Protein AF-A0AAP3SM45-F1 (afdb_monomer)

Sequence (695 aa):
MMKQRYYIFLLFVAMLSYSGYAQKSILRLSQQTLMHEVRETPSPLDGQHIAVNPPRFMWPDKFPHLGPVLDGVEEEDHKPEVTYRIRIARDPEFKSEVMTAERNWAFFNPFKLFEKGKWYWQHAYLDKDGKEEWSPVYHFYVDEQTRTFNPPSLQEVLAKFSQSHPRILLDAKDWDQIIERNKNNPEAQLYIQKARKCLNHPLKHLEEEIDTTQVVKLTNIVQYRSALIRESRKIVDREEANIEAMVRAYLLTKDEVYYKEGIKRLSEILSWKDSKYFAGDFNRSTILSMSTSAYDAWYNLLTPAEKQLLLETISENAHKFYHEYVNHLENRIADNHVWQMTFRILNMAAFATYGELPMASTWVDYCYNEWVSRLPGLNTDGGWHNGDSYFHVNLRTLIEVPAFYSRISGFDFFADPWYNNNALYVIYHQPPFSKSAGHGNSHETKMKPNGTRVGYADALARECNNPWAAAYARTILEKEPDIMKKSFLGKAGDLTWYRCITDKALPKEEHSLAELPMTKVFNETGIATMHTSLGDIEKNAMLSFRSSPYGSTSHALANQNAFNTFYGGKAIFYSSGHRTGFTDDHCMYSYRNTRAHNSILVNGMTQTIGTEGYGWIPRWYEGEKISYMVGDASNAYGKITAPIWLKRGELSGTQYTPEKGWDENKLKMFRRHIIQLGNTGVYVIYDELEGKEAV

Solvent-accessible surface area (backbone atoms only — not comparable to full-atom values): 37039 Å² total; per-residue (Å²): 114,72,69,61,54,50,52,52,49,52,52,53,54,57,55,63,73,43,66,81,60,57,70,81,73,65,87,79,88,83,69,71,51,80,46,49,69,48,45,83,61,51,34,73,41,72,72,31,71,45,74,40,35,40,63,42,38,36,41,46,52,97,68,75,45,83,70,61,83,44,81,67,63,68,64,95,72,95,77,79,92,52,42,30,37,39,42,38,16,70,40,86,83,59,82,50,81,58,47,72,52,76,36,65,42,52,58,51,77,77,64,51,78,71,73,74,44,67,37,27,35,36,42,23,45,45,48,98,87,68,50,75,50,66,52,72,82,35,34,34,32,38,52,94,81,42,39,78,66,70,61,80,43,67,68,67,28,57,78,66,50,76,89,56,70,24,60,74,96,46,46,54,91,50,40,68,60,41,24,61,70,35,71,83,33,73,71,58,47,52,27,41,56,53,28,58,59,50,78,77,51,88,84,77,60,62,85,82,71,50,72,53,82,68,37,78,73,49,82,52,64,57,61,24,32,48,43,38,26,52,37,34,37,58,54,51,56,55,48,48,44,46,43,58,18,13,46,49,27,22,68,54,64,72,44,60,70,32,50,60,54,34,55,56,52,48,54,55,60,61,63,38,71,80,39,95,59,59,38,47,69,66,53,56,41,45,56,32,39,52,32,37,50,45,46,31,66,42,51,96,73,52,50,74,68,56,46,48,54,34,49,52,49,36,50,57,45,44,51,50,51,50,65,62,32,60,67,26,50,92,38,33,62,72,49,67,65,40,64,22,44,43,48,50,36,45,41,53,38,16,61,66,34,50,95,72,42,85,64,19,59,57,46,39,53,50,44,56,49,50,38,73,52,60,51,81,64,83,36,73,53,20,39,59,78,37,19,61,43,54,48,52,38,22,44,36,36,74,45,55,52,42,53,49,51,18,69,58,56,76,42,72,56,59,74,44,66,34,56,68,34,25,43,48,40,58,43,70,44,32,38,76,76,8,35,38,54,65,36,25,52,49,20,87,73,39,54,42,71,50,20,33,59,38,42,46,27,42,46,45,4,30,70,58,55,31,38,65,25,38,29,53,29,49,65,42,37,76,78,42,74,59,39,49,66,78,30,63,71,35,91,36,20,40,45,65,68,55,64,62,67,58,84,69,58,70,53,88,65,86,53,60,53,59,77,55,73,43,38,51,76,24,59,72,48,10,38,35,36,39,38,39,30,72,58,46,42,77,70,13,31,33,40,24,38,31,8,17,33,61,19,16,33,91,42,24,36,20,38,46,50,16,46,24,34,29,48,45,33,39,75,70,52,58,65,43,68,58,74,82,68,81,60,42,66,57,24,59,54,41,31,33,21,24,85,21,34,59,48,82,63,59,82,72,26,25,45,15,54,17,30,43,14,21,12,29,49,87,49,71,46,76,41,74,72,44,29,40,38,32,21,38,33,35,66,12,50,14,60,76,75,38,66,69,52,53,54,50,21,64,68,53,70,49,69,90,33,59,94,65,20,25,40,84,60,50,61,62,36,34,37,39,36,42,34,38,50,29,63,74,67,49,72,47,78,49,77,51,79,38,56,78,56,94,111

Foldseek 3Di:
DVVVVVVVVVVVVVVVVCPVVVVVQDDDDDDLAPFDQFDDAWPPHFAAAAQEWPGKTFDGDPDTDNFALDFQDGDDDDDDFWKKKKWKAPDLVRPPPIDMDMDRFGIDDPLDGDDFAKMWMWMWIQDPVRDTDIDPIGMYGHDPPRHYDRFHDPVLLVVQQDPDFLRQLARPVCLVVLLVLCVPPPLLVVLVVLLVVLLPPDDDALVVQFDCPVLVVDPQSSSSQQVLQVRSCVNLLVVLLNLLSLLSNCSNPVDCSSLVSSLVSLVRLLVCPPPPSQGGLVSLLSNLQSLLSSCRRCVVPDDPVSNVVSVVSNCVSLVVVVVVCGSHCLGGLHDQVCLLGNLVSSCSSLSSCPPPDPCSVVSPNVSVSSCVNADDANALLLAHLQDDPSVQSNLCVNQSVQVSSCVSRVRQPLVRSNLLSNLCVLPQQANAQAQGFAWFAPSVVRGHDALLSLLSLQSSQQSVVHQSSVQRSVVNCVPVVCRNVVCPSVPRRNCSSVVSHDPGDGRPDHDALQPDFQKDDSFQQQKIKGWLGSRQLQAIKMKIFGFHSFALPDRGALAHGFMWIDHSNHTDQHQDFHNPDGLALCCQQPHSWNVSTRDDADVQATFEHGSSLGKGWSDWAGDAQKTKTKIWRQRRAAFHDDPSSVVSCVSNVNDRDVVSHHHGDFWRTWMWMWMDRHSPSDIDIDIDTDTVDDD

Nearest PDB structures (foldseek):
  6lja-assembly1_A  TM=9.970E-01  e=8.387E-98  Bacteroides intestinalis DSM 17393
  6ljl-assembly1_A  TM=9.970E-01  e=4.254E-96  Bacteroides intestinalis DSM 17393
  3a0o-assembly1_A  TM=8.260E-01  e=4.905E-34  Agrobacterium fabrum str. C58
  3afl-assembly1_A  TM=8.362E-01  e=3.757E-33  Agrobacterium fabrum str. C58
  8khv-assembly1_A  TM=7.421E-01  e=6.880E-16  Spirosoma fluviale

Organism: Bacteroides thetaiotaomicron (NCBI:txid818)

pLDDT: mean 95.59, std 8.23, range [42.72, 98.94]

Mean predicted aligned error: 4.94 Å

Structure (mmCIF, N/CA/C/O backbone):
data_AF-A0AAP3SM45-F1
#
_entry.id   AF-A0AAP3SM45-F1
#
loop_
_atom_site.group_PDB
_atom_site.id
_atom_site.type_symbol
_atom_site.label_atom_id
_atom_site.label_alt_id
_atom_site.label_comp_id
_atom_site.label_asym_id
_atom_site.label_entity_id
_atom_site.label_seq_id
_atom_site.pdbx_PDB_ins_code
_atom_site.Cartn_x
_atom_site.Cartn_y
_atom_site.Cartn_z
_atom_site.occupancy
_atom_site.B_iso_or_equiv
_atom_site.auth_seq_id
_atom_site.auth_comp_id
_atom_site.auth_asym_id
_atom_site.auth_atom_id
_atom_site.pdbx_PDB_model_num
ATOM 1 N N . MET A 1 1 ? 5.541 -38.471 -46.351 1.00 50.59 1 MET A N 1
ATOM 2 C CA . MET A 1 1 ? 6.802 -37.795 -45.956 1.00 50.59 1 MET A CA 1
ATOM 3 C C . MET A 1 1 ? 7.226 -36.650 -46.882 1.00 50.59 1 MET A C 1
ATOM 5 O O . MET A 1 1 ? 7.523 -35.580 -46.370 1.00 50.59 1 MET A O 1
ATOM 9 N N . MET A 1 2 ? 7.235 -36.811 -48.212 1.00 53.16 2 MET A N 1
ATOM 10 C CA . MET A 1 2 ? 7.742 -35.772 -49.134 1.00 53.16 2 MET A CA 1
ATOM 11 C C . MET A 1 2 ? 6.856 -34.504 -49.199 1.00 53.16 2 MET A C 1
ATOM 13 O O . MET A 1 2 ? 7.378 -33.396 -49.148 1.00 53.16 2 MET A O 1
ATOM 17 N N . LYS A 1 3 ? 5.518 -34.646 -49.169 1.00 52.22 3 LYS A N 1
ATOM 18 C CA . LYS A 1 3 ? 4.572 -33.507 -49.100 1.00 52.22 3 LYS A CA 1
ATOM 19 C C . LYS A 1 3 ? 4.711 -32.669 -47.820 1.00 52.22 3 LYS A C 1
ATOM 21 O O . LYS A 1 3 ? 4.658 -31.450 -47.878 1.00 52.22 3 LYS A O 1
ATOM 26 N N . GLN A 1 4 ? 4.942 -33.309 -46.674 1.00 56.97 4 GLN A N 1
ATOM 27 C CA . GLN A 1 4 ? 5.057 -32.632 -45.375 1.00 56.97 4 GLN A CA 1
ATOM 28 C C . GLN A 1 4 ? 6.349 -31.804 -45.274 1.00 56.97 4 GLN A C 1
ATOM 30 O O . GLN A 1 4 ? 6.330 -30.695 -44.754 1.00 56.97 4 GLN A O 1
ATOM 35 N N . ARG A 1 5 ? 7.448 -32.296 -45.863 1.00 62.06 5 ARG A N 1
ATOM 36 C CA . ARG A 1 5 ? 8.702 -31.536 -46.001 1.00 62.06 5 ARG A CA 1
ATOM 37 C C . ARG A 1 5 ? 8.545 -30.327 -46.927 1.00 62.06 5 ARG A C 1
ATOM 39 O O . ARG A 1 5 ? 9.122 -29.286 -46.644 1.00 62.06 5 ARG A O 1
ATOM 46 N N . TYR A 1 6 ? 7.722 -30.440 -47.969 1.00 70.38 6 TYR A N 1
ATOM 47 C CA . TYR A 1 6 ? 7.432 -29.341 -48.895 1.00 70.38 6 TYR A CA 1
ATOM 48 C C . TYR A 1 6 ? 6.646 -28.203 -48.229 1.00 70.38 6 TYR A C 1
ATOM 50 O O . TYR A 1 6 ? 6.991 -27.039 -48.405 1.00 70.38 6 TYR A O 1
ATOM 58 N N . TYR A 1 7 ? 5.641 -28.528 -47.407 1.00 68.25 7 TYR A N 1
ATOM 59 C CA . TYR A 1 7 ? 4.892 -27.519 -46.649 1.00 68.25 7 TYR A CA 1
ATOM 60 C C . TYR A 1 7 ? 5.740 -26.844 -45.570 1.00 68.25 7 TYR A C 1
ATOM 62 O O . TYR A 1 7 ? 5.647 -25.633 -45.416 1.00 68.25 7 TYR A O 1
ATOM 70 N N . ILE A 1 8 ? 6.604 -27.591 -44.873 1.00 71.25 8 ILE A N 1
ATOM 71 C CA . ILE A 1 8 ? 7.539 -27.020 -43.889 1.00 71.25 8 ILE A CA 1
ATOM 72 C C . ILE A 1 8 ? 8.546 -26.093 -44.578 1.00 71.25 8 ILE A C 1
ATOM 74 O O . ILE A 1 8 ? 8.799 -25.002 -44.082 1.00 71.25 8 ILE A O 1
ATOM 78 N N . PHE A 1 9 ? 9.072 -26.485 -45.742 1.00 73.06 9 PHE A N 1
ATOM 79 C CA . PHE A 1 9 ? 9.998 -25.659 -46.515 1.00 73.06 9 PHE A CA 1
ATOM 80 C C . PHE A 1 9 ? 9.326 -24.384 -47.048 1.00 73.06 9 PHE A C 1
ATOM 82 O O . PHE A 1 9 ? 9.895 -23.305 -46.931 1.00 73.06 9 PHE A O 1
ATOM 89 N N . LEU A 1 10 ? 8.086 -24.473 -47.543 1.00 69.06 10 LEU A N 1
ATOM 90 C CA . LEU A 1 10 ? 7.295 -23.304 -47.952 1.00 69.06 10 LEU A CA 1
ATOM 91 C C . LEU A 1 10 ? 6.972 -22.368 -46.779 1.00 69.06 10 LEU A C 1
ATOM 93 O O . LEU A 1 10 ? 7.040 -21.155 -46.949 1.00 69.06 10 LEU A O 1
ATOM 97 N N . LEU A 1 11 ? 6.687 -22.904 -45.587 1.00 66.00 11 LEU A N 1
ATOM 98 C CA . LEU A 1 11 ? 6.501 -22.106 -44.367 1.00 66.00 11 LEU A CA 1
ATOM 99 C C . LEU A 1 11 ? 7.801 -21.406 -43.951 1.00 66.00 11 LEU A C 1
ATOM 101 O O . LEU A 1 11 ? 7.778 -20.239 -43.572 1.00 66.00 11 LEU A O 1
ATOM 105 N N . PHE A 1 12 ? 8.940 -22.092 -44.072 1.00 64.19 12 PHE A N 1
ATOM 106 C CA . PHE A 1 12 ? 10.258 -21.535 -43.763 1.00 64.19 12 PHE A CA 1
ATOM 107 C C . PHE A 1 12 ? 10.652 -20.417 -44.742 1.00 64.19 12 PHE A C 1
ATOM 109 O O . PHE A 1 12 ? 11.133 -19.368 -44.323 1.00 64.19 12 PHE A O 1
ATOM 116 N N . VAL A 1 13 ? 10.381 -20.600 -46.040 1.00 65.44 13 VAL A N 1
ATOM 117 C CA . VAL A 1 13 ? 10.613 -19.583 -47.079 1.00 65.44 13 VAL A CA 1
ATOM 118 C C . VAL A 1 13 ? 9.663 -18.392 -46.909 1.00 65.44 13 VAL A C 1
ATOM 120 O O . VAL A 1 13 ? 10.112 -17.253 -47.002 1.00 65.44 13 VAL A O 1
ATOM 123 N N . ALA A 1 14 ? 8.391 -18.627 -46.566 1.00 58.81 14 ALA A N 1
ATOM 124 C CA . ALA A 1 14 ? 7.436 -17.560 -46.264 1.00 58.81 14 ALA A CA 1
ATOM 125 C C . ALA A 1 14 ? 7.841 -16.743 -45.021 1.00 58.81 14 ALA A C 1
ATOM 127 O O . ALA A 1 14 ? 7.697 -15.519 -45.024 1.00 58.81 14 ALA A O 1
ATOM 128 N N . MET A 1 15 ? 8.409 -17.386 -43.990 1.00 55.53 15 MET A N 1
ATOM 129 C CA . MET A 1 15 ? 8.936 -16.695 -42.806 1.00 55.53 15 MET A CA 1
ATOM 130 C C . MET A 1 15 ? 10.216 -15.892 -43.093 1.00 55.53 15 MET A C 1
ATOM 132 O O . MET A 1 15 ? 10.395 -14.821 -42.515 1.00 55.53 15 MET A O 1
ATOM 136 N N . LEU A 1 16 ? 11.069 -16.330 -44.027 1.00 52.88 16 LEU A N 1
ATOM 137 C CA . LEU A 1 16 ? 12.274 -15.586 -44.431 1.00 52.88 16 LEU A CA 1
ATOM 138 C C . LEU A 1 16 ? 11.947 -14.272 -45.167 1.00 52.88 16 LEU A C 1
ATOM 140 O O . LEU A 1 16 ? 12.647 -13.273 -44.983 1.00 52.88 16 LEU A O 1
ATOM 144 N N . SER A 1 17 ? 10.843 -14.227 -45.921 1.00 47.41 17 SER A N 1
ATOM 145 C CA . SER A 1 17 ? 10.337 -13.009 -46.582 1.00 47.41 17 SER A CA 1
ATOM 146 C C . SER A 1 17 ? 9.680 -11.980 -45.642 1.00 47.41 17 SER A C 1
ATOM 148 O O . SER A 1 17 ? 9.397 -10.864 -46.072 1.00 47.41 17 SER A O 1
ATOM 150 N N . TYR A 1 18 ? 9.477 -12.299 -44.357 1.00 48.25 18 TYR A N 1
ATOM 151 C CA . TYR A 1 18 ? 8.899 -11.379 -43.357 1.00 48.25 18 TYR A CA 1
ATOM 152 C C . TYR A 1 18 ? 9.933 -10.545 -42.580 1.00 48.25 18 TYR A C 1
ATOM 154 O O . TYR A 1 18 ? 9.566 -9.690 -41.767 1.00 48.25 18 TYR A O 1
ATOM 162 N N . SER A 1 19 ? 11.223 -10.742 -42.855 1.00 46.16 19 SER A N 1
ATOM 163 C CA . SER A 1 19 ? 12.338 -10.053 -42.189 1.00 46.16 19 SER A CA 1
ATOM 164 C C . SER A 1 19 ? 12.290 -8.518 -42.318 1.00 46.16 19 SER A C 1
ATOM 166 O O . SER A 1 19 ? 12.771 -7.821 -41.428 1.00 46.16 19 SER A O 1
ATOM 168 N N . GLY A 1 20 ? 11.622 -7.976 -43.345 1.00 42.72 20 GLY A N 1
ATOM 169 C CA . GLY A 1 20 ? 11.428 -6.528 -43.525 1.00 42.72 20 GLY A CA 1
ATOM 170 C C . GLY A 1 20 ? 10.301 -5.889 -42.692 1.00 42.72 20 GLY A C 1
ATOM 171 O O . GLY A 1 20 ? 10.309 -4.677 -42.494 1.00 42.72 20 GLY A O 1
ATOM 172 N N . TYR A 1 21 ? 9.338 -6.668 -42.178 1.00 43.69 21 TYR A N 1
ATOM 173 C CA . TYR A 1 21 ? 8.207 -6.145 -41.385 1.00 43.69 21 TYR A CA 1
ATOM 174 C C . TYR A 1 21 ? 8.415 -6.256 -39.868 1.00 43.69 21 TYR A C 1
ATOM 176 O O . TYR A 1 21 ? 7.821 -5.486 -39.111 1.00 43.69 21 TYR A O 1
ATOM 184 N N . ALA A 1 22 ? 9.282 -7.163 -39.404 1.00 45.25 22 ALA A N 1
ATOM 185 C CA . ALA A 1 22 ? 9.523 -7.386 -37.976 1.00 45.25 22 ALA A CA 1
ATOM 186 C C . ALA A 1 22 ? 10.110 -6.153 -37.258 1.00 45.25 22 ALA A C 1
ATOM 188 O O . ALA A 1 22 ? 9.769 -5.890 -36.100 1.00 45.25 22 ALA A O 1
ATOM 189 N N . GLN A 1 23 ? 10.920 -5.345 -37.954 1.00 43.78 23 GLN A N 1
ATOM 190 C CA . GLN A 1 23 ? 11.621 -4.194 -37.373 1.00 43.78 23 GLN A CA 1
ATOM 191 C C . GLN A 1 23 ? 10.683 -3.034 -36.982 1.00 43.78 23 GLN A C 1
ATOM 193 O O . GLN A 1 23 ? 11.007 -2.270 -36.079 1.00 43.78 23 GLN A O 1
ATOM 198 N N . LYS A 1 24 ? 9.475 -2.946 -37.567 1.00 51.84 24 LYS A N 1
ATOM 199 C CA . LYS A 1 24 ? 8.443 -1.966 -37.166 1.00 51.84 24 LYS A CA 1
ATOM 200 C C . LYS A 1 24 ? 7.704 -2.330 -35.865 1.00 51.84 24 LYS A C 1
ATOM 202 O O . LYS A 1 24 ? 6.926 -1.520 -35.379 1.00 51.84 24 LYS A O 1
ATOM 207 N N . SER A 1 25 ? 7.926 -3.523 -35.299 1.00 73.62 25 SER A N 1
ATOM 208 C CA . SER A 1 25 ? 7.195 -4.027 -34.117 1.00 73.62 25 SER A CA 1
ATOM 209 C C . SER A 1 25 ? 7.959 -3.923 -32.785 1.00 73.62 25 SER A C 1
ATOM 211 O O . SER A 1 25 ? 7.447 -4.332 -31.740 1.00 73.62 25 SER A O 1
ATOM 213 N N . ILE A 1 26 ? 9.197 -3.416 -32.806 1.00 85.69 26 ILE A N 1
ATOM 214 C CA . ILE A 1 26 ? 10.059 -3.274 -31.626 1.00 85.69 26 ILE A CA 1
ATOM 215 C C . ILE A 1 26 ? 10.031 -1.811 -31.179 1.00 85.69 26 ILE A C 1
ATOM 217 O O . ILE A 1 26 ? 10.743 -0.971 -31.721 1.00 85.69 26 ILE A O 1
ATOM 221 N N . LEU A 1 27 ? 9.208 -1.514 -30.173 1.00 92.12 27 LEU A N 1
ATOM 222 C CA . LEU A 1 27 ? 9.232 -0.220 -29.495 1.00 92.12 27 LEU A CA 1
ATOM 223 C C . LEU A 1 27 ? 10.521 -0.099 -28.668 1.00 92.12 27 LEU A C 1
ATOM 225 O O . LEU A 1 27 ? 10.850 -1.013 -27.908 1.00 92.12 27 LEU A O 1
ATOM 229 N N . ARG A 1 28 ? 11.233 1.021 -28.825 1.00 91.12 28 ARG A N 1
ATOM 230 C CA . ARG A 1 28 ? 12.379 1.418 -27.997 1.00 91.12 28 ARG A CA 1
ATOM 231 C C . ARG A 1 28 ? 11.989 2.657 -27.204 1.00 91.12 28 ARG A C 1
ATOM 233 O O . ARG A 1 28 ? 11.572 3.648 -27.797 1.00 91.12 28 ARG A O 1
ATOM 240 N N . LEU A 1 29 ? 12.114 2.578 -25.886 1.00 96.25 29 LEU A N 1
ATOM 241 C CA . LEU A 1 29 ? 11.856 3.704 -24.995 1.00 96.25 29 LEU A CA 1
ATOM 242 C C . LEU A 1 29 ? 13.118 4.562 -24.886 1.00 96.25 29 LEU A C 1
ATOM 244 O O . LEU A 1 29 ? 14.231 4.034 -24.880 1.00 96.25 29 LEU A O 1
ATOM 248 N N . SER A 1 30 ? 12.944 5.876 -24.817 1.00 95.12 30 SER A N 1
ATOM 249 C CA . SER A 1 30 ? 14.033 6.851 -24.657 1.00 95.12 30 SER A CA 1
ATOM 250 C C . SER A 1 30 ? 13.862 7.724 -23.415 1.00 95.12 30 SER A C 1
ATOM 252 O O . SER A 1 30 ? 14.685 8.596 -23.156 1.00 95.12 30 SER A O 1
ATOM 254 N N . GLN A 1 31 ? 12.778 7.522 -22.668 1.00 97.12 31 GLN A N 1
ATOM 255 C CA . GLN A 1 31 ? 12.483 8.227 -21.432 1.00 97.12 31 GLN A CA 1
ATOM 256 C C . GLN A 1 31 ? 13.504 7.846 -20.357 1.00 97.12 31 GLN A C 1
ATOM 258 O O . GLN A 1 31 ? 13.860 6.674 -20.221 1.00 97.12 31 GLN A O 1
ATOM 263 N N . GLN A 1 32 ? 13.946 8.829 -19.571 1.00 95.69 32 GLN A N 1
ATOM 264 C CA . GLN A 1 32 ? 14.851 8.596 -18.441 1.00 95.69 32 GLN A CA 1
ATOM 265 C C . GLN A 1 32 ? 14.168 7.807 -17.314 1.00 95.69 32 GLN A C 1
ATOM 267 O O . GLN A 1 32 ? 14.814 7.006 -16.648 1.00 95.69 32 GLN A O 1
ATOM 272 N N . THR A 1 33 ? 12.863 8.001 -17.130 1.00 98.00 33 THR A N 1
ATOM 273 C CA . THR A 1 33 ? 12.031 7.248 -16.191 1.00 98.00 33 THR A CA 1
ATOM 274 C C . THR A 1 33 ? 10.638 7.015 -16.780 1.00 98.00 33 THR A C 1
ATOM 276 O O . THR A 1 33 ? 10.209 7.765 -17.658 1.00 98.00 33 THR A O 1
ATOM 279 N N . LEU A 1 34 ? 9.938 5.976 -16.315 1.00 98.19 34 LEU A N 1
ATOM 280 C CA . LEU A 1 34 ? 8.537 5.695 -16.673 1.00 98.19 34 LEU A CA 1
ATOM 281 C C . LEU A 1 34 ? 7.550 6.041 -15.555 1.00 98.19 34 LEU A C 1
ATOM 283 O O . LEU A 1 34 ? 6.358 6.189 -15.808 1.00 98.19 34 LEU A O 1
ATOM 287 N N . MET A 1 35 ? 8.041 6.155 -14.323 1.00 98.44 35 MET A N 1
ATOM 288 C CA . MET A 1 35 ? 7.264 6.543 -13.152 1.00 98.44 35 MET A CA 1
ATOM 289 C C . MET A 1 35 ? 8.035 7.616 -12.393 1.00 98.44 35 MET A C 1
ATOM 291 O O . MET A 1 35 ? 9.262 7.585 -12.342 1.00 98.44 35 MET A O 1
ATOM 295 N N . HIS A 1 36 ? 7.328 8.562 -11.791 1.00 98.25 36 HIS A N 1
ATOM 296 C CA . HIS A 1 36 ? 7.965 9.692 -11.128 1.00 98.25 36 HIS A CA 1
ATOM 297 C C . HIS A 1 36 ? 7.813 9.571 -9.624 1.00 98.25 36 HIS A C 1
ATOM 299 O O . HIS A 1 36 ? 6.712 9.333 -9.137 1.00 98.25 36 HIS A O 1
ATOM 305 N N . GLU A 1 37 ? 8.915 9.767 -8.898 1.00 98.19 37 GLU A N 1
ATOM 306 C CA . GLU A 1 37 ? 8.920 9.876 -7.439 1.00 98.19 37 GLU A CA 1
ATOM 307 C C . GLU A 1 37 ? 7.896 10.911 -6.956 1.00 98.19 37 GLU A C 1
ATOM 309 O O . GLU A 1 37 ? 7.126 10.638 -6.036 1.00 98.19 37 GLU A O 1
ATOM 314 N N . VAL A 1 38 ? 7.861 12.077 -7.595 1.00 98.25 38 VAL A N 1
ATOM 315 C CA . VAL A 1 38 ? 6.857 13.122 -7.380 1.00 98.25 38 VAL A CA 1
ATOM 316 C C . VAL A 1 38 ? 6.157 13.360 -8.713 1.00 98.25 38 VAL A C 1
ATOM 318 O O . VAL A 1 38 ? 6.824 13.440 -9.738 1.00 98.25 38 VAL A O 1
ATOM 321 N N . ARG A 1 39 ? 4.825 13.428 -8.725 1.00 98.44 39 ARG A N 1
ATOM 322 C CA . ARG A 1 39 ? 4.020 13.570 -9.946 1.00 98.44 39 ARG A CA 1
ATOM 323 C C . ARG A 1 39 ? 4.490 14.740 -10.820 1.00 98.44 39 ARG A C 1
ATOM 325 O O . ARG A 1 39 ? 4.543 15.872 -10.359 1.00 98.44 39 ARG A O 1
ATOM 332 N N . GLU A 1 40 ? 4.700 14.467 -12.107 1.00 97.81 40 GLU A N 1
ATOM 333 C CA . GLU A 1 40 ? 5.062 15.478 -13.118 1.00 97.81 40 GLU A CA 1
ATOM 334 C C . GLU A 1 40 ? 3.983 15.698 -14.190 1.00 97.81 40 GLU A C 1
ATOM 336 O O . GLU A 1 40 ? 4.038 16.673 -14.935 1.00 97.81 40 GLU A O 1
ATOM 341 N N . THR A 1 41 ? 2.974 14.824 -14.271 1.00 98.06 41 THR A N 1
ATOM 342 C CA . THR A 1 41 ? 1.918 14.896 -15.292 1.00 98.06 41 THR A CA 1
ATOM 343 C C . THR A 1 41 ? 0.514 14.813 -14.686 1.00 98.06 41 THR A C 1
ATOM 345 O O . THR A 1 41 ? 0.317 14.164 -13.647 1.00 98.06 41 THR A O 1
ATOM 348 N N . PRO A 1 42 ? -0.483 15.476 -15.307 1.00 98.50 42 PRO A N 1
ATOM 349 C CA . PRO A 1 42 ? -1.864 15.400 -14.856 1.00 98.50 42 PRO A CA 1
ATOM 350 C C . PRO A 1 42 ? -2.466 14.016 -15.124 1.00 98.50 42 PRO A C 1
ATOM 352 O O . PRO A 1 42 ? -1.986 13.234 -15.942 1.00 98.50 42 PRO A O 1
ATOM 355 N N . SER A 1 43 ? -3.543 13.697 -14.424 1.00 98.25 43 SER A N 1
ATOM 356 C CA . SER A 1 43 ? -4.376 12.524 -14.673 1.00 98.25 43 SER A CA 1
ATOM 357 C C . SER A 1 43 ? -5.842 12.967 -14.602 1.00 98.25 43 SER A C 1
ATOM 359 O O . SER A 1 43 ? -6.186 13.641 -13.636 1.00 98.25 43 SER A O 1
ATOM 361 N N . PRO A 1 44 ? -6.697 12.658 -15.594 1.00 98.38 44 PRO A N 1
ATOM 362 C CA . PRO A 1 44 ? -6.371 11.973 -16.845 1.00 98.38 44 PRO A CA 1
ATOM 363 C C . PRO A 1 44 ? -5.390 12.770 -17.724 1.00 98.38 44 PRO A C 1
ATOM 365 O O . PRO A 1 44 ? -5.367 13.998 -17.691 1.00 98.38 44 PRO A O 1
ATOM 368 N N . LEU A 1 45 ? -4.564 12.064 -18.495 1.00 97.88 45 LEU A N 1
ATOM 369 C CA . LEU A 1 45 ? -3.637 12.674 -19.452 1.00 97.88 45 LEU A CA 1
ATOM 370 C C . LEU A 1 45 ? -4.407 13.369 -20.585 1.00 97.88 45 LEU A C 1
ATOM 372 O O . LEU A 1 45 ? -5.549 13.014 -20.886 1.00 97.88 45 LEU A O 1
ATOM 376 N N . ASP A 1 46 ? -3.765 14.332 -21.248 1.00 98.25 46 ASP A N 1
ATOM 377 C CA . ASP A 1 46 ? -4.359 14.991 -22.410 1.00 98.25 46 ASP A CA 1
ATOM 378 C C . ASP A 1 46 ? -4.635 13.987 -23.542 1.00 98.25 46 ASP A C 1
ATOM 380 O O . ASP A 1 46 ? -3.775 13.195 -23.927 1.00 98.25 46 ASP A O 1
ATOM 384 N N . GLY A 1 47 ? -5.865 13.999 -24.049 1.00 98.06 47 GLY A N 1
ATOM 385 C CA . GLY A 1 47 ? -6.363 13.054 -25.045 1.00 98.06 47 GLY A CA 1
ATOM 386 C C . GLY A 1 47 ? -6.686 11.656 -24.510 1.00 98.06 47 GLY A C 1
ATOM 387 O O . GLY A 1 47 ? -7.005 10.777 -25.311 1.00 98.06 47 GLY A O 1
ATOM 388 N N . GLN A 1 48 ? -6.627 11.413 -23.196 1.00 97.94 48 GLN A N 1
ATOM 389 C CA . GLN A 1 48 ? -6.859 10.079 -22.644 1.00 97.94 48 GLN A CA 1
ATOM 390 C C . GLN A 1 48 ? -8.319 9.631 -22.812 1.00 97.94 48 GLN A C 1
ATOM 392 O O . GLN A 1 48 ? -9.258 10.342 -22.456 1.00 97.94 48 GLN A O 1
ATOM 397 N N . HIS A 1 49 ? -8.501 8.400 -23.283 1.00 98.19 49 HIS A N 1
ATOM 398 C CA . HIS A 1 49 ? -9.746 7.652 -23.127 1.00 98.19 49 HIS A CA 1
ATOM 399 C C . HIS A 1 49 ? -9.763 7.047 -21.724 1.00 98.19 49 HIS A C 1
ATOM 401 O O . HIS A 1 49 ? -8.911 6.220 -21.385 1.00 98.19 49 HIS A O 1
ATOM 407 N N . ILE A 1 50 ? -10.657 7.529 -20.864 1.00 97.69 50 ILE A N 1
ATOM 408 C CA . ILE A 1 50 ? -10.603 7.191 -19.440 1.00 97.69 50 ILE A CA 1
ATOM 409 C C . ILE A 1 50 ? -11.074 5.753 -19.208 1.00 97.69 50 ILE A C 1
ATOM 411 O O . ILE A 1 50 ? -12.068 5.298 -19.778 1.00 97.69 50 ILE A O 1
ATOM 415 N N . ALA A 1 51 ? -10.382 5.045 -18.315 1.00 94.81 51 ALA A N 1
ATOM 416 C CA . ALA A 1 51 ? -10.737 3.675 -17.947 1.00 94.81 51 ALA A CA 1
ATOM 417 C C . ALA A 1 51 ? -11.939 3.606 -16.986 1.00 94.81 51 ALA A C 1
ATOM 419 O O . ALA A 1 51 ? -12.623 2.584 -16.924 1.00 94.81 51 ALA A O 1
ATOM 420 N N . VAL A 1 52 ? -12.205 4.685 -16.241 1.00 97.12 52 VAL A N 1
ATOM 421 C CA . VAL A 1 52 ? -13.253 4.750 -15.217 1.00 97.12 52 VAL A CA 1
ATOM 422 C C . VAL A 1 52 ? -13.989 6.091 -15.247 1.00 97.12 52 VAL A C 1
ATOM 424 O O . VAL A 1 52 ? -13.372 7.138 -15.420 1.00 97.12 52 VAL A O 1
ATOM 427 N N . ASN A 1 53 ? -15.309 6.051 -15.067 1.00 98.06 53 ASN A N 1
ATOM 428 C CA . ASN A 1 53 ? -16.209 7.198 -14.971 1.00 98.06 53 ASN A CA 1
ATOM 429 C C . ASN A 1 53 ? -16.850 7.243 -13.561 1.00 98.06 53 ASN A C 1
ATOM 431 O O . ASN A 1 53 ? -17.459 6.246 -13.149 1.00 98.06 53 ASN A O 1
ATOM 435 N N . PRO A 1 54 ? -16.736 8.360 -12.815 1.00 98.25 54 PRO A N 1
ATOM 436 C CA . PRO A 1 54 ? -16.005 9.583 -13.171 1.00 98.25 54 PRO A CA 1
ATOM 437 C C . PRO A 1 54 ? -14.481 9.405 -13.260 1.00 98.25 54 PRO A C 1
ATOM 439 O O . PRO A 1 54 ? -13.934 8.527 -12.590 1.00 98.25 54 PRO A O 1
ATOM 442 N N . PRO A 1 55 ? -13.777 10.243 -14.042 1.00 97.75 55 PRO A N 1
ATOM 443 C CA . PRO A 1 55 ? -12.324 10.317 -13.963 1.00 97.75 55 PRO A CA 1
ATOM 444 C C . PRO A 1 55 ? -11.879 10.810 -12.580 1.00 97.75 55 PRO A C 1
ATOM 446 O O . PRO A 1 55 ? -12.587 11.570 -11.915 1.00 97.75 55 PRO A O 1
ATOM 449 N N . ARG A 1 56 ? -10.693 10.368 -12.159 1.00 97.94 56 ARG A N 1
ATOM 450 C CA . ARG A 1 56 ? -10.015 10.840 -10.947 1.00 97.94 56 ARG A CA 1
ATOM 451 C C . ARG A 1 56 ? -9.024 11.912 -11.370 1.00 97.94 56 ARG A C 1
ATOM 453 O O . ARG A 1 56 ? -8.069 11.600 -12.081 1.00 97.94 56 ARG A O 1
ATOM 460 N N . PHE A 1 57 ? -9.305 13.166 -11.016 1.00 98.81 57 PHE A N 1
ATOM 461 C CA . PHE A 1 57 ? -8.464 14.287 -11.418 1.00 98.81 57 PHE A CA 1
ATOM 462 C C . PHE A 1 57 ? -7.315 14.448 -10.435 1.00 98.81 57 PHE A C 1
ATOM 464 O O . PHE A 1 57 ? -7.546 14.587 -9.238 1.00 98.81 57 PHE A O 1
ATOM 471 N N . MET A 1 58 ? -6.093 14.466 -10.946 1.00 98.88 58 MET A N 1
ATOM 472 C CA . MET A 1 58 ? -4.872 14.707 -10.187 1.00 98.88 58 MET A CA 1
ATOM 473 C C . MET A 1 58 ? -3.914 15.554 -11.017 1.00 98.88 58 MET A C 1
ATOM 475 O O . MET A 1 58 ? -3.868 15.420 -12.241 1.00 98.88 58 MET A O 1
ATOM 479 N N . TRP A 1 59 ? -3.119 16.398 -10.374 1.00 98.81 59 TRP A N 1
ATOM 480 C CA . TRP A 1 59 ? -2.119 17.225 -11.051 1.00 98.81 59 TRP A CA 1
ATOM 481 C C . TRP A 1 59 ? -0.864 17.409 -10.189 1.00 98.81 59 TRP A C 1
ATOM 483 O O . TRP A 1 59 ? -0.917 17.183 -8.982 1.00 98.81 59 TRP A O 1
ATOM 493 N N . PRO A 1 60 ? 0.289 17.760 -10.788 1.00 98.56 60 PRO A N 1
ATOM 494 C CA . PRO A 1 60 ? 1.482 18.119 -10.026 1.00 98.56 60 PRO A CA 1
ATOM 495 C C . PRO A 1 60 ? 1.212 19.294 -9.088 1.00 98.56 60 PRO A C 1
ATOM 497 O O . PRO A 1 60 ? 0.530 20.248 -9.472 1.00 98.56 60 PRO A O 1
ATOM 500 N N . ASP A 1 61 ? 1.790 19.263 -7.890 1.00 98.12 61 ASP A N 1
ATOM 501 C CA . ASP A 1 61 ? 1.769 20.429 -7.014 1.00 98.12 61 ASP A CA 1
ATOM 502 C C . ASP A 1 61 ? 2.515 21.615 -7.642 1.00 98.12 61 ASP A C 1
ATOM 504 O O . ASP A 1 61 ? 3.499 21.442 -8.365 1.00 98.12 61 ASP A O 1
ATOM 508 N N . LYS A 1 62 ? 2.087 22.842 -7.318 1.00 96.69 62 LYS A N 1
ATOM 509 C CA . LYS A 1 62 ? 2.800 24.075 -7.691 1.00 96.69 62 LYS A CA 1
ATOM 510 C C . LYS A 1 62 ? 4.240 24.067 -7.173 1.00 96.69 62 LYS A C 1
ATOM 512 O O . LYS A 1 62 ? 5.144 24.554 -7.852 1.00 96.69 62 LYS A O 1
ATOM 517 N N . PHE A 1 63 ? 4.422 23.515 -5.977 1.00 96.06 63 PHE A N 1
ATOM 518 C CA . PHE A 1 63 ? 5.708 23.293 -5.334 1.00 96.06 63 PHE A CA 1
ATOM 519 C C . PHE A 1 63 ? 5.871 21.781 -5.133 1.00 96.06 63 PHE A C 1
ATOM 521 O O . PHE A 1 63 ? 5.477 21.268 -4.086 1.00 96.06 63 PHE A O 1
ATOM 528 N N . PRO A 1 64 ? 6.370 21.039 -6.144 1.00 96.19 64 PRO A N 1
ATOM 529 C CA . PRO A 1 64 ? 6.559 19.598 -6.033 1.00 96.19 64 PRO A CA 1
ATOM 530 C C . PRO A 1 64 ? 7.429 19.260 -4.823 1.00 96.19 64 PRO A C 1
ATOM 532 O O . PRO A 1 64 ? 8.559 19.733 -4.716 1.00 96.19 64 PRO A O 1
ATOM 535 N N . HIS A 1 65 ? 6.903 18.437 -3.922 1.00 95.31 65 HIS A N 1
ATOM 536 C CA . HIS A 1 65 ? 7.532 18.168 -2.637 1.00 95.31 65 HIS A CA 1
ATOM 537 C C . HIS A 1 65 ? 7.904 16.688 -2.518 1.00 95.31 65 HIS A C 1
ATOM 539 O O . HIS A 1 65 ? 7.049 15.803 -2.583 1.00 95.31 65 HIS A O 1
ATOM 545 N N . LEU A 1 66 ? 9.199 16.409 -2.342 1.00 93.81 66 LEU A N 1
ATOM 546 C CA . LEU A 1 66 ? 9.694 15.054 -2.085 1.00 93.81 66 LEU A CA 1
ATOM 547 C C . LEU A 1 66 ? 9.475 14.649 -0.623 1.00 93.81 66 LEU A C 1
ATOM 549 O O . LEU A 1 66 ? 9.114 13.501 -0.349 1.00 93.81 66 LEU A O 1
ATOM 553 N N . GLY A 1 67 ? 9.677 15.601 0.290 1.00 91.62 67 GLY A N 1
ATOM 554 C CA . GLY A 1 67 ? 9.636 15.403 1.732 1.00 91.62 67 GLY A CA 1
ATOM 555 C C . GLY A 1 67 ? 10.809 14.593 2.291 1.00 91.62 67 GLY A C 1
ATOM 556 O O . GLY A 1 67 ? 11.777 14.305 1.578 1.00 91.62 67 GLY A O 1
ATOM 557 N N . PRO A 1 68 ? 10.729 14.219 3.581 1.00 90.19 68 PRO A N 1
ATOM 558 C CA . PRO A 1 68 ? 11.776 13.470 4.261 1.00 90.19 68 PRO A CA 1
ATOM 559 C C . PRO A 1 68 ? 12.149 12.181 3.522 1.00 90.19 68 PRO A C 1
ATOM 561 O O . PRO A 1 68 ? 11.300 11.362 3.166 1.00 90.19 68 PRO A O 1
ATOM 564 N N . VAL A 1 69 ? 13.449 11.976 3.297 1.00 91.38 69 VAL A N 1
ATOM 565 C CA . VAL A 1 69 ? 13.934 10.833 2.507 1.00 91.38 69 VAL A CA 1
ATOM 566 C C . VAL A 1 69 ? 14.062 9.544 3.326 1.00 91.38 69 VAL A C 1
ATOM 568 O O . VAL A 1 69 ? 14.090 8.457 2.734 1.00 91.38 69 VAL A O 1
ATOM 571 N N . LEU A 1 70 ? 14.151 9.643 4.658 1.00 89.50 70 LEU A N 1
ATOM 572 C CA . LEU A 1 70 ? 14.272 8.537 5.614 1.00 89.50 70 LEU A CA 1
ATOM 573 C C . LEU A 1 70 ? 13.567 8.879 6.936 1.00 89.50 70 LEU A C 1
ATOM 575 O O . LEU A 1 70 ? 13.697 9.993 7.432 1.00 89.50 70 LEU A O 1
ATOM 579 N N . ASP A 1 71 ? 12.900 7.887 7.529 1.00 85.44 71 ASP A N 1
ATOM 580 C CA . ASP A 1 71 ? 12.384 7.949 8.904 1.00 85.44 71 ASP A CA 1
ATOM 581 C C . ASP A 1 71 ? 13.550 8.017 9.910 1.00 85.44 71 ASP A C 1
ATOM 583 O O . ASP A 1 71 ? 14.507 7.232 9.833 1.00 85.44 71 ASP A O 1
ATOM 587 N N . GLY A 1 72 ? 13.480 8.970 10.839 1.00 79.44 72 GLY A N 1
ATOM 588 C CA . GLY A 1 72 ? 14.468 9.226 11.883 1.00 79.44 72 GLY A CA 1
ATOM 589 C C . GLY A 1 72 ? 15.638 10.131 11.485 1.00 79.44 72 GLY A C 1
ATOM 590 O O . GLY A 1 72 ? 16.494 10.388 12.338 1.00 79.44 72 GLY A O 1
ATOM 591 N N . VAL A 1 73 ? 15.712 10.578 10.225 1.00 81.62 73 VAL A N 1
ATOM 592 C CA . VAL A 1 73 ? 16.691 11.566 9.729 1.00 81.62 73 VAL A CA 1
ATOM 593 C C . VAL A 1 73 ? 15.980 12.544 8.790 1.00 81.62 73 VAL A C 1
ATOM 595 O O . VAL A 1 73 ? 16.232 12.593 7.586 1.00 81.62 73 VAL A O 1
ATOM 598 N N . GLU A 1 74 ? 15.024 13.273 9.352 1.00 80.75 74 GLU A N 1
ATOM 599 C CA . GLU A 1 74 ? 14.226 14.266 8.646 1.00 80.75 74 GLU A CA 1
ATOM 600 C C . GLU A 1 74 ? 14.999 15.584 8.475 1.00 80.75 74 GLU A C 1
ATOM 602 O O . GLU A 1 74 ? 15.735 16.014 9.364 1.00 80.75 74 GLU A O 1
ATOM 607 N N . GLU A 1 75 ? 14.807 16.242 7.332 1.00 73.56 75 GLU A N 1
ATOM 608 C CA . GLU A 1 75 ? 15.255 17.615 7.082 1.00 73.56 75 GLU A CA 1
ATOM 609 C C . GLU A 1 75 ? 14.011 18.496 6.907 1.00 73.56 75 GLU A C 1
ATOM 611 O O . GLU A 1 75 ? 13.000 18.042 6.365 1.00 73.56 75 GLU A O 1
ATOM 616 N N . GLU A 1 76 ? 14.063 19.738 7.395 1.00 66.19 76 GLU A N 1
ATOM 617 C CA . GLU A 1 76 ? 13.000 20.711 7.139 1.00 66.19 76 GLU A CA 1
ATOM 618 C C . GLU A 1 76 ? 13.057 21.147 5.672 1.00 66.19 76 GLU A C 1
ATOM 620 O O . GLU A 1 76 ? 14.071 21.674 5.213 1.00 66.19 76 GLU A O 1
ATOM 625 N N . ASP A 1 77 ? 11.960 20.931 4.947 1.00 73.38 77 ASP A N 1
ATOM 626 C CA . ASP A 1 77 ? 11.778 21.387 3.571 1.00 73.38 77 ASP A CA 1
ATOM 627 C C . ASP A 1 77 ? 10.574 22.334 3.492 1.00 73.38 77 ASP A C 1
ATOM 629 O O . ASP A 1 77 ? 9.634 22.275 4.293 1.00 73.38 77 ASP A O 1
ATOM 633 N N . HIS A 1 78 ? 10.613 23.257 2.537 1.00 81.06 78 HIS A N 1
ATOM 634 C CA . HIS A 1 78 ? 9.566 24.246 2.360 1.00 81.06 78 HIS A CA 1
ATOM 635 C C . HIS A 1 78 ? 8.341 23.620 1.684 1.00 81.06 78 HIS A C 1
ATOM 637 O O . HIS A 1 78 ? 8.314 23.442 0.467 1.00 81.06 78 HIS A O 1
ATOM 643 N N . LYS A 1 79 ? 7.291 23.356 2.470 1.00 92.75 79 LYS A N 1
ATOM 644 C CA . LYS A 1 79 ? 5.975 22.927 1.978 1.00 92.75 79 LYS A CA 1
ATOM 645 C C . LYS A 1 79 ? 4.902 23.975 2.307 1.00 92.75 79 LYS A C 1
ATOM 647 O O . LYS A 1 79 ? 4.349 23.945 3.408 1.00 92.75 79 LYS A O 1
ATOM 652 N N . PRO A 1 80 ? 4.645 24.948 1.415 1.00 92.38 80 PRO A N 1
ATOM 653 C CA . PRO A 1 80 ? 3.647 25.982 1.663 1.00 92.38 80 PRO A CA 1
ATOM 654 C C . PRO A 1 80 ? 2.227 25.413 1.584 1.00 92.38 80 PRO A C 1
ATOM 656 O O . PRO A 1 80 ? 1.952 24.531 0.773 1.00 92.38 80 PRO A O 1
ATOM 659 N N . GLU A 1 81 ? 1.311 25.973 2.375 1.00 94.00 81 GLU A N 1
ATOM 660 C CA . GLU A 1 81 ? -0.121 25.769 2.152 1.00 94.00 81 GLU A CA 1
ATOM 661 C C . GLU A 1 81 ? -0.529 26.417 0.826 1.00 94.00 81 GLU A C 1
ATOM 663 O O . GLU A 1 81 ? -0.093 27.525 0.489 1.00 94.00 81 GLU A O 1
ATOM 668 N N . VAL A 1 82 ? -1.355 25.712 0.059 1.00 96.62 82 VAL A N 1
ATOM 669 C CA . VAL A 1 82 ? -1.773 26.125 -1.280 1.00 96.62 82 VAL A CA 1
ATOM 670 C C . VAL A 1 82 ? -3.266 25.918 -1.465 1.00 96.62 82 VAL A C 1
ATOM 672 O O . VAL A 1 82 ? -3.883 25.068 -0.825 1.00 96.62 82 VAL A O 1
ATOM 675 N N . THR A 1 83 ? -3.829 26.664 -2.408 1.00 98.00 83 THR A N 1
ATOM 676 C CA . THR A 1 83 ? -5.198 26.480 -2.875 1.00 98.00 83 THR A CA 1
ATOM 677 C C . THR A 1 83 ? -5.170 26.289 -4.383 1.00 98.00 83 THR A C 1
ATOM 679 O O . THR A 1 83 ? -4.477 27.003 -5.111 1.00 98.00 83 THR A O 1
ATOM 682 N N . TYR A 1 84 ? -5.935 25.312 -4.852 1.00 98.69 84 TYR A N 1
ATOM 683 C CA . TYR A 1 84 ? -6.133 25.011 -6.255 1.00 98.69 84 TYR A CA 1
ATOM 684 C C . TYR A 1 84 ? -7.596 25.179 -6.639 1.00 98.69 84 TYR A C 1
ATOM 686 O O . TYR A 1 84 ? -8.494 24.856 -5.862 1.00 98.69 84 TYR A O 1
ATOM 694 N N . ARG A 1 85 ? -7.839 25.599 -7.878 1.00 98.56 85 ARG A N 1
ATOM 695 C CA . ARG A 1 85 ? -9.152 25.523 -8.528 1.00 98.56 85 ARG A CA 1
ATOM 696 C C . ARG A 1 85 ? -9.115 24.550 -9.690 1.00 98.56 85 ARG A C 1
ATOM 698 O O . ARG A 1 85 ? -8.075 24.343 -10.300 1.00 98.56 85 ARG A O 1
ATOM 705 N N . ILE A 1 86 ? -10.258 23.976 -10.025 1.00 98.75 86 ILE A N 1
ATOM 706 C CA . ILE A 1 86 ? -10.448 23.156 -11.222 1.00 98.75 86 ILE A CA 1
ATOM 707 C C . ILE A 1 86 ? -11.725 23.590 -11.925 1.00 98.75 86 ILE A C 1
ATOM 709 O O . ILE A 1 86 ? -12.712 23.924 -11.267 1.00 98.75 86 ILE A O 1
ATOM 713 N N . ARG A 1 87 ? -11.708 23.576 -13.260 1.00 98.56 87 ARG A N 1
ATOM 714 C CA . ARG A 1 87 ? -12.903 23.734 -14.092 1.00 98.56 87 ARG A CA 1
ATOM 715 C C . ARG A 1 87 ? -12.971 22.648 -15.154 1.00 98.56 87 ARG A C 1
ATOM 717 O O . ARG A 1 87 ? -11.954 22.321 -15.762 1.00 98.56 87 ARG A O 1
ATOM 724 N N . ILE A 1 88 ? -14.162 22.094 -15.358 1.00 98.69 88 ILE A N 1
ATOM 725 C CA . ILE A 1 88 ? -14.430 20.986 -16.282 1.00 98.69 88 ILE A CA 1
ATOM 726 C C . ILE A 1 88 ? -15.702 21.314 -17.069 1.00 98.69 88 ILE A C 1
ATOM 728 O O . ILE A 1 88 ? -16.710 21.684 -16.469 1.00 98.69 88 ILE A O 1
ATOM 732 N N . ALA A 1 89 ? -15.674 21.182 -18.394 1.00 98.38 89 ALA A N 1
ATOM 733 C CA . ALA A 1 89 ? -16.820 21.468 -19.258 1.00 98.38 89 ALA A CA 1
ATOM 734 C C . ALA A 1 89 ? -16.738 20.701 -20.587 1.00 98.38 89 ALA A C 1
ATOM 736 O O . ALA A 1 89 ? -15.676 20.211 -20.972 1.00 98.38 89 ALA A O 1
ATOM 737 N N . ARG A 1 90 ? -17.853 20.623 -21.322 1.00 97.94 90 ARG A N 1
ATOM 738 C CA . ARG A 1 90 ? -17.833 20.232 -22.746 1.00 97.94 90 ARG A CA 1
ATOM 739 C C . ARG A 1 90 ? -17.373 21.372 -23.655 1.00 97.94 90 ARG A C 1
ATOM 741 O O . ARG A 1 90 ? -16.862 21.114 -24.740 1.00 97.94 90 ARG A O 1
ATOM 748 N N . ASP A 1 91 ? -17.563 22.613 -23.216 1.00 97.44 91 ASP A N 1
ATOM 749 C CA . ASP A 1 91 ? -17.105 23.810 -23.913 1.00 97.44 91 ASP A CA 1
ATOM 750 C C . ASP A 1 91 ? -15.614 24.071 -23.613 1.00 97.44 91 ASP A C 1
ATOM 752 O O . ASP A 1 91 ? -15.274 24.315 -22.451 1.00 97.44 91 ASP A O 1
ATOM 756 N N . PRO A 1 92 ? -14.719 24.055 -24.622 1.00 95.88 92 PRO A N 1
ATOM 757 C CA . PRO A 1 92 ? -13.296 24.335 -24.427 1.00 95.88 92 PRO A CA 1
ATOM 758 C C . PRO A 1 92 ? -13.003 25.768 -23.958 1.00 95.88 92 PRO A C 1
ATOM 760 O O . PRO A 1 92 ? -11.911 26.024 -23.454 1.00 95.88 92 PRO A O 1
ATOM 763 N N . GLU A 1 93 ? -13.945 26.702 -24.116 1.00 97.06 93 GLU A N 1
ATOM 764 C CA . GLU A 1 93 ? -13.815 28.077 -23.624 1.00 97.06 93 GLU A CA 1
ATOM 765 C C . GLU A 1 93 ? -14.333 28.254 -22.187 1.00 97.06 93 GLU A C 1
ATOM 767 O O . GLU A 1 93 ? -14.148 29.323 -21.602 1.00 97.06 93 GLU A O 1
ATOM 772 N N . PHE A 1 94 ? -14.938 27.214 -21.597 1.00 97.56 94 PHE A N 1
ATOM 773 C CA . PHE A 1 94 ? -15.503 27.220 -20.243 1.00 97.56 94 PHE A CA 1
ATOM 774 C C . PHE A 1 94 ? -16.518 28.358 -20.010 1.00 97.56 94 PHE A C 1
ATOM 776 O O . PHE A 1 94 ? -16.500 29.011 -18.965 1.00 97.56 94 PHE A O 1
ATOM 783 N N . LYS A 1 95 ? -17.411 28.606 -20.977 1.00 96.38 95 LYS A N 1
ATOM 784 C CA . LYS A 1 95 ? -18.499 29.598 -20.896 1.00 96.38 95 LYS A CA 1
ATOM 785 C C . LYS A 1 95 ? -19.864 28.977 -20.590 1.00 96.38 95 LYS A C 1
ATOM 787 O O . LYS A 1 95 ? -20.754 29.689 -20.130 1.00 96.38 95 LYS A O 1
ATOM 792 N N . SER A 1 96 ? -20.046 27.673 -20.813 1.00 94.88 96 SER A N 1
ATOM 793 C CA . SER A 1 96 ? -21.311 26.962 -20.560 1.00 94.88 96 SER A CA 1
ATOM 794 C C . SER A 1 96 ? -21.121 25.642 -19.812 1.00 94.88 96 SER A C 1
ATOM 796 O O . SER A 1 96 ? -20.185 24.900 -20.101 1.00 94.88 96 SER A O 1
ATOM 798 N N . GLU A 1 97 ? -22.052 25.332 -18.899 1.00 93.50 97 GLU A N 1
ATOM 799 C CA . GLU A 1 97 ? -22.134 24.050 -18.168 1.00 93.50 97 GLU A CA 1
ATOM 800 C C . GLU A 1 97 ? -20.836 23.653 -17.442 1.00 93.50 97 GLU A C 1
ATOM 802 O O . GLU A 1 97 ? -20.430 22.490 -17.415 1.00 93.50 97 GLU A O 1
ATOM 807 N N . VAL A 1 98 ? -20.170 24.644 -16.849 1.00 96.75 98 VAL A N 1
ATOM 808 C CA . VAL A 1 98 ? -18.876 24.461 -16.193 1.00 96.75 98 VAL A CA 1
ATOM 809 C C . VAL A 1 98 ? -19.062 23.926 -14.778 1.00 96.75 98 VAL A C 1
ATOM 811 O O . VAL A 1 98 ? -19.697 24.559 -13.936 1.00 96.75 98 VAL A O 1
ATOM 814 N N . MET A 1 99 ? -18.455 22.778 -14.495 1.00 97.25 99 MET A N 1
ATOM 815 C CA . MET A 1 99 ? -18.235 22.306 -13.133 1.00 97.25 99 MET A CA 1
ATOM 816 C C . MET A 1 99 ? -16.971 22.960 -12.583 1.00 97.25 99 MET A C 1
ATOM 818 O O . MET A 1 99 ? -15.928 22.900 -13.232 1.00 97.25 99 MET A O 1
ATOM 822 N N . THR A 1 100 ? -17.044 23.537 -11.385 1.00 97.75 100 THR A N 1
ATOM 823 C CA . THR A 1 100 ? -15.894 24.144 -10.706 1.00 97.75 100 THR A CA 1
ATOM 824 C C . THR A 1 100 ? -15.743 23.624 -9.287 1.00 97.75 100 THR A C 1
ATOM 826 O O . THR A 1 100 ? -16.743 23.388 -8.609 1.00 97.75 100 THR A O 1
ATOM 829 N N . ALA A 1 101 ? -14.507 23.520 -8.810 1.00 97.81 101 ALA A N 1
ATOM 830 C CA . ALA A 1 101 ? -14.220 23.258 -7.406 1.00 97.81 101 ALA A CA 1
ATOM 831 C C . ALA A 1 101 ? -12.928 23.952 -6.968 1.00 97.81 101 ALA A C 1
ATOM 833 O O . ALA A 1 101 ? -12.068 24.253 -7.792 1.00 97.81 101 ALA A O 1
ATOM 834 N N . GLU A 1 102 ? -12.803 24.171 -5.663 1.00 97.94 102 GLU A N 1
ATOM 835 C CA . GLU A 1 102 ? -11.603 24.682 -4.998 1.00 97.94 102 GLU A CA 1
ATOM 836 C C . GLU A 1 102 ? -11.154 23.666 -3.945 1.00 97.94 102 GLU A C 1
ATOM 838 O O . GLU A 1 102 ? -12.019 23.131 -3.248 1.00 97.94 102 GLU A O 1
ATOM 843 N N . ARG A 1 103 ? -9.855 23.358 -3.867 1.00 98.12 103 ARG A N 1
ATOM 844 C CA . ARG A 1 103 ? -9.242 22.347 -2.983 1.00 98.12 103 ARG A CA 1
ATOM 845 C C . ARG A 1 103 ? -7.908 22.860 -2.437 1.00 98.12 103 ARG A C 1
ATOM 847 O O . ARG A 1 103 ? -7.226 23.611 -3.121 1.00 98.12 103 ARG A O 1
ATOM 854 N N . ASN A 1 104 ? -7.483 22.372 -1.273 1.00 97.94 104 ASN A N 1
ATOM 855 C CA . ASN A 1 104 ? -6.153 22.673 -0.711 1.00 97.94 104 ASN A CA 1
ATOM 856 C C . ASN A 1 104 ? -5.091 21.615 -1.067 1.00 97.94 104 ASN A C 1
ATOM 858 O O . ASN A 1 104 ? -4.020 21.552 -0.475 1.00 97.94 104 ASN A O 1
ATOM 862 N N . TRP A 1 105 ? -5.404 20.752 -2.029 1.00 98.56 105 TRP A N 1
ATOM 863 C CA . TRP A 1 105 ? -4.592 19.622 -2.471 1.00 98.56 105 TRP A CA 1
ATOM 864 C C . TRP A 1 105 ? -4.806 19.372 -3.960 1.00 98.56 105 TRP A C 1
ATOM 866 O O . TRP A 1 105 ? -5.799 19.819 -4.544 1.00 98.56 105 TRP A O 1
ATOM 876 N N . ALA A 1 106 ? -3.867 18.664 -4.581 1.00 98.69 106 ALA A N 1
ATOM 877 C CA . ALA A 1 106 ? -3.771 18.553 -6.033 1.00 98.69 106 ALA A CA 1
ATOM 878 C C . ALA A 1 106 ? -4.563 17.369 -6.629 1.00 98.69 106 ALA A C 1
ATOM 880 O O . ALA A 1 106 ? -4.103 16.682 -7.545 1.00 98.69 106 ALA A O 1
ATOM 881 N N . PHE A 1 107 ? -5.766 17.124 -6.102 1.00 98.81 107 PHE A N 1
ATOM 882 C CA . PHE A 1 107 ? -6.700 16.119 -6.612 1.00 98.81 107 PHE A CA 1
ATOM 883 C C . PHE A 1 107 ? -8.163 16.527 -6.417 1.00 98.81 107 PHE A C 1
ATOM 885 O O . PHE A 1 107 ? -8.508 17.279 -5.503 1.00 98.81 107 PHE A O 1
ATOM 892 N N . PHE A 1 108 ? -9.046 16.014 -7.277 1.00 98.75 108 PHE A N 1
ATOM 893 C CA . PHE A 1 108 ? -10.477 16.300 -7.236 1.00 98.75 108 PHE A CA 1
ATOM 894 C C . PHE A 1 108 ? -11.331 15.122 -7.721 1.00 98.75 108 PHE A C 1
ATOM 896 O O . PHE A 1 108 ? -11.093 14.550 -8.787 1.00 98.75 108 PHE A O 1
ATOM 903 N N . ASN A 1 109 ? -12.387 14.824 -6.957 1.00 98.56 109 ASN A N 1
ATOM 904 C CA . ASN A 1 109 ? -13.402 13.837 -7.305 1.00 98.56 109 ASN A CA 1
ATOM 905 C C . ASN A 1 109 ? -14.749 14.541 -7.539 1.00 98.56 109 ASN A C 1
ATOM 907 O O . ASN A 1 109 ? -15.269 15.186 -6.629 1.00 98.56 109 ASN A O 1
ATOM 911 N N . PRO A 1 110 ? -15.352 14.406 -8.730 1.00 97.12 110 PRO A N 1
ATOM 912 C CA . PRO A 1 110 ? -16.592 15.103 -9.066 1.00 97.12 110 PRO A CA 1
ATOM 913 C C . PRO A 1 110 ? -17.853 14.432 -8.497 1.00 97.12 110 PRO A C 1
ATOM 915 O O . PRO A 1 110 ? -18.912 15.053 -8.507 1.00 97.12 110 PRO A O 1
ATOM 918 N N . PHE A 1 111 ? -17.765 13.164 -8.062 1.00 97.25 111 PHE A N 1
ATOM 919 C CA . PHE A 1 111 ? -18.887 12.344 -7.556 1.00 97.25 111 PHE A CA 1
ATOM 920 C C . PHE A 1 111 ? -20.134 12.335 -8.463 1.00 97.25 111 PHE A C 1
ATOM 922 O O . PHE A 1 111 ? -21.265 12.134 -8.023 1.00 97.25 111 PHE A O 1
ATOM 929 N N . LYS A 1 112 ? -19.924 12.562 -9.763 1.00 95.56 112 LYS A N 1
ATOM 930 C CA . LYS A 1 112 ? -20.963 12.676 -10.782 1.00 95.56 112 LYS A CA 1
ATOM 931 C C . LYS A 1 112 ? -20.492 11.998 -12.059 1.00 95.56 112 LYS A C 1
ATOM 933 O O . LYS A 1 112 ? -19.372 12.231 -12.503 1.00 95.56 112 LYS A O 1
ATOM 938 N N . LEU A 1 113 ? -21.365 11.197 -12.665 1.00 97.44 113 LEU A N 1
ATOM 939 C CA . LEU A 1 113 ? -21.088 10.565 -13.952 1.00 97.44 113 LEU A CA 1
ATOM 940 C C . LEU A 1 113 ? -21.031 11.600 -15.074 1.00 97.44 113 LEU A C 1
ATOM 942 O O . LEU A 1 113 ? -21.890 12.478 -15.178 1.00 97.44 113 LEU A O 1
ATOM 946 N N . PHE A 1 114 ? -20.037 11.440 -15.939 1.00 97.69 114 PHE A N 1
ATOM 947 C CA . PHE A 1 114 ? -19.900 12.204 -17.168 1.00 97.69 114 PHE A CA 1
ATOM 948 C C . PHE A 1 114 ? -20.616 11.474 -18.293 1.00 97.69 114 PHE A C 1
ATOM 950 O O . PHE A 1 114 ? -20.542 10.250 -18.419 1.00 97.69 114 PHE A O 1
ATOM 957 N N . GLU A 1 115 ? -21.305 12.234 -19.127 1.00 97.38 115 GLU A N 1
ATOM 958 C CA . GLU A 1 115 ? -21.853 11.711 -20.366 1.00 97.38 115 GLU A CA 1
ATOM 959 C C . GLU A 1 115 ? -20.740 11.372 -21.368 1.00 97.38 115 GLU A C 1
ATOM 961 O O . GLU A 1 115 ? -19.644 11.939 -21.327 1.00 97.38 115 GLU A O 1
ATOM 966 N N . LYS A 1 116 ? -21.064 10.488 -22.317 1.00 97.56 116 LYS A N 1
ATOM 967 C CA . LYS A 1 116 ? -20.159 10.066 -23.392 1.00 97.56 116 LYS A CA 1
ATOM 968 C C . LYS A 1 116 ? -19.669 11.256 -24.224 1.00 97.56 116 LYS A C 1
ATOM 970 O O . LYS A 1 116 ? -20.417 12.208 -24.488 1.00 97.56 116 LYS A O 1
ATOM 975 N N . GLY A 1 117 ? -18.442 11.136 -24.717 1.00 98.00 117 GLY A N 1
ATOM 976 C CA . GLY A 1 117 ? -17.806 12.093 -25.613 1.00 98.00 117 GLY A CA 1
ATOM 977 C C . GLY A 1 117 ? -16.638 12.839 -24.979 1.00 98.00 117 GLY A C 1
ATOM 978 O O . GLY A 1 117 ? -16.050 12.399 -23.992 1.00 98.00 117 GLY A O 1
ATOM 979 N N . LYS A 1 118 ? -16.277 13.956 -25.612 1.00 98.50 118 LYS A N 1
ATOM 980 C CA . LYS A 1 118 ? -15.104 14.761 -25.273 1.00 98.50 118 LYS A CA 1
ATOM 981 C C . LYS A 1 118 ? -15.424 15.778 -24.179 1.00 98.50 118 LYS A C 1
ATOM 983 O O . LYS A 1 118 ? -16.432 16.477 -24.266 1.00 98.50 118 LYS A O 1
ATOM 988 N N . TRP A 1 119 ? -14.523 15.886 -23.211 1.00 98.75 119 TRP A N 1
ATOM 989 C CA . TRP A 1 119 ? -14.567 16.856 -22.120 1.00 98.75 119 TRP A CA 1
ATOM 990 C C . TRP A 1 119 ? -13.240 17.594 -22.016 1.00 98.75 119 TRP A C 1
ATOM 992 O O . TRP A 1 119 ? -12.191 17.026 -22.313 1.00 98.75 119 TRP A O 1
ATOM 1002 N N . TYR A 1 120 ? -13.296 18.845 -21.575 1.00 98.81 120 TYR A N 1
ATOM 1003 C CA . TYR A 1 120 ? -12.151 19.719 -21.363 1.00 98.81 120 TYR A CA 1
ATOM 1004 C C . TYR A 1 120 ? -12.017 20.044 -19.885 1.00 98.81 120 TYR A C 1
ATOM 1006 O O . TYR A 1 120 ? -13.018 20.221 -19.186 1.00 98.81 120 TYR A O 1
ATOM 1014 N N . TRP A 1 121 ? -10.783 20.145 -19.406 1.00 98.81 121 TRP A N 1
ATOM 1015 C CA . TRP A 1 121 ? -10.508 20.532 -18.033 1.00 98.81 121 TRP A CA 1
ATOM 1016 C C . TRP A 1 121 ? -9.168 21.245 -17.898 1.00 98.81 121 TRP A C 1
ATOM 1018 O O . TRP A 1 121 ? -8.278 21.110 -18.732 1.00 98.81 121 TRP A O 1
ATOM 1028 N N . GLN A 1 122 ? -9.039 22.029 -16.838 1.00 98.56 122 GLN A N 1
ATOM 1029 C CA . GLN A 1 122 ? -7.790 22.661 -16.426 1.00 98.56 122 GLN A CA 1
ATOM 1030 C C . GLN A 1 122 ? -7.859 22.951 -14.931 1.00 98.56 122 GLN A C 1
ATOM 1032 O O . GLN A 1 122 ? -8.951 23.086 -14.367 1.00 98.56 122 GLN A O 1
ATOM 1037 N N . HIS A 1 123 ? -6.696 23.047 -14.300 1.00 98.69 123 HIS A N 1
ATOM 1038 C CA . HIS A 1 123 ? -6.552 23.403 -12.894 1.00 98.69 123 HIS A CA 1
ATOM 1039 C C . HIS A 1 123 ? -5.785 24.722 -12.767 1.00 98.69 123 HIS A C 1
ATOM 1041 O O . HIS A 1 123 ? -5.061 25.107 -13.681 1.00 98.69 123 HIS A O 1
ATOM 1047 N N . ALA A 1 124 ? -5.941 25.423 -11.651 1.00 98.56 124 ALA A N 1
ATOM 1048 C CA . ALA A 1 124 ? -5.210 26.642 -11.340 1.00 98.56 124 ALA A CA 1
ATOM 1049 C C . ALA A 1 124 ? -4.608 26.566 -9.947 1.00 98.56 124 ALA A C 1
ATOM 1051 O O . ALA A 1 124 ? -5.247 26.047 -9.038 1.00 98.56 124 ALA A O 1
ATOM 1052 N N . TYR A 1 125 ? -3.411 27.118 -9.784 1.00 98.38 125 TYR A N 1
ATOM 1053 C CA . TYR A 1 125 ? -2.875 27.502 -8.480 1.00 98.38 125 TYR A CA 1
ATOM 1054 C C . TYR A 1 125 ? -3.324 28.932 -8.157 1.00 98.38 125 TYR A C 1
ATOM 1056 O O . TYR A 1 125 ? -3.321 29.783 -9.047 1.00 98.38 125 TYR A O 1
ATOM 1064 N N . LEU A 1 126 ? -3.724 29.186 -6.911 1.00 97.12 126 LEU A N 1
ATOM 1065 C CA . LEU A 1 126 ? -4.002 30.531 -6.412 1.00 97.12 126 LEU A CA 1
ATOM 1066 C C . LEU A 1 126 ? -2.768 31.047 -5.681 1.00 97.12 126 LEU A C 1
ATOM 1068 O O . LEU A 1 126 ? -2.354 30.469 -4.673 1.00 97.12 126 LEU A O 1
ATOM 1072 N N . ASP A 1 127 ? -2.190 32.135 -6.183 1.00 92.50 127 ASP A N 1
ATOM 1073 C CA . ASP A 1 127 ? -1.087 32.795 -5.494 1.00 92.50 127 ASP A CA 1
ATOM 1074 C C . ASP A 1 127 ? -1.556 33.561 -4.242 1.00 92.50 127 ASP A C 1
ATOM 1076 O O . ASP A 1 127 ? -2.747 33.651 -3.929 1.00 92.50 127 ASP A O 1
ATOM 1080 N N . LYS A 1 128 ? -0.594 34.117 -3.500 1.00 88.12 128 LYS A N 1
ATOM 1081 C CA . LYS A 1 128 ? -0.854 34.850 -2.249 1.00 88.12 128 LYS A CA 1
ATOM 1082 C C . LYS A 1 128 ? -1.707 36.111 -2.442 1.00 88.12 128 LYS A C 1
ATOM 1084 O O . LYS A 1 128 ? -2.300 36.570 -1.470 1.00 88.12 128 LYS A O 1
ATOM 1089 N N . ASP A 1 129 ? -1.778 36.642 -3.663 1.00 91.81 129 ASP A N 1
ATOM 1090 C CA . ASP A 1 129 ? -2.569 37.822 -4.024 1.00 91.81 129 ASP A CA 1
ATOM 1091 C C . ASP A 1 129 ? -3.957 37.435 -4.584 1.00 91.81 129 ASP A C 1
ATOM 1093 O O . ASP A 1 129 ? -4.749 38.300 -4.964 1.00 91.81 129 ASP A O 1
ATOM 1097 N N . GLY A 1 130 ? -4.274 36.134 -4.627 1.00 90.00 130 GLY A N 1
ATOM 1098 C CA . GLY A 1 130 ? -5.535 35.593 -5.133 1.00 90.00 130 GLY A CA 1
ATOM 1099 C C . GLY A 1 130 ? -5.605 35.489 -6.658 1.00 90.00 130 GLY A C 1
ATOM 1100 O O . GLY A 1 130 ? -6.694 35.296 -7.207 1.00 90.00 130 GLY A O 1
ATOM 1101 N N . LYS A 1 131 ? -4.477 35.622 -7.364 1.00 95.75 131 LYS A N 1
ATOM 1102 C CA . LYS A 1 131 ? -4.411 35.477 -8.819 1.00 95.75 131 LYS A CA 1
ATOM 1103 C C . LYS A 1 131 ? -4.330 34.001 -9.204 1.00 95.75 131 LYS A C 1
ATOM 1105 O O . LYS A 1 131 ? -3.597 33.214 -8.611 1.00 95.75 131 LYS A O 1
ATOM 1110 N N . GLU A 1 132 ? -5.077 33.643 -10.244 1.00 97.56 132 GLU A N 1
ATOM 1111 C CA . GLU A 1 132 ? -5.133 32.282 -10.773 1.00 97.56 132 GLU A CA 1
ATOM 1112 C C . GLU A 1 132 ? -4.055 32.046 -11.838 1.00 97.56 132 GLU A C 1
ATOM 1114 O O . GLU A 1 132 ? -4.001 32.730 -12.864 1.00 97.56 132 GLU A O 1
ATOM 1119 N N . GLU A 1 133 ? -3.235 31.021 -11.631 1.00 97.88 133 GLU A N 1
ATOM 1120 C CA . GLU A 1 133 ? -2.313 30.482 -12.628 1.00 97.88 133 GLU A CA 1
ATOM 1121 C C . GLU A 1 133 ? -2.899 29.208 -13.247 1.00 97.88 133 GLU A C 1
ATOM 1123 O O . GLU A 1 133 ? -2.698 28.109 -12.728 1.00 97.88 133 GLU A O 1
ATOM 1128 N N . TRP A 1 134 ? -3.648 29.351 -14.344 1.00 98.38 134 TRP A N 1
ATOM 1129 C CA . TRP A 1 134 ? -4.268 28.224 -15.049 1.00 98.38 134 TRP A CA 1
ATOM 1130 C C . TRP A 1 134 ? -3.251 27.363 -15.811 1.00 98.38 134 TRP A C 1
ATOM 1132 O O . TRP A 1 134 ? -2.362 27.873 -16.496 1.00 98.38 134 TRP A O 1
ATOM 1142 N N . SER A 1 135 ? -3.434 26.045 -15.739 1.00 98.62 135 SER A N 1
ATOM 1143 C CA . SER A 1 135 ? -2.763 25.056 -16.580 1.00 98.62 135 SER A CA 1
ATOM 1144 C C . SER A 1 135 ? -3.186 25.191 -18.051 1.00 98.62 135 SER A C 1
ATOM 1146 O O . SER A 1 135 ? -4.181 25.854 -18.356 1.00 98.62 135 SER A O 1
ATOM 1148 N N . PRO A 1 136 ? -2.508 24.501 -18.988 1.00 98.50 136 PRO A N 1
ATOM 1149 C CA . PRO A 1 136 ? -3.086 24.236 -20.299 1.00 98.50 136 PRO A CA 1
ATOM 1150 C C . PRO A 1 136 ? -4.479 23.602 -20.186 1.00 98.50 136 PRO A C 1
ATOM 1152 O O . PRO A 1 136 ? -4.791 22.922 -19.203 1.00 98.50 136 PRO A O 1
ATOM 1155 N N . VAL A 1 137 ? -5.299 23.804 -21.220 1.00 98.62 137 VAL A N 1
ATOM 1156 C CA . VAL A 1 137 ? -6.569 23.090 -21.372 1.00 98.62 137 VAL A CA 1
ATOM 1157 C C . VAL A 1 137 ? -6.269 21.668 -21.822 1.00 98.62 137 VAL A C 1
ATOM 1159 O O . VAL A 1 137 ? -5.825 21.452 -22.948 1.00 98.62 137 VAL A O 1
ATOM 1162 N N . TYR A 1 138 ? -6.539 20.709 -20.948 1.00 98.75 138 TYR A N 1
ATOM 1163 C CA . TYR A 1 138 ? -6.475 19.288 -21.250 1.00 98.75 138 TYR A CA 1
ATOM 1164 C C . TYR A 1 138 ? -7.842 18.787 -21.715 1.00 98.75 138 TYR A C 1
ATOM 1166 O O . TYR A 1 138 ? -8.878 19.393 -21.425 1.00 98.75 138 TYR A O 1
ATOM 1174 N N . HIS A 1 139 ? -7.872 17.643 -22.391 1.00 98.56 139 HIS A N 1
ATOM 1175 C CA . HIS A 1 139 ? -9.116 16.961 -22.727 1.00 98.56 139 HIS A CA 1
ATOM 1176 C C . HIS A 1 139 ? -9.056 15.457 -22.488 1.00 98.56 139 HIS A C 1
ATOM 1178 O O . HIS A 1 139 ? -7.990 14.855 -22.513 1.00 98.56 139 HIS A O 1
ATOM 1184 N N . PHE A 1 140 ? -10.218 14.842 -22.293 1.00 98.69 140 PHE A N 1
ATOM 1185 C CA . PHE A 1 140 ? -10.369 13.394 -22.176 1.00 98.69 140 PHE A CA 1
ATOM 1186 C C . PHE A 1 140 ? -11.647 12.928 -22.878 1.00 98.69 140 PHE A C 1
ATOM 1188 O O . PHE A 1 140 ? -12.528 13.734 -23.197 1.00 98.69 140 PHE A O 1
ATOM 1195 N N . TYR A 1 141 ? -11.744 11.623 -23.117 1.00 98.62 141 TYR A N 1
ATOM 1196 C CA . TYR A 1 141 ? -12.903 10.986 -23.734 1.00 98.62 141 TYR A CA 1
ATOM 1197 C C . TYR A 1 141 ? -13.550 9.999 -22.767 1.00 98.62 141 TYR A C 1
ATOM 1199 O O . TYR A 1 141 ? -12.863 9.207 -22.118 1.00 98.62 141 TYR A O 1
ATOM 1207 N N . VAL A 1 142 ? -14.880 10.053 -22.691 1.00 98.56 142 VAL A N 1
ATOM 1208 C CA . VAL A 1 142 ? -15.711 9.021 -22.065 1.00 98.56 142 VAL A CA 1
ATOM 1209 C C . VAL A 1 142 ? -16.320 8.172 -23.173 1.00 98.56 142 VAL A C 1
ATOM 1211 O O . VAL A 1 142 ? -17.152 8.659 -23.946 1.00 98.56 142 VAL A O 1
ATOM 1214 N N . ASP A 1 143 ? -15.909 6.912 -23.244 1.00 97.81 143 ASP A N 1
ATOM 1215 C CA . ASP A 1 143 ? -16.375 5.965 -24.247 1.00 97.81 143 ASP A CA 1
ATOM 1216 C C . ASP A 1 143 ? -17.638 5.236 -23.791 1.00 97.81 143 ASP A C 1
ATOM 1218 O O . ASP A 1 143 ? -18.028 5.238 -22.623 1.00 97.81 143 ASP A O 1
ATOM 1222 N N . GLU A 1 144 ? -18.279 4.550 -24.732 1.00 94.88 144 GLU A N 1
ATOM 1223 C CA . GLU A 1 144 ? -19.457 3.735 -24.448 1.00 94.88 144 GLU A CA 1
ATOM 1224 C C . GLU A 1 144 ? -19.177 2.573 -23.489 1.00 94.88 144 GLU A C 1
ATOM 1226 O O . GLU A 1 144 ? -20.044 2.216 -22.695 1.00 94.88 144 GLU A O 1
ATOM 1231 N N . GLN A 1 145 ? -17.967 2.016 -23.544 1.00 94.19 145 GLN A N 1
ATOM 1232 C CA . GLN A 1 145 ? -17.538 0.894 -22.709 1.00 94.19 145 GLN A CA 1
ATOM 1233 C C . GLN A 1 145 ? -16.781 1.345 -21.450 1.00 94.19 145 GLN A C 1
ATOM 1235 O O . GLN A 1 145 ? -16.291 0.498 -20.703 1.00 94.19 145 GLN A O 1
ATOM 1240 N N . THR A 1 146 ? -16.665 2.657 -21.200 1.00 96.88 146 THR A N 1
ATOM 1241 C CA . THR A 1 146 ? -15.993 3.163 -20.000 1.00 96.88 146 THR A CA 1
ATOM 1242 C C . THR A 1 146 ? -16.714 2.651 -18.757 1.00 96.88 146 THR A C 1
ATOM 1244 O O . THR A 1 146 ? -17.906 2.892 -18.557 1.00 96.88 146 THR A O 1
ATOM 1247 N N . ARG A 1 147 ? -15.974 1.956 -17.890 1.00 96.00 147 ARG A N 1
ATOM 1248 C CA . ARG A 1 147 ? -16.510 1.391 -16.653 1.00 96.00 147 ARG A CA 1
ATOM 1249 C C . ARG A 1 147 ? -16.997 2.489 -15.716 1.00 96.00 147 ARG A C 1
ATOM 1251 O O . ARG A 1 147 ? -16.336 3.507 -15.538 1.00 96.00 147 ARG A O 1
ATOM 1258 N N . THR A 1 148 ? -18.087 2.227 -15.008 1.00 97.12 148 THR A N 1
ATOM 1259 C CA . THR A 1 148 ? -18.545 3.085 -13.915 1.00 97.12 148 THR A CA 1
ATOM 1260 C C . THR A 1 148 ? -18.051 2.589 -12.556 1.00 97.12 148 THR A C 1
ATOM 1262 O O . THR A 1 148 ? -18.204 1.417 -12.220 1.00 97.12 148 THR A O 1
ATOM 1265 N N . PHE A 1 149 ? -17.496 3.501 -11.759 1.00 97.62 149 PHE A N 1
ATOM 1266 C CA . PHE A 1 149 ? -17.245 3.316 -10.328 1.00 97.62 149 PHE A CA 1
ATOM 1267 C C . PHE A 1 149 ? -17.396 4.683 -9.651 1.00 97.62 149 PHE A C 1
ATOM 1269 O O . PHE A 1 149 ? -16.463 5.491 -9.645 1.00 97.62 149 PHE A O 1
ATOM 1276 N N . ASN A 1 150 ? -18.607 4.967 -9.167 1.00 97.94 150 ASN A N 1
ATOM 1277 C CA . ASN A 1 150 ? -19.017 6.273 -8.648 1.00 97.94 150 ASN A CA 1
ATOM 1278 C C . ASN A 1 150 ? -19.487 6.145 -7.190 1.00 97.94 150 ASN A C 1
ATOM 1280 O O . ASN A 1 150 ? -20.692 6.002 -6.967 1.00 97.94 150 ASN A O 1
ATOM 1284 N N . PRO A 1 151 ? -18.561 6.139 -6.212 1.00 98.31 151 PRO A N 1
ATOM 1285 C CA . PRO A 1 151 ? -18.940 6.210 -4.805 1.00 98.31 151 PRO A CA 1
ATOM 1286 C C . PRO A 1 151 ? -19.724 7.505 -4.518 1.00 98.31 151 PRO A C 1
ATOM 1288 O O . PRO A 1 151 ? -19.586 8.476 -5.269 1.00 98.31 151 PRO A O 1
ATOM 1291 N N . PRO A 1 152 ? -20.540 7.550 -3.450 1.00 98.44 152 PRO A N 1
ATOM 1292 C CA . PRO A 1 152 ? -21.272 8.755 -3.078 1.00 98.44 152 PRO A CA 1
ATOM 1293 C C . PRO A 1 152 ? -20.320 9.871 -2.645 1.00 98.44 152 PRO A C 1
ATOM 1295 O O . PRO A 1 152 ? -19.189 9.627 -2.212 1.00 98.44 152 PRO A O 1
ATOM 1298 N N . SER A 1 153 ? -20.793 11.108 -2.731 1.00 98.31 153 SER A N 1
ATOM 1299 C CA . SER A 1 153 ? -20.068 12.258 -2.199 1.00 98.31 153 SER A CA 1
ATOM 1300 C C . SER A 1 153 ? -19.903 12.147 -0.684 1.00 98.31 153 SER A C 1
ATOM 1302 O O . SER A 1 153 ? -20.732 11.560 0.018 1.00 98.31 153 SER A O 1
ATOM 1304 N N . LEU A 1 154 ? -18.850 12.766 -0.146 1.00 98.38 154 LEU A N 1
ATOM 1305 C CA . LEU A 1 154 ? -18.636 12.781 1.299 1.00 98.38 154 LEU A CA 1
ATOM 1306 C C . LEU A 1 154 ? -19.820 13.414 2.052 1.00 98.38 154 LEU A C 1
ATOM 1308 O O . LEU A 1 154 ? -20.188 12.947 3.125 1.00 98.38 154 LEU A O 1
ATOM 1312 N N . GLN A 1 155 ? -20.461 14.434 1.477 1.00 98.06 155 GLN A N 1
ATOM 1313 C CA . GLN A 1 155 ? -21.639 15.066 2.070 1.00 98.06 155 GLN A CA 1
ATOM 1314 C C . GLN A 1 155 ? -22.791 14.066 2.268 1.00 98.06 155 GLN A C 1
ATOM 1316 O O . GLN A 1 155 ? -23.418 14.057 3.326 1.00 98.06 155 GLN A O 1
ATOM 1321 N N . GLU A 1 156 ? -23.052 13.199 1.285 1.00 98.25 156 GLU A N 1
ATOM 1322 C CA . GLU A 1 156 ? -24.082 12.155 1.383 1.00 98.25 156 GLU A CA 1
ATOM 1323 C C . GLU A 1 156 ? -23.742 11.097 2.438 1.00 98.25 156 GLU A C 1
ATOM 1325 O O . GLU A 1 156 ? -24.643 10.602 3.119 1.00 98.25 156 GLU A O 1
ATOM 1330 N N . VAL A 1 157 ? -22.455 10.767 2.588 1.00 98.38 157 VAL A N 1
ATOM 1331 C CA . VAL A 1 157 ? -21.971 9.852 3.630 1.00 98.38 157 VAL A CA 1
ATOM 1332 C C . VAL A 1 157 ? -22.163 10.471 5.015 1.00 98.38 157 VAL A C 1
ATOM 1334 O O . VAL A 1 157 ? -22.780 9.860 5.887 1.00 98.38 157 VAL A O 1
ATOM 1337 N N . LEU A 1 158 ? -21.691 11.703 5.219 1.00 97.94 158 LEU A N 1
ATOM 1338 C CA . LEU A 1 158 ? -21.733 12.383 6.516 1.00 97.94 158 LEU A CA 1
ATOM 1339 C C . LEU A 1 158 ? -23.155 12.714 6.969 1.00 97.94 158 LEU A C 1
ATOM 1341 O O . LEU A 1 158 ? -23.437 12.640 8.162 1.00 97.94 158 LEU A O 1
ATOM 1345 N N . ALA A 1 159 ? -24.076 12.978 6.038 1.00 96.94 159 ALA A N 1
ATOM 1346 C CA . ALA A 1 159 ? -25.491 13.182 6.350 1.00 96.94 159 ALA A CA 1
ATOM 1347 C C . ALA A 1 159 ? -26.153 11.961 7.022 1.00 96.94 159 ALA A C 1
ATOM 1349 O O . ALA A 1 159 ? -27.163 12.110 7.707 1.00 96.94 159 ALA A O 1
ATOM 1350 N N . LYS A 1 160 ? -25.599 10.757 6.825 1.00 95.06 160 LYS A N 1
ATOM 1351 C CA . LYS A 1 160 ? -26.087 9.495 7.408 1.00 95.06 160 LYS A CA 1
ATOM 1352 C C . LYS A 1 160 ? -25.169 8.952 8.506 1.00 95.06 160 LYS A C 1
ATOM 1354 O O . LYS A 1 160 ? -25.470 7.912 9.091 1.00 95.06 160 LYS A O 1
ATOM 1359 N N . PHE A 1 161 ? -24.043 9.613 8.766 1.00 96.62 161 PHE A N 1
ATOM 1360 C CA . PHE A 1 161 ? -23.032 9.116 9.686 1.00 96.62 161 PHE A CA 1
ATOM 1361 C C . PHE A 1 161 ? -23.498 9.242 11.142 1.00 96.62 161 PHE A C 1
ATOM 1363 O O . PHE A 1 161 ? -23.978 10.293 11.577 1.00 96.62 161 PHE A O 1
ATOM 1370 N N . SER A 1 162 ? -23.360 8.150 11.898 1.00 94.31 162 SER A N 1
ATOM 1371 C CA . SER A 1 162 ? -23.824 8.076 13.284 1.00 94.31 162 SER A CA 1
ATOM 1372 C C . SER A 1 162 ? -23.114 9.098 14.177 1.00 94.31 162 SER A C 1
ATOM 1374 O O . SER A 1 162 ? -21.897 9.285 14.107 1.00 94.31 162 SER A O 1
ATOM 1376 N N . GLN A 1 163 ? -23.886 9.729 15.062 1.00 94.00 163 GLN A N 1
ATOM 1377 C CA . GLN A 1 163 ? -23.367 10.597 16.125 1.00 94.00 163 GLN A CA 1
ATOM 1378 C C . GLN A 1 163 ? -23.144 9.837 17.442 1.00 94.00 163 GLN A C 1
ATOM 1380 O O . GLN A 1 163 ? -22.566 10.380 18.376 1.00 94.00 163 GLN A O 1
ATOM 1385 N N . SER A 1 164 ? -23.601 8.584 17.535 1.00 96.38 164 SER A N 1
ATOM 1386 C CA . SER A 1 164 ? -23.444 7.746 18.726 1.00 96.38 164 SER A CA 1
ATOM 1387 C C . SER A 1 164 ? -22.216 6.852 18.612 1.00 96.38 164 SER A C 1
ATOM 1389 O O . SER A 1 164 ? -21.952 6.298 17.548 1.00 96.38 164 SER A O 1
ATOM 1391 N N . HIS A 1 165 ? -21.510 6.669 19.726 1.00 98.50 165 HIS A N 1
ATOM 1392 C CA . HIS A 1 165 ? -20.371 5.762 19.836 1.00 98.50 165 HIS A CA 1
ATOM 1393 C C . HIS A 1 165 ? -20.760 4.412 20.472 1.00 98.50 165 HIS A C 1
ATOM 1395 O O . HIS A 1 165 ? -21.622 4.396 21.362 1.00 98.50 165 HIS A O 1
ATOM 1401 N N . PRO A 1 166 ? -20.109 3.295 20.085 1.00 98.56 166 PRO A N 1
ATOM 1402 C CA . PRO A 1 166 ? -19.055 3.200 19.068 1.00 98.56 166 PRO A CA 1
ATOM 1403 C C . PRO A 1 166 ? -19.598 3.380 17.642 1.00 98.56 166 PRO A C 1
ATOM 1405 O O . PRO A 1 166 ? -20.734 3.006 17.352 1.00 98.56 166 PRO A O 1
ATOM 1408 N N . ARG A 1 167 ? -18.798 3.970 16.753 1.00 98.19 167 ARG A N 1
ATOM 1409 C CA . ARG A 1 167 ? -19.155 4.189 15.336 1.00 98.19 167 ARG A CA 1
ATOM 1410 C C . ARG A 1 167 ? -18.066 3.776 14.352 1.00 98.19 167 ARG A C 1
ATOM 1412 O O . ARG A 1 167 ? -18.340 3.687 13.149 1.00 98.19 167 ARG A O 1
ATOM 1419 N N . ILE A 1 168 ? -16.858 3.483 14.836 1.00 98.44 168 ILE A N 1
ATOM 1420 C CA . ILE A 1 168 ? -15.705 3.108 14.011 1.00 98.44 168 ILE A CA 1
ATOM 1421 C C . ILE A 1 168 ? -15.435 1.613 14.113 1.00 98.44 168 ILE A C 1
ATOM 1423 O O . ILE A 1 168 ? -15.551 0.906 13.109 1.00 98.44 168 ILE A O 1
ATOM 1427 N N . LEU A 1 169 ? -15.119 1.125 15.318 1.00 98.12 169 LEU A N 1
ATOM 1428 C CA . LEU A 1 169 ? -14.761 -0.279 15.550 1.00 98.12 169 LEU A CA 1
ATOM 1429 C C . LEU A 1 169 ? -15.941 -1.224 15.291 1.00 98.12 169 LEU A C 1
ATOM 1431 O O . LEU A 1 169 ? -15.744 -2.341 14.814 1.00 98.12 169 LEU A O 1
ATOM 1435 N N . LEU A 1 170 ? -17.148 -0.761 15.598 1.00 98.06 170 LEU A N 1
ATOM 1436 C CA . LEU A 1 170 ? -18.446 -1.312 15.219 1.00 98.06 170 LEU A CA 1
ATOM 1437 C C . LEU A 1 170 ? -19.475 -0.174 15.281 1.00 98.06 170 LEU A C 1
ATOM 1439 O O . LEU A 1 170 ? -19.146 0.916 15.745 1.00 98.06 170 LEU A O 1
ATOM 1443 N N . ASP A 1 171 ? -20.696 -0.401 14.805 1.00 97.44 171 ASP A N 1
ATOM 1444 C CA . ASP A 1 171 ? -21.800 0.543 15.005 1.00 97.44 171 ASP A CA 1
ATOM 1445 C C . ASP A 1 171 ? -22.550 0.198 16.297 1.00 97.44 171 ASP A C 1
ATOM 1447 O O . ASP A 1 171 ? -22.876 -0.968 16.533 1.00 97.44 171 ASP A O 1
ATOM 1451 N N . ALA A 1 172 ? -22.850 1.200 17.124 1.00 98.06 172 ALA A N 1
ATOM 1452 C CA . ALA A 1 172 ? -23.589 1.037 18.370 1.00 98.06 172 ALA A CA 1
ATOM 1453 C C . ALA A 1 172 ? -24.920 0.293 18.174 1.00 98.06 172 ALA A C 1
ATOM 1455 O O . ALA A 1 172 ? -25.315 -0.481 19.046 1.00 98.06 172 ALA A O 1
ATOM 1456 N N . LYS A 1 173 ? -25.584 0.473 17.022 1.00 96.81 173 LYS A N 1
ATOM 1457 C CA . LYS A 1 173 ? -26.850 -0.209 16.706 1.00 96.81 173 LYS A CA 1
ATOM 1458 C C . LYS A 1 173 ? -26.694 -1.728 16.530 1.00 96.81 173 LYS A C 1
ATOM 1460 O O . LYS A 1 173 ? -27.637 -2.467 16.791 1.00 96.81 173 LYS A O 1
ATOM 1465 N N . ASP A 1 174 ? -25.509 -2.182 16.120 1.00 97.25 174 ASP A N 1
ATOM 1466 C CA . ASP A 1 174 ? -25.200 -3.586 15.825 1.00 97.25 174 ASP A CA 1
ATOM 1467 C C . ASP A 1 174 ? -24.480 -4.268 17.007 1.00 97.25 174 ASP A C 1
ATOM 1469 O O . ASP A 1 174 ? -24.213 -5.472 16.984 1.00 97.25 174 ASP A O 1
ATOM 1473 N N . TRP A 1 175 ? -24.153 -3.510 18.060 1.00 98.38 175 TRP A N 1
ATOM 1474 C CA . TRP A 1 175 ? -23.255 -3.942 19.130 1.00 98.38 175 TRP A CA 1
ATOM 1475 C C . TRP A 1 175 ? -23.752 -5.197 19.863 1.00 98.38 175 TRP A C 1
ATOM 1477 O O . TRP A 1 175 ? -23.013 -6.177 19.980 1.00 98.38 175 TRP A O 1
ATOM 1487 N N . ASP A 1 176 ? -25.012 -5.220 20.303 1.00 98.31 176 ASP A N 1
ATOM 1488 C CA . ASP A 1 176 ? -25.564 -6.368 21.039 1.00 98.31 176 ASP A CA 1
ATOM 1489 C C . ASP A 1 176 ? -25.641 -7.631 20.169 1.00 98.31 176 ASP A C 1
ATOM 1491 O O . ASP A 1 176 ? -25.343 -8.735 20.631 1.00 98.31 176 ASP A O 1
ATOM 1495 N N . GLN A 1 177 ? -25.962 -7.475 18.880 1.00 98.06 177 GLN A N 1
ATOM 1496 C CA . GLN A 1 177 ? -25.966 -8.586 17.929 1.00 98.06 177 GLN A CA 1
ATOM 1497 C C . GLN A 1 177 ? -24.552 -9.144 17.721 1.00 98.06 177 GLN A C 1
ATOM 1499 O O . GLN A 1 177 ? -24.372 -10.362 17.661 1.00 98.06 177 GLN A O 1
ATOM 1504 N N . ILE A 1 178 ? -23.542 -8.275 17.621 1.00 98.38 178 ILE A N 1
ATOM 1505 C CA . ILE A 1 178 ? -22.138 -8.680 17.494 1.00 98.38 178 ILE A CA 1
ATOM 1506 C C . ILE A 1 178 ? -21.689 -9.454 18.739 1.00 98.38 178 ILE A C 1
ATOM 1508 O O . ILE A 1 178 ? -21.037 -10.490 18.589 1.00 98.38 178 ILE A O 1
ATOM 1512 N N . ILE A 1 179 ? -22.064 -9.016 19.945 1.00 98.56 179 ILE A N 1
ATOM 1513 C CA . ILE A 1 179 ? -21.777 -9.751 21.188 1.00 98.56 179 ILE A CA 1
ATOM 1514 C C . ILE A 1 179 ? -22.385 -11.156 21.130 1.00 98.56 179 ILE A C 1
ATOM 1516 O O . ILE A 1 179 ? -21.668 -12.141 21.321 1.00 98.56 179 ILE A O 1
ATOM 1520 N N . GLU A 1 180 ? -23.677 -11.273 20.810 1.00 98.25 180 GLU A N 1
ATOM 1521 C CA . GLU A 1 180 ? -24.356 -12.574 20.794 1.00 98.25 180 GLU A CA 1
ATOM 1522 C C . GLU A 1 180 ? -23.764 -13.514 19.733 1.00 98.25 180 GLU A C 1
ATOM 1524 O O . GLU A 1 180 ? -23.464 -14.673 20.028 1.00 98.25 180 GLU A O 1
ATOM 1529 N N . ARG A 1 181 ? -23.478 -13.009 18.523 1.00 96.94 181 ARG A N 1
ATOM 1530 C CA . ARG A 1 181 ? -22.818 -13.784 17.454 1.00 96.94 181 ARG A CA 1
ATOM 1531 C C . ARG A 1 181 ? -21.440 -14.305 17.866 1.00 96.94 181 ARG A C 1
ATOM 1533 O O . ARG A 1 181 ? -21.038 -15.382 17.430 1.00 96.94 181 ARG A O 1
ATOM 1540 N N . ASN A 1 182 ? -20.714 -13.558 18.695 1.00 98.25 182 ASN A N 1
ATOM 1541 C CA . ASN A 1 182 ? -19.353 -13.899 19.101 1.00 98.25 182 ASN A CA 1
ATOM 1542 C C . ASN A 1 182 ? -19.259 -14.656 20.429 1.00 98.25 182 ASN A C 1
ATOM 1544 O O . ASN A 1 182 ? -18.164 -15.085 20.799 1.00 98.25 182 ASN A O 1
ATOM 1548 N N . LYS A 1 183 ? -20.381 -14.903 21.114 1.00 96.06 183 LYS A N 1
ATOM 1549 C CA . LYS A 1 183 ? -20.428 -15.605 22.406 1.00 96.06 183 LYS A CA 1
ATOM 1550 C C . LYS A 1 183 ? -19.684 -16.943 22.393 1.00 96.06 183 LYS A C 1
ATOM 1552 O O . LYS A 1 183 ? -18.939 -17.244 23.322 1.00 96.06 183 LYS A O 1
ATOM 1557 N N . ASN A 1 184 ? -19.826 -17.694 21.299 1.00 94.62 184 ASN A N 1
ATOM 1558 C CA . ASN A 1 184 ? -19.165 -18.985 21.079 1.00 94.62 184 ASN A CA 1
ATOM 1559 C C . ASN A 1 184 ? -18.083 -18.937 19.982 1.00 94.62 184 ASN A C 1
ATOM 1561 O O . ASN A 1 184 ? -17.611 -19.987 19.551 1.00 94.62 184 ASN A O 1
ATOM 1565 N N . ASN A 1 185 ? -17.685 -17.748 19.509 1.00 96.06 185 ASN A N 1
ATOM 1566 C CA . ASN A 1 185 ? -16.645 -17.623 18.488 1.00 96.06 185 ASN A CA 1
ATOM 1567 C C . ASN A 1 185 ? -15.253 -17.839 19.124 1.00 96.06 185 ASN A C 1
ATOM 1569 O O . ASN A 1 185 ? -14.826 -17.017 19.942 1.00 96.06 185 ASN A O 1
ATOM 1573 N N . PRO A 1 186 ? -14.501 -18.894 18.750 1.00 94.69 186 PRO A N 1
ATOM 1574 C CA . PRO A 1 186 ? -13.183 -19.160 19.322 1.00 94.69 186 PRO A CA 1
ATOM 1575 C C . PRO A 1 186 ? -12.150 -18.070 19.006 1.00 94.69 186 PRO A C 1
ATOM 1577 O O . PRO A 1 186 ? -11.224 -17.885 19.792 1.00 94.69 186 PRO A O 1
ATOM 1580 N N . GLU A 1 187 ? -12.291 -17.334 17.898 1.00 94.69 187 GLU A N 1
ATOM 1581 C CA . GLU A 1 187 ? -11.402 -16.206 17.599 1.00 94.69 187 GLU A CA 1
ATOM 1582 C C . GLU A 1 187 ? -11.655 -15.021 18.537 1.00 94.69 187 GLU A C 1
ATOM 1584 O O . GLU A 1 187 ? -10.708 -14.431 19.056 1.00 94.69 187 GLU A O 1
ATOM 1589 N N . ALA A 1 188 ? -12.922 -14.723 18.840 1.00 97.19 188 ALA A N 1
ATOM 1590 C CA . ALA A 1 188 ? -13.294 -13.662 19.775 1.00 97.19 188 ALA A CA 1
ATOM 1591 C C . ALA A 1 188 ? -12.743 -13.921 21.190 1.00 97.19 188 ALA A C 1
ATOM 1593 O O . ALA A 1 188 ? -12.283 -13.000 21.869 1.00 97.19 188 ALA A O 1
ATOM 1594 N N . GLN A 1 189 ? -12.698 -15.190 21.611 1.00 97.44 189 GLN A N 1
ATOM 1595 C CA . GLN A 1 189 ? -12.132 -15.585 22.904 1.00 97.44 189 GLN A CA 1
ATOM 1596 C C . GLN A 1 189 ? -10.633 -15.270 23.037 1.00 97.44 189 GLN A C 1
ATOM 1598 O O . GLN A 1 189 ? -10.153 -15.081 24.157 1.00 97.44 189 GLN A O 1
ATOM 1603 N N . LEU A 1 190 ? -9.883 -15.154 21.933 1.00 97.56 190 LEU A N 1
ATOM 1604 C CA . LEU A 1 190 ? -8.461 -14.793 21.979 1.00 97.56 190 LEU A CA 1
ATOM 1605 C C . LEU A 1 190 ? -8.246 -13.378 22.536 1.00 97.56 190 LEU A C 1
ATOM 1607 O O . LEU A 1 190 ? -7.302 -13.166 23.303 1.00 97.56 190 LEU A O 1
ATOM 1611 N N . TYR A 1 191 ? -9.140 -12.429 22.223 1.00 98.50 191 TYR A N 1
ATOM 1612 C CA . TYR A 1 191 ? -9.085 -11.073 22.784 1.00 98.50 191 TYR A CA 1
ATOM 1613 C C . TYR A 1 191 ? -9.265 -11.101 24.300 1.00 98.50 191 TYR A C 1
ATOM 1615 O O . TYR A 1 191 ? -8.434 -10.565 25.031 1.00 98.50 191 TYR A O 1
ATOM 1623 N N . ILE A 1 192 ? -10.292 -11.810 24.776 1.00 97.75 192 ILE A N 1
ATOM 1624 C CA . ILE A 1 192 ? -10.610 -11.950 26.203 1.00 97.75 192 ILE A CA 1
ATOM 1625 C C . ILE A 1 192 ? -9.448 -12.616 26.953 1.00 97.75 192 ILE A C 1
ATOM 1627 O O . ILE A 1 192 ? -9.031 -12.150 28.013 1.00 97.75 192 ILE A O 1
ATOM 1631 N N . GLN A 1 193 ? -8.875 -13.688 26.397 1.00 96.81 193 GLN A N 1
ATOM 1632 C CA . GLN A 1 193 ? -7.743 -14.391 27.006 1.00 96.81 193 GLN A CA 1
ATOM 1633 C C . GLN A 1 193 ? -6.498 -13.508 27.112 1.00 96.81 193 GLN A C 1
ATOM 1635 O O . GLN A 1 193 ? -5.831 -13.517 28.148 1.00 96.81 193 GLN A O 1
ATOM 1640 N N . LYS A 1 194 ? -6.170 -12.744 26.063 1.00 96.69 194 LYS A N 1
ATOM 1641 C CA . LYS A 1 194 ? -5.029 -11.824 26.102 1.00 96.69 194 LYS A CA 1
ATOM 1642 C C . LYS A 1 194 ? -5.277 -10.668 27.071 1.00 96.69 194 LYS A C 1
ATOM 1644 O O . LYS A 1 194 ? -4.415 -10.414 27.904 1.00 96.69 194 LYS A O 1
ATOM 1649 N N . ALA A 1 195 ? -6.456 -10.048 27.034 1.00 97.06 195 ALA A N 1
ATOM 1650 C CA . ALA A 1 195 ? -6.822 -8.961 27.940 1.00 97.06 195 ALA A CA 1
ATOM 1651 C C . ALA A 1 195 ? -6.749 -9.392 29.417 1.00 97.06 195 ALA A C 1
ATOM 1653 O O . ALA A 1 195 ? -6.154 -8.693 30.235 1.00 97.06 195 ALA A O 1
ATOM 1654 N N . ARG A 1 196 ? -7.250 -10.590 29.759 1.00 95.94 196 ARG A N 1
ATOM 1655 C CA . ARG A 1 196 ? -7.157 -11.153 31.122 1.00 95.94 196 ARG A CA 1
ATOM 1656 C C . ARG A 1 196 ? -5.723 -11.353 31.606 1.00 95.94 196 ARG A C 1
ATOM 1658 O O . ARG A 1 196 ? -5.454 -11.134 32.783 1.00 95.94 196 ARG A O 1
ATOM 1665 N N . LYS A 1 197 ? -4.797 -11.759 30.729 1.00 94.81 197 LYS A N 1
ATOM 1666 C CA . LYS A 1 197 ? -3.374 -11.897 31.095 1.00 94.81 197 LYS A CA 1
ATOM 1667 C C . LYS A 1 197 ? -2.766 -10.556 31.497 1.00 94.81 197 LYS A C 1
ATOM 1669 O O . LYS A 1 197 ? -1.956 -10.511 32.417 1.00 94.81 197 LYS A O 1
ATOM 1674 N N . CYS A 1 198 ? -3.176 -9.478 30.836 1.00 92.19 198 CYS A N 1
ATOM 1675 C CA . CYS A 1 198 ? -2.675 -8.143 31.125 1.00 92.19 198 CYS A CA 1
ATOM 1676 C C . CYS A 1 198 ? -3.150 -7.614 32.487 1.00 92.19 198 CYS A C 1
ATOM 1678 O O . CYS A 1 198 ? -2.365 -6.954 33.152 1.00 92.19 198 CYS A O 1
ATOM 1680 N N . LEU A 1 199 ? -4.357 -7.961 32.960 1.00 92.19 199 LEU A N 1
ATOM 1681 C CA . LEU A 1 199 ? -4.888 -7.492 34.258 1.00 92.19 199 LEU A CA 1
ATOM 1682 C C . LEU A 1 199 ? -3.939 -7.736 35.453 1.00 92.19 199 LEU A C 1
ATOM 1684 O O . LEU A 1 199 ? -4.003 -7.016 36.442 1.00 92.19 199 LEU A O 1
ATOM 1688 N N . ASN A 1 200 ? -3.046 -8.728 35.358 1.00 85.00 200 ASN A N 1
ATOM 1689 C CA . ASN A 1 200 ? -2.138 -9.130 36.435 1.00 85.00 200 ASN A CA 1
ATOM 1690 C C . ASN A 1 200 ? -0.663 -8.744 36.199 1.00 85.00 200 ASN A C 1
ATOM 1692 O O . ASN A 1 200 ? 0.209 -9.249 36.906 1.00 85.00 200 ASN A O 1
ATOM 1696 N N . HIS A 1 201 ? -0.347 -7.912 35.200 1.00 86.56 201 HIS A N 1
ATOM 1697 C CA . HIS A 1 201 ? 1.046 -7.641 34.816 1.00 86.56 201 HIS A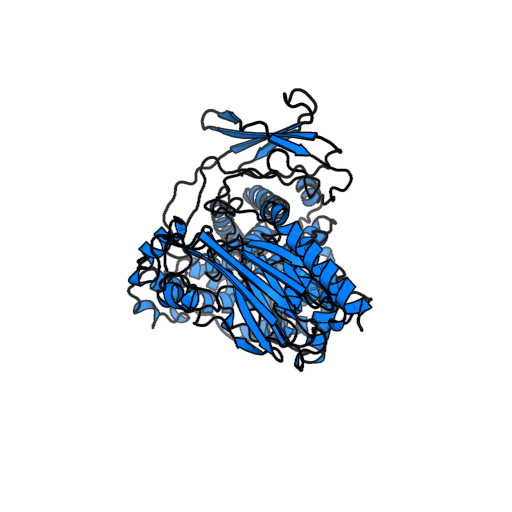 CA 1
ATOM 1698 C C . HIS A 1 201 ? 1.339 -6.145 34.636 1.00 86.56 201 HIS A C 1
ATOM 1700 O O . HIS A 1 201 ? 1.124 -5.638 33.537 1.00 86.56 201 HIS A O 1
ATOM 1706 N N . PRO A 1 202 ? 1.814 -5.414 35.660 1.00 87.44 202 PRO A N 1
ATOM 1707 C CA . PRO A 1 202 ? 1.985 -3.962 35.572 1.00 87.44 202 PRO A CA 1
ATOM 1708 C C . PRO A 1 202 ? 2.924 -3.558 34.426 1.00 87.44 202 PRO A C 1
ATOM 1710 O O . PRO A 1 202 ? 3.934 -4.216 34.191 1.00 87.44 202 PRO A O 1
ATOM 1713 N N . LEU A 1 203 ? 2.574 -2.476 33.727 1.00 93.75 203 LEU A N 1
ATOM 1714 C CA . LEU A 1 203 ? 3.423 -1.842 32.718 1.00 93.75 203 LEU A CA 1
ATOM 1715 C C . LEU A 1 203 ? 4.366 -0.843 33.403 1.00 93.75 203 LEU A C 1
ATOM 1717 O O . LEU A 1 203 ? 3.921 -0.099 34.277 1.00 93.75 203 LEU A O 1
ATOM 1721 N N . LYS A 1 204 ? 5.642 -0.850 33.018 1.00 94.38 204 LYS A N 1
ATOM 1722 C CA . LYS A 1 204 ? 6.653 0.115 33.467 1.00 94.38 204 LYS A CA 1
ATOM 1723 C C . LYS A 1 204 ? 6.839 1.240 32.447 1.00 94.38 204 LYS A C 1
ATOM 1725 O 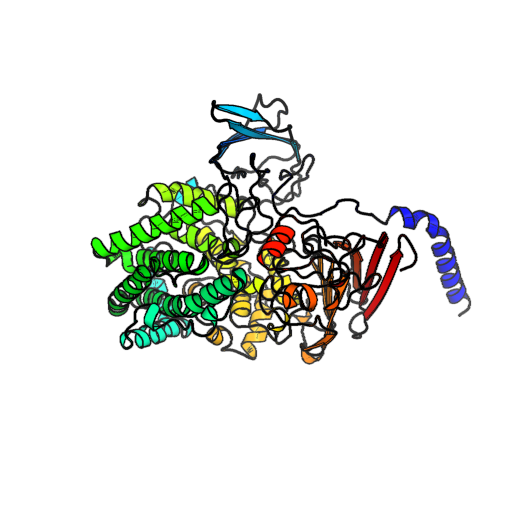O . LYS A 1 204 ? 6.369 1.125 31.316 1.00 94.38 204 LYS A O 1
ATOM 1730 N N . HIS A 1 205 ? 7.588 2.269 32.838 1.00 94.94 205 HIS A N 1
ATOM 1731 C CA . HIS A 1 205 ? 8.024 3.334 31.938 1.00 94.94 205 HIS A CA 1
ATOM 1732 C C . HIS A 1 205 ? 8.929 2.805 30.817 1.00 94.94 205 HIS A C 1
ATOM 1734 O O . HIS A 1 205 ? 9.632 1.802 30.982 1.00 94.94 205 HIS A O 1
ATOM 1740 N N . LEU A 1 206 ? 8.937 3.492 29.670 1.00 93.94 206 LEU A N 1
ATOM 1741 C CA . LEU A 1 206 ? 9.669 3.065 28.473 1.00 93.94 206 LEU A CA 1
ATOM 1742 C C . LEU A 1 206 ? 11.163 2.842 28.741 1.00 93.94 206 LEU A C 1
ATOM 1744 O O . LEU A 1 206 ? 11.742 1.888 28.226 1.00 93.94 206 LEU A O 1
ATOM 1748 N N . GLU A 1 207 ? 11.780 3.693 29.559 1.00 93.50 207 GLU A N 1
ATOM 1749 C CA . GLU A 1 207 ? 13.196 3.643 29.932 1.00 93.50 207 GLU A CA 1
ATOM 1750 C C . GLU A 1 207 ? 13.587 2.331 30.626 1.00 93.50 207 GLU A C 1
ATOM 1752 O O . GLU A 1 207 ? 14.743 1.917 30.542 1.00 93.50 207 GLU A O 1
ATOM 1757 N N . GLU A 1 208 ? 12.641 1.681 31.305 1.00 93.75 208 GLU A N 1
ATOM 1758 C CA . GLU A 1 208 ? 12.855 0.409 32.001 1.00 93.75 208 GLU A CA 1
ATOM 1759 C C . GLU A 1 208 ? 12.581 -0.812 31.111 1.00 93.75 208 GLU A C 1
ATOM 1761 O O . GLU A 1 208 ? 13.009 -1.922 31.434 1.00 93.75 208 GLU A O 1
ATOM 1766 N N . GLU A 1 209 ? 11.852 -0.621 30.012 1.00 93.31 209 GLU A N 1
ATOM 1767 C CA . GLU A 1 209 ? 11.423 -1.681 29.094 1.00 93.31 209 GLU A CA 1
ATOM 1768 C C . GLU A 1 209 ? 12.332 -1.799 27.863 1.00 93.31 209 GLU A C 1
ATOM 1770 O O . GLU A 1 209 ? 12.498 -2.890 27.313 1.00 93.31 209 GLU A O 1
ATOM 1775 N N . ILE A 1 210 ? 12.902 -0.682 27.399 1.00 93.88 210 ILE A N 1
ATOM 1776 C CA . ILE A 1 210 ? 13.671 -0.627 26.154 1.00 93.88 210 ILE A CA 1
ATOM 1777 C C . ILE A 1 210 ? 15.104 -1.154 26.320 1.00 93.88 210 ILE A C 1
ATOM 1779 O O . ILE A 1 210 ? 15.836 -0.777 27.234 1.00 93.88 210 ILE A O 1
ATOM 1783 N N . ASP A 1 211 ? 15.556 -1.967 25.362 1.00 93.75 211 ASP A N 1
ATOM 1784 C CA . ASP A 1 211 ? 16.959 -2.373 25.252 1.00 93.75 211 ASP A CA 1
ATOM 1785 C C . ASP A 1 211 ? 17.701 -1.486 24.244 1.00 93.75 211 ASP A C 1
ATOM 1787 O O . ASP A 1 211 ? 17.514 -1.584 23.032 1.00 93.75 211 ASP A O 1
ATOM 1791 N N . THR A 1 212 ? 18.583 -0.623 24.749 1.00 93.19 212 THR A N 1
ATOM 1792 C CA . THR A 1 212 ? 19.430 0.254 23.921 1.00 93.19 212 THR A CA 1
ATOM 1793 C C . THR A 1 212 ? 20.896 -0.185 23.872 1.00 93.19 212 THR A C 1
ATOM 1795 O O . THR A 1 212 ? 21.732 0.517 23.299 1.00 93.19 212 THR A O 1
ATOM 1798 N N . THR A 1 213 ? 21.233 -1.366 24.405 1.00 92.62 213 THR A N 1
ATOM 1799 C CA . THR A 1 213 ? 22.626 -1.828 24.577 1.00 92.62 213 THR A CA 1
ATOM 1800 C C . THR A 1 213 ? 23.410 -1.939 23.270 1.00 92.62 213 THR A C 1
ATOM 1802 O O . THR A 1 213 ? 24.619 -1.699 23.251 1.00 92.62 213 THR A O 1
ATOM 1805 N N . GLN A 1 214 ? 22.747 -2.297 22.167 1.00 90.56 214 GLN A N 1
ATOM 1806 C CA . GLN A 1 214 ? 23.368 -2.326 20.837 1.00 90.56 214 GLN A CA 1
ATOM 1807 C C . GLN A 1 214 ? 23.247 -0.988 20.106 1.00 90.56 214 GLN A C 1
ATOM 1809 O O . GLN A 1 214 ? 24.135 -0.643 19.331 1.00 90.56 214 GLN A O 1
ATOM 1814 N N . VAL A 1 215 ? 22.186 -0.221 20.377 1.00 90.44 215 VAL A N 1
ATOM 1815 C CA . VAL A 1 215 ? 21.912 1.069 19.722 1.00 90.44 215 VAL A CA 1
ATOM 1816 C C . VAL A 1 215 ? 23.056 2.049 19.980 1.00 90.44 215 VAL A C 1
ATOM 1818 O O . VAL A 1 215 ? 23.582 2.639 19.043 1.00 90.44 215 VAL A O 1
ATOM 1821 N N . VAL A 1 216 ? 23.517 2.147 21.232 1.00 91.50 216 VAL A N 1
ATOM 1822 C CA . VAL A 1 216 ? 24.584 3.081 21.643 1.00 91.50 216 VAL A CA 1
ATOM 1823 C C . VAL A 1 216 ? 25.955 2.802 21.016 1.00 91.50 216 VAL A C 1
ATOM 1825 O O . VAL A 1 216 ? 26.853 3.630 21.129 1.00 91.50 216 VAL A O 1
ATOM 1828 N N . LYS A 1 217 ? 26.141 1.647 20.364 1.00 94.12 217 LYS A N 1
ATOM 1829 C CA . LYS A 1 217 ? 27.399 1.278 19.694 1.00 94.12 217 LYS A CA 1
ATOM 1830 C C . LYS A 1 217 ? 27.460 1.741 18.236 1.00 94.12 217 LYS A C 1
ATOM 1832 O O . LYS A 1 217 ? 28.518 1.641 17.620 1.00 94.12 217 LYS A O 1
ATOM 1837 N N . LEU A 1 218 ? 26.342 2.195 17.667 1.00 93.19 218 LEU A N 1
ATOM 1838 C CA . LEU A 1 218 ? 26.248 2.601 16.266 1.00 93.19 218 LEU A CA 1
ATOM 1839 C C . LEU A 1 218 ? 26.698 4.055 16.101 1.00 93.19 218 LEU A C 1
ATOM 1841 O O . LEU A 1 218 ? 26.156 4.953 16.740 1.00 93.19 218 LEU A O 1
ATOM 1845 N N . THR A 1 219 ? 27.679 4.284 15.228 1.00 93.44 219 THR A N 1
ATOM 1846 C CA . THR A 1 219 ? 28.258 5.616 14.980 1.00 93.44 219 THR A CA 1
ATOM 1847 C C . THR A 1 219 ? 27.654 6.322 13.769 1.00 93.44 219 THR A C 1
ATOM 1849 O O . THR A 1 219 ? 27.620 7.550 13.733 1.00 93.44 219 THR A O 1
ATOM 1852 N N . ASN A 1 220 ? 27.150 5.576 12.779 1.00 93.69 220 ASN A N 1
ATOM 1853 C CA . ASN A 1 220 ? 26.402 6.156 11.668 1.00 93.69 220 ASN A CA 1
ATOM 1854 C C . ASN A 1 220 ? 24.991 6.550 12.141 1.00 93.69 220 ASN A C 1
ATOM 1856 O O . ASN A 1 220 ? 24.261 5.724 12.692 1.00 93.69 220 ASN A O 1
ATOM 1860 N N . ILE A 1 221 ? 24.597 7.804 11.899 1.00 92.31 221 ILE A N 1
ATOM 1861 C CA . ILE A 1 221 ? 23.336 8.363 12.406 1.00 92.31 221 ILE A CA 1
ATOM 1862 C C . ILE A 1 221 ? 22.093 7.649 11.855 1.00 92.31 221 ILE A C 1
ATOM 1864 O O . ILE A 1 221 ? 21.157 7.405 12.615 1.00 92.31 221 ILE A O 1
ATOM 1868 N N . VAL A 1 222 ? 22.099 7.243 10.579 1.00 92.88 222 VAL A N 1
ATOM 1869 C CA . VAL A 1 222 ? 20.984 6.507 9.956 1.00 92.88 222 VAL A CA 1
ATOM 1870 C C . VAL A 1 222 ? 20.809 5.149 10.637 1.00 92.88 222 VAL A C 1
ATOM 1872 O O . VAL A 1 222 ? 19.696 4.774 11.009 1.00 92.88 222 VAL A O 1
ATOM 1875 N N . GLN A 1 223 ? 21.908 4.425 10.868 1.00 92.69 223 GLN A N 1
ATOM 1876 C CA . GLN A 1 223 ? 21.876 3.141 11.572 1.00 92.69 223 GLN A CA 1
ATOM 1877 C C . GLN A 1 223 ? 21.430 3.301 13.029 1.00 92.69 223 GLN A C 1
ATOM 1879 O O . GLN A 1 223 ? 20.567 2.549 13.483 1.00 92.69 223 GLN A O 1
ATOM 1884 N N . TYR A 1 224 ? 21.973 4.291 13.746 1.00 93.25 224 TYR A N 1
ATOM 1885 C CA . TYR A 1 224 ? 21.599 4.595 15.129 1.00 93.25 224 TYR A CA 1
ATOM 1886 C C . TYR A 1 224 ? 20.095 4.871 15.257 1.00 93.25 224 TYR A C 1
ATOM 1888 O O . TYR A 1 224 ? 19.411 4.238 16.065 1.00 93.25 224 TYR A O 1
ATOM 1896 N N . ARG A 1 225 ? 19.558 5.771 14.422 1.00 92.88 225 ARG A N 1
ATOM 1897 C CA . ARG A 1 225 ? 18.137 6.145 14.427 1.00 92.88 225 ARG A CA 1
ATOM 1898 C C . ARG A 1 225 ? 17.245 4.971 14.046 1.00 92.88 225 ARG A C 1
ATOM 1900 O O . ARG A 1 225 ? 16.291 4.685 14.763 1.00 92.88 225 ARG A O 1
ATOM 1907 N N . SER A 1 226 ? 17.599 4.225 12.999 1.00 92.56 226 SER A N 1
ATOM 1908 C CA . SER A 1 226 ? 16.851 3.032 12.587 1.00 92.56 226 SER A CA 1
ATOM 1909 C C . SER A 1 226 ? 16.815 1.952 13.678 1.00 92.56 226 SER A C 1
ATOM 1911 O O . SER A 1 226 ? 15.763 1.357 13.926 1.00 92.56 226 SER A O 1
ATOM 1913 N N . ALA A 1 227 ? 17.932 1.719 14.375 1.00 93.75 227 ALA A N 1
ATOM 1914 C CA . ALA A 1 227 ? 17.984 0.777 15.489 1.00 93.75 227 ALA A CA 1
ATOM 1915 C C . ALA A 1 227 ? 17.141 1.257 16.679 1.00 93.75 227 ALA A C 1
ATOM 1917 O O . ALA A 1 227 ? 16.394 0.464 17.247 1.00 93.75 227 ALA A O 1
ATOM 1918 N N . LEU A 1 228 ? 17.184 2.550 17.014 1.00 94.94 228 LEU A N 1
ATOM 1919 C CA . LEU A 1 228 ? 16.353 3.120 18.075 1.00 94.94 228 LEU A CA 1
ATOM 1920 C C . LEU A 1 228 ? 14.851 3.000 17.765 1.00 94.94 228 LEU A C 1
ATOM 1922 O O . LEU A 1 228 ? 14.073 2.594 18.631 1.00 94.94 228 LEU A O 1
ATOM 1926 N N . ILE A 1 229 ? 14.448 3.294 16.525 1.00 94.44 229 ILE A N 1
ATOM 1927 C CA . ILE A 1 229 ? 13.069 3.103 16.051 1.00 94.44 229 ILE A CA 1
ATOM 1928 C C . ILE A 1 229 ? 12.672 1.635 16.206 1.00 94.44 229 ILE A C 1
ATOM 1930 O O . ILE A 1 229 ? 11.621 1.331 16.760 1.00 94.44 229 ILE A O 1
ATOM 1934 N N . ARG A 1 230 ? 13.524 0.696 15.779 1.00 94.44 230 ARG A N 1
ATOM 1935 C CA . ARG A 1 230 ? 13.254 -0.739 15.925 1.00 94.44 230 ARG A CA 1
ATOM 1936 C C . ARG A 1 230 ? 13.051 -1.148 17.385 1.00 94.44 230 ARG A C 1
ATOM 1938 O O . ARG A 1 230 ? 12.107 -1.881 17.663 1.00 94.44 230 ARG A O 1
ATOM 1945 N N . GLU A 1 231 ? 13.940 -0.745 18.289 1.00 96.50 231 GLU A N 1
ATOM 1946 C CA . GLU A 1 231 ? 13.894 -1.184 19.690 1.00 96.50 231 GLU A CA 1
ATOM 1947 C C . GLU A 1 231 ? 12.716 -0.565 20.450 1.00 96.50 231 GLU A C 1
ATOM 1949 O O . GLU A 1 231 ? 11.988 -1.286 21.129 1.00 96.50 231 GLU A O 1
ATOM 1954 N N . SER A 1 232 ? 12.440 0.726 20.254 1.00 95.81 232 SER A N 1
ATOM 1955 C CA . SER A 1 232 ? 11.256 1.376 20.836 1.00 95.81 232 SER A CA 1
ATOM 1956 C C . SER A 1 232 ? 9.951 0.777 20.306 1.00 95.81 232 SER A C 1
ATOM 1958 O O . SER A 1 232 ? 9.048 0.462 21.083 1.00 95.81 232 SER A O 1
ATOM 1960 N N . ARG A 1 233 ? 9.876 0.505 18.996 1.00 94.81 233 ARG A N 1
ATOM 1961 C CA . ARG A 1 233 ? 8.718 -0.154 18.380 1.00 94.81 233 ARG A CA 1
ATOM 1962 C C . ARG A 1 233 ? 8.428 -1.536 18.945 1.00 94.81 233 ARG A C 1
ATOM 1964 O O . ARG A 1 233 ? 7.263 -1.902 19.010 1.00 94.81 233 ARG A O 1
ATOM 1971 N N . LYS A 1 234 ? 9.429 -2.317 19.372 1.00 95.69 234 LYS A N 1
ATOM 1972 C CA . LYS A 1 234 ? 9.160 -3.624 20.005 1.00 95.69 234 LYS A CA 1
ATOM 1973 C C . LYS A 1 234 ? 8.287 -3.479 21.250 1.00 95.69 234 LYS A C 1
ATOM 1975 O O . LYS A 1 2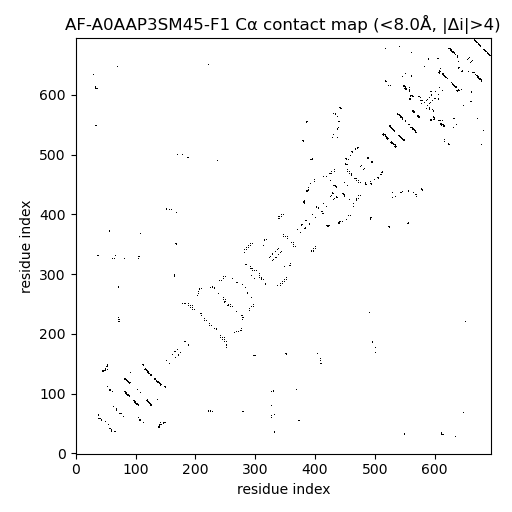34 ? 7.433 -4.330 21.479 1.00 95.69 234 LYS A O 1
ATOM 1980 N N . ILE A 1 235 ? 8.513 -2.428 22.038 1.00 96.94 235 ILE A N 1
ATOM 1981 C CA . ILE A 1 235 ? 7.769 -2.172 23.274 1.00 96.94 235 ILE A CA 1
ATOM 1982 C C . ILE A 1 235 ? 6.386 -1.606 22.945 1.00 96.94 235 ILE A C 1
ATOM 1984 O O . ILE A 1 235 ? 5.378 -2.140 23.403 1.00 96.94 235 ILE A O 1
ATOM 1988 N N . VAL A 1 236 ? 6.327 -0.592 22.078 1.00 97.19 236 VAL A N 1
ATOM 1989 C CA . VAL A 1 236 ? 5.065 0.046 21.675 1.00 97.19 236 VAL A CA 1
ATOM 1990 C C . VAL A 1 236 ? 4.140 -0.936 20.945 1.00 97.19 236 VAL A C 1
ATOM 1992 O O . VAL A 1 236 ? 2.973 -1.037 21.306 1.00 97.19 236 VAL A O 1
ATOM 1995 N N . ASP A 1 237 ? 4.643 -1.728 19.991 1.00 96.75 237 ASP A N 1
ATOM 1996 C CA . ASP A 1 237 ? 3.843 -2.722 19.253 1.00 96.75 237 ASP A CA 1
ATOM 1997 C C . ASP A 1 237 ? 3.353 -3.857 20.187 1.00 96.75 237 ASP A C 1
ATOM 1999 O O . ASP A 1 237 ? 2.257 -4.397 20.006 1.00 96.75 237 ASP A O 1
ATOM 2003 N N . ARG A 1 238 ? 4.134 -4.220 21.220 1.00 96.38 238 ARG A N 1
ATOM 2004 C CA . ARG A 1 238 ? 3.724 -5.205 22.241 1.00 96.38 238 ARG A CA 1
ATOM 2005 C C . ARG A 1 238 ? 2.543 -4.688 23.060 1.00 96.38 238 ARG A C 1
ATOM 2007 O O . ARG A 1 238 ? 1.583 -5.437 23.271 1.00 96.38 238 ARG A O 1
ATOM 2014 N N . GLU A 1 239 ? 2.617 -3.443 23.522 1.00 97.12 239 GLU A N 1
ATOM 2015 C CA . GLU A 1 239 ? 1.555 -2.843 24.330 1.00 97.12 239 GLU A CA 1
ATOM 2016 C C . GLU A 1 239 ? 0.337 -2.420 23.504 1.00 97.12 239 GLU A C 1
ATOM 2018 O O .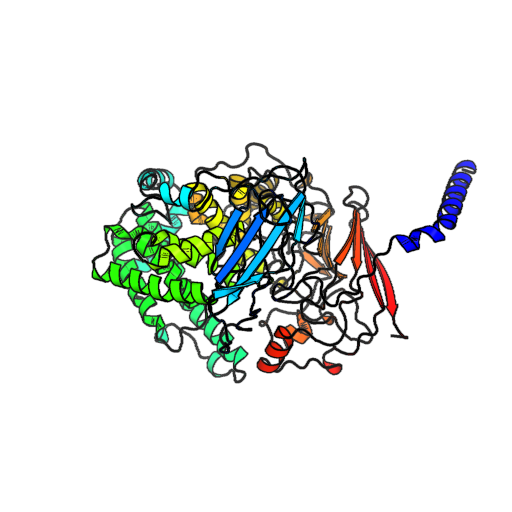 GLU A 1 239 ? -0.782 -2.582 23.982 1.00 97.12 239 GLU A O 1
ATOM 2023 N N . GLU A 1 240 ? 0.503 -2.025 22.240 1.00 98.19 240 GLU A N 1
ATOM 2024 C CA . GLU A 1 240 ? -0.613 -1.838 21.303 1.00 98.19 240 GLU A CA 1
ATOM 2025 C C . GLU A 1 240 ? -1.468 -3.096 21.222 1.00 98.19 240 GLU A C 1
ATOM 2027 O O . GLU A 1 240 ? -2.683 -3.039 21.403 1.00 98.19 240 GLU A O 1
ATOM 2032 N N . ALA A 1 241 ? -0.845 -4.262 21.038 1.00 97.69 241 ALA A N 1
ATOM 2033 C CA . ALA A 1 241 ? -1.581 -5.517 21.012 1.00 97.69 241 ALA A CA 1
ATOM 2034 C C . ALA A 1 241 ? -2.348 -5.767 22.328 1.00 97.69 241 ALA A C 1
ATOM 2036 O O . ALA A 1 241 ? -3.411 -6.386 22.307 1.00 97.69 241 ALA A O 1
ATOM 2037 N N . ASN A 1 242 ? -1.828 -5.325 23.480 1.00 97.81 242 ASN A N 1
ATOM 2038 C CA . ASN A 1 242 ? -2.521 -5.442 24.768 1.00 97.81 242 ASN A CA 1
ATOM 2039 C C . ASN A 1 242 ? -3.726 -4.491 24.850 1.00 97.81 242 ASN A C 1
ATOM 2041 O O . ASN A 1 242 ? -4.819 -4.946 25.190 1.00 97.81 242 ASN A O 1
ATOM 2045 N N . ILE A 1 243 ? -3.554 -3.217 24.485 1.00 98.44 243 ILE A N 1
ATOM 2046 C CA . ILE A 1 243 ? -4.636 -2.220 24.460 1.00 98.44 243 ILE A CA 1
ATOM 2047 C C . ILE A 1 243 ? -5.738 -2.637 23.488 1.00 98.44 243 ILE A C 1
ATOM 2049 O O . ILE A 1 243 ? -6.904 -2.712 23.868 1.00 98.44 243 ILE A O 1
ATOM 2053 N N . GLU A 1 244 ? -5.381 -3.000 22.258 1.00 98.56 244 GLU A N 1
ATOM 2054 C CA . GLU A 1 244 ? -6.342 -3.401 21.229 1.00 98.56 244 GLU A CA 1
ATOM 2055 C C . GLU A 1 244 ? -7.096 -4.690 21.610 1.00 98.56 244 GLU A C 1
ATOM 2057 O O . GLU A 1 244 ? -8.254 -4.874 21.215 1.00 98.56 244 GLU A O 1
ATOM 2062 N N . ALA A 1 245 ? -6.481 -5.565 22.420 1.00 98.56 245 ALA A N 1
ATOM 2063 C CA . ALA A 1 245 ? -7.157 -6.716 23.010 1.00 98.56 245 ALA A CA 1
ATOM 2064 C C . ALA A 1 245 ? -8.136 -6.329 24.122 1.00 98.56 245 ALA A C 1
ATOM 2066 O O . ALA A 1 245 ? -9.229 -6.884 24.160 1.00 98.56 245 ALA A O 1
ATOM 2067 N N . MET A 1 246 ? -7.786 -5.384 24.999 1.00 98.56 246 MET A N 1
ATOM 2068 C CA . MET A 1 246 ? -8.692 -4.886 26.044 1.00 98.56 246 MET A CA 1
ATOM 2069 C C . MET A 1 246 ? -9.886 -4.140 25.460 1.00 98.56 246 MET A C 1
ATOM 2071 O O . MET A 1 246 ? -11.017 -4.394 25.867 1.00 98.56 246 MET A O 1
ATOM 2075 N N . VAL A 1 247 ? -9.648 -3.279 24.468 1.00 98.81 247 VAL A N 1
ATOM 2076 C CA . VAL A 1 247 ? -10.701 -2.571 23.734 1.00 98.81 247 VAL A CA 1
ATOM 2077 C C . VAL A 1 247 ? -11.700 -3.571 23.150 1.00 98.81 247 VAL A C 1
ATOM 2079 O O . VAL A 1 247 ? -12.900 -3.470 23.397 1.00 98.81 247 VAL A O 1
ATOM 2082 N N . ARG A 1 248 ? -11.219 -4.596 22.434 1.00 98.81 248 ARG A N 1
ATOM 2083 C CA . ARG A 1 248 ? -12.100 -5.603 21.818 1.00 98.81 248 ARG A CA 1
ATOM 2084 C C . ARG A 1 248 ? -12.728 -6.547 22.831 1.00 98.81 248 ARG A C 1
ATOM 2086 O O . ARG A 1 248 ? -13.875 -6.928 22.645 1.00 98.81 248 ARG A O 1
ATOM 2093 N N . ALA A 1 249 ? -12.030 -6.896 23.910 1.00 98.69 249 ALA A N 1
ATOM 2094 C CA . ALA A 1 249 ? -12.616 -7.667 25.002 1.00 98.69 249 ALA A CA 1
ATOM 2095 C C . ALA A 1 249 ? -13.789 -6.905 25.634 1.00 98.69 249 ALA A C 1
ATOM 2097 O O . ALA A 1 249 ? -14.861 -7.482 25.779 1.00 98.69 249 ALA A O 1
ATOM 2098 N N . TYR A 1 250 ? -13.634 -5.602 25.898 1.00 98.81 250 TYR A N 1
ATOM 2099 C CA . TYR A 1 250 ? -14.735 -4.750 26.344 1.00 98.81 250 TYR A CA 1
ATOM 2100 C C . TYR A 1 250 ? -15.882 -4.719 25.327 1.00 98.81 250 TYR A C 1
ATOM 2102 O O . TYR A 1 250 ? -17.026 -4.955 25.700 1.00 98.81 250 TYR A O 1
ATOM 2110 N N . LEU A 1 251 ? -15.603 -4.505 24.037 1.00 98.81 251 LEU A N 1
ATOM 2111 C CA . LEU A 1 251 ? -16.650 -4.514 23.008 1.00 98.81 251 LEU A CA 1
ATOM 2112 C C . LEU A 1 251 ? -17.376 -5.867 22.907 1.00 98.81 251 LEU A C 1
ATOM 2114 O O . LEU A 1 251 ? -18.538 -5.903 22.522 1.00 98.81 251 LEU A O 1
ATOM 2118 N N . LEU A 1 252 ? -16.731 -6.975 23.269 1.00 98.75 252 LEU A N 1
ATOM 2119 C CA . LEU A 1 252 ? -17.324 -8.313 23.225 1.00 98.75 252 LEU A CA 1
ATOM 2120 C C . LEU A 1 252 ? -18.067 -8.711 24.507 1.00 98.75 252 LEU A C 1
ATOM 2122 O O . LEU A 1 252 ? -18.841 -9.664 24.470 1.00 98.75 252 LEU A O 1
ATOM 2126 N N . THR A 1 253 ? -17.833 -8.040 25.639 1.00 98.38 253 THR A N 1
ATOM 2127 C CA . THR A 1 253 ? -18.388 -8.467 26.939 1.00 98.38 253 THR A CA 1
ATOM 2128 C C . THR A 1 253 ? -19.084 -7.369 27.734 1.00 98.38 253 THR A C 1
ATOM 2130 O O . THR A 1 253 ? -19.796 -7.687 28.683 1.00 98.38 253 THR A O 1
ATOM 2133 N N . LYS A 1 254 ? -18.850 -6.096 27.396 1.00 98.44 254 LYS A N 1
ATOM 2134 C CA . LYS A 1 254 ? -19.195 -4.905 28.193 1.00 98.44 254 LYS A CA 1
ATOM 2135 C C . LYS A 1 254 ? -18.666 -4.947 29.636 1.00 98.44 254 LYS A C 1
ATOM 2137 O O . LYS A 1 254 ? -19.185 -4.265 30.512 1.00 98.44 254 LYS A O 1
ATOM 2142 N N . ASP A 1 255 ? -17.625 -5.741 29.891 1.00 98.44 255 ASP A N 1
ATOM 2143 C CA . ASP A 1 255 ? -17.011 -5.851 31.217 1.00 98.44 255 ASP A CA 1
ATOM 2144 C C . ASP A 1 255 ? -16.039 -4.685 31.435 1.00 98.44 255 ASP A C 1
ATOM 2146 O O . ASP A 1 255 ? -14.977 -4.603 30.806 1.00 98.44 255 ASP A O 1
ATOM 2150 N N . GLU A 1 256 ? -16.412 -3.774 32.333 1.00 98.25 256 GLU A N 1
ATOM 2151 C CA . GLU A 1 256 ? -15.650 -2.563 32.640 1.00 98.25 256 GLU A CA 1
ATOM 2152 C C . GLU A 1 256 ? -14.247 -2.833 33.199 1.00 98.25 256 GLU A C 1
ATOM 2154 O O . GLU A 1 256 ? -13.430 -1.912 33.235 1.00 98.25 256 GLU A O 1
ATOM 2159 N N . VAL A 1 257 ? -13.925 -4.062 33.627 1.00 98.06 257 VAL A N 1
ATOM 2160 C CA . VAL A 1 257 ? -12.562 -4.395 34.073 1.00 98.06 257 VAL A CA 1
ATOM 2161 C C . VAL A 1 257 ? -11.526 -4.115 32.980 1.00 98.06 257 VAL A C 1
ATOM 2163 O O . VAL A 1 257 ? -10.434 -3.625 33.271 1.00 98.06 257 VAL A O 1
ATOM 2166 N N . TYR A 1 258 ? -11.883 -4.358 31.713 1.00 98.44 258 TYR A N 1
ATOM 2167 C CA . TYR A 1 258 ? -10.996 -4.119 30.575 1.00 98.44 258 TYR A CA 1
ATOM 2168 C C . TYR A 1 258 ? -10.850 -2.631 30.260 1.00 98.44 258 TYR A C 1
ATOM 2170 O O . TYR A 1 258 ? -9.770 -2.204 29.866 1.00 98.44 258 TYR A O 1
ATOM 2178 N N . TYR A 1 259 ? -11.906 -1.845 30.475 1.00 98.38 259 TYR A N 1
ATOM 2179 C CA . TYR A 1 259 ? -11.851 -0.388 30.382 1.00 98.38 259 TYR A CA 1
ATOM 2180 C C . TYR A 1 259 ? -10.920 0.197 31.455 1.00 98.38 259 TYR A C 1
ATOM 2182 O O . TYR A 1 259 ? -9.987 0.924 31.125 1.00 98.38 259 TYR A O 1
ATOM 2190 N N . LYS A 1 260 ? -11.118 -0.174 32.727 1.00 97.62 260 LYS A N 1
ATOM 2191 C CA . LYS A 1 260 ? -10.367 0.381 33.868 1.00 97.62 260 LYS A CA 1
ATOM 2192 C C . LYS A 1 260 ? -8.866 0.117 33.766 1.00 97.62 260 LYS A C 1
ATOM 2194 O O . LYS A 1 260 ? -8.060 1.017 33.981 1.00 97.62 260 LYS A O 1
ATOM 2199 N N . GLU A 1 261 ? -8.476 -1.107 33.416 1.00 97.31 261 GLU A N 1
ATOM 2200 C CA . GLU A 1 261 ? -7.060 -1.417 33.192 1.00 97.31 261 GLU A CA 1
ATOM 2201 C C . GLU A 1 261 ? -6.550 -0.830 31.865 1.00 97.31 261 GLU A C 1
ATOM 2203 O O . GLU A 1 261 ? -5.409 -0.370 31.784 1.00 97.31 261 GLU A O 1
ATOM 2208 N N . GLY A 1 262 ? -7.392 -0.819 30.830 1.00 97.94 262 GLY A N 1
ATOM 2209 C CA . GLY A 1 262 ? -7.052 -0.307 29.508 1.00 97.94 262 GLY A CA 1
ATOM 2210 C C . GLY A 1 262 ? -6.708 1.178 29.516 1.00 97.94 262 GLY A C 1
ATOM 2211 O O . GLY A 1 262 ? -5.666 1.554 28.980 1.00 97.94 262 GLY A O 1
ATOM 2212 N N . ILE A 1 263 ? -7.515 2.015 30.175 1.00 97.94 263 ILE A N 1
ATOM 2213 C CA . ILE A 1 263 ? -7.260 3.458 30.260 1.00 97.94 263 ILE A CA 1
ATOM 2214 C C . ILE A 1 263 ? -6.007 3.768 31.088 1.00 97.94 263 ILE A C 1
ATOM 2216 O O . ILE A 1 263 ? -5.207 4.618 30.699 1.00 97.94 263 ILE A O 1
ATOM 2220 N N . LYS A 1 264 ? -5.762 3.014 32.169 1.00 96.62 264 LYS A N 1
ATOM 2221 C CA . LYS A 1 264 ? -4.534 3.112 32.973 1.00 96.62 264 LYS A CA 1
ATOM 2222 C C . LYS A 1 264 ? -3.283 2.814 32.142 1.00 96.62 264 LYS A C 1
ATOM 2224 O O . LYS A 1 264 ? -2.336 3.594 32.164 1.00 96.62 264 LYS A O 1
ATOM 2229 N N . ARG A 1 265 ? -3.272 1.704 31.395 1.00 97.31 265 ARG A N 1
ATOM 2230 C CA . ARG A 1 265 ? -2.143 1.340 30.520 1.00 97.31 265 ARG A CA 1
ATOM 2231 C C . ARG A 1 265 ? -1.953 2.313 29.377 1.00 97.31 265 ARG A C 1
ATOM 2233 O O . ARG A 1 265 ? -0.822 2.664 29.073 1.00 97.31 265 ARG A O 1
ATOM 2240 N N . LEU A 1 266 ? -3.043 2.727 28.736 1.00 98.25 266 LEU A N 1
ATOM 2241 C CA . LEU A 1 266 ? -2.960 3.671 27.635 1.00 98.25 266 LEU A CA 1
ATOM 2242 C C . LEU A 1 266 ? -2.368 4.991 28.129 1.00 98.25 266 LEU A C 1
ATOM 2244 O O . LEU A 1 266 ? -1.457 5.500 27.495 1.00 98.25 266 LEU A O 1
ATOM 2248 N N . SER A 1 267 ? -2.794 5.481 29.294 1.00 97.50 267 SER A N 1
ATOM 2249 C CA . SER A 1 267 ? -2.245 6.703 29.898 1.00 97.50 267 SER A CA 1
ATOM 2250 C C . SER A 1 267 ? -0.733 6.604 30.139 1.00 97.50 267 SER A C 1
ATOM 2252 O O . SER A 1 267 ? -0.006 7.546 29.835 1.00 97.50 267 SER A O 1
ATOM 2254 N N . GLU A 1 268 ? -0.248 5.449 30.608 1.00 97.00 268 GLU A N 1
ATOM 2255 C CA . GLU A 1 268 ? 1.190 5.171 30.729 1.00 97.00 268 GLU A CA 1
ATOM 2256 C C . GLU A 1 268 ? 1.895 5.235 29.363 1.00 97.00 268 GLU A C 1
ATOM 2258 O O . GLU A 1 268 ? 2.872 5.961 29.215 1.00 97.00 268 GLU A O 1
ATOM 2263 N N . ILE A 1 269 ? 1.369 4.568 28.331 1.00 97.88 269 ILE A N 1
ATOM 2264 C CA . ILE A 1 269 ? 1.969 4.576 26.984 1.00 97.88 269 ILE A CA 1
ATOM 2265 C C . ILE A 1 269 ? 1.980 5.987 26.379 1.00 97.88 269 ILE A C 1
ATOM 2267 O O . ILE A 1 269 ? 2.948 6.380 25.730 1.00 97.88 269 ILE A O 1
ATOM 2271 N N . LEU A 1 270 ? 0.915 6.765 26.588 1.00 97.50 270 LEU A N 1
ATOM 2272 C CA . LEU A 1 270 ? 0.828 8.145 26.113 1.00 97.50 270 LEU A CA 1
ATOM 2273 C C . LEU A 1 270 ? 1.865 9.052 26.787 1.00 97.50 270 LEU A C 1
ATOM 2275 O O . LEU A 1 270 ? 2.345 9.986 26.146 1.00 97.50 270 LEU A O 1
ATOM 2279 N N . SER A 1 271 ? 2.266 8.752 28.027 1.00 96.12 271 SER A N 1
ATOM 2280 C CA . SER A 1 271 ? 3.340 9.482 28.714 1.00 96.12 271 SER A CA 1
ATOM 2281 C C . SER A 1 271 ? 4.715 9.292 28.060 1.00 96.12 271 SER A C 1
ATOM 2283 O O . SER A 1 271 ? 5.591 10.143 28.197 1.00 96.12 271 SER A O 1
ATOM 2285 N N . TRP A 1 272 ? 4.910 8.220 27.282 1.00 96.25 272 TRP A N 1
ATOM 2286 C CA . TRP A 1 272 ? 6.189 7.938 26.625 1.00 96.25 272 TRP A CA 1
ATOM 2287 C C . TRP A 1 272 ? 6.499 8.880 25.464 1.00 96.25 272 TRP A C 1
ATOM 2289 O O . TRP A 1 272 ? 7.638 8.895 25.001 1.00 96.25 272 TRP A O 1
ATOM 2299 N N . LYS A 1 273 ? 5.521 9.657 24.979 1.00 91.25 273 LYS A N 1
ATOM 2300 C CA . LYS A 1 273 ? 5.676 10.518 23.795 1.00 91.25 273 LYS A CA 1
ATOM 2301 C C . LYS A 1 273 ? 6.809 11.545 23.926 1.00 91.25 273 LYS A C 1
ATOM 2303 O O . LYS A 1 273 ? 7.394 11.921 22.913 1.00 91.25 273 LYS A O 1
ATOM 2308 N N . ASP A 1 274 ? 7.129 11.947 25.157 1.00 90.56 274 ASP A N 1
ATOM 2309 C CA . ASP A 1 274 ? 8.181 12.920 25.476 1.00 90.56 274 ASP A CA 1
ATOM 2310 C C . ASP A 1 274 ? 9.541 12.254 25.773 1.00 90.56 274 ASP A C 1
ATOM 2312 O O . ASP A 1 274 ? 10.550 12.930 25.988 1.00 90.56 274 ASP A O 1
ATOM 2316 N N . SER A 1 275 ? 9.605 10.917 25.772 1.00 94.31 275 SER A N 1
ATOM 2317 C CA . SER A 1 275 ? 10.853 10.185 25.974 1.00 94.31 275 SER A CA 1
ATOM 2318 C C . SER A 1 275 ? 11.773 10.330 24.765 1.00 94.31 275 SER A C 1
ATOM 2320 O O . SER A 1 275 ? 11.376 10.120 23.618 1.00 94.31 275 SER A O 1
ATOM 2322 N N . LYS A 1 276 ? 13.070 10.542 25.017 1.00 93.00 276 LYS A N 1
ATOM 2323 C CA . LYS A 1 276 ? 14.118 10.516 23.976 1.00 93.00 276 LYS A CA 1
ATOM 2324 C C . LYS A 1 276 ? 14.209 9.178 23.227 1.00 93.00 276 LYS A C 1
ATOM 2326 O O . LYS A 1 276 ? 14.871 9.102 22.192 1.00 93.00 276 LYS A O 1
ATOM 2331 N N . TYR A 1 277 ? 13.617 8.117 23.782 1.00 94.38 277 TYR A N 1
ATOM 2332 C CA . TYR A 1 277 ? 13.583 6.789 23.182 1.00 94.38 277 TYR A CA 1
ATOM 2333 C C . TYR A 1 277 ? 12.367 6.565 22.279 1.00 94.38 277 TYR A C 1
ATOM 2335 O O . TYR A 1 277 ? 12.385 5.632 21.477 1.00 94.38 277 TYR A O 1
ATOM 2343 N N . PHE A 1 278 ? 11.335 7.408 22.360 1.00 93.75 278 PHE A N 1
ATOM 2344 C CA . PHE A 1 278 ? 10.157 7.314 21.506 1.00 93.75 278 PHE A CA 1
ATOM 2345 C C . PHE A 1 278 ? 10.471 7.885 20.117 1.00 93.75 278 PHE A C 1
ATOM 2347 O O . PHE A 1 278 ? 10.463 9.095 19.898 1.00 93.75 278 PHE A O 1
ATOM 2354 N N . ALA A 1 279 ? 10.802 7.001 19.174 1.00 92.44 279 ALA A N 1
ATOM 2355 C CA . ALA A 1 279 ? 11.286 7.382 17.850 1.00 92.44 279 ALA A CA 1
ATOM 2356 C C . ALA A 1 279 ? 10.445 6.777 16.718 1.00 92.44 279 ALA A C 1
ATOM 2358 O O . ALA A 1 279 ? 9.976 5.643 16.825 1.00 92.44 279 ALA A O 1
ATOM 2359 N N . GLY A 1 280 ? 10.331 7.513 15.614 1.00 91.50 280 GLY A N 1
ATOM 2360 C CA . GLY A 1 280 ? 9.715 7.063 14.367 1.00 91.50 280 GLY A CA 1
ATOM 2361 C C . GLY A 1 280 ? 8.214 7.331 14.264 1.00 91.50 280 GLY A C 1
ATOM 2362 O O . GLY A 1 280 ? 7.468 7.320 15.252 1.00 91.50 280 GLY A O 1
ATOM 2363 N N . ASP A 1 281 ? 7.766 7.547 13.033 1.00 89.56 281 ASP A N 1
ATOM 2364 C CA . ASP A 1 281 ? 6.376 7.863 12.698 1.00 89.56 281 ASP A CA 1
ATOM 2365 C C . ASP A 1 281 ? 5.390 6.745 13.084 1.00 89.56 281 ASP A C 1
ATOM 2367 O O . ASP A 1 281 ? 4.282 7.022 13.545 1.00 89.56 281 ASP A O 1
ATOM 2371 N N . PHE A 1 282 ? 5.787 5.471 13.006 1.00 91.50 282 PHE A N 1
ATOM 2372 C CA . PHE A 1 282 ? 4.915 4.362 13.384 1.00 91.50 282 PHE A CA 1
ATOM 2373 C C . PHE A 1 282 ? 4.565 4.375 14.868 1.00 91.50 282 PHE A C 1
ATOM 2375 O O . PHE A 1 282 ? 3.399 4.154 15.198 1.00 91.50 282 PHE A O 1
ATOM 2382 N N . ASN A 1 283 ? 5.514 4.666 15.762 1.00 94.69 283 ASN A N 1
ATOM 2383 C CA . ASN A 1 283 ? 5.225 4.784 17.194 1.00 94.69 283 ASN A CA 1
ATOM 2384 C C . ASN A 1 283 ? 4.205 5.901 17.443 1.00 94.69 283 ASN A C 1
ATOM 2386 O O . ASN A 1 283 ? 3.201 5.689 18.126 1.00 94.69 283 ASN A O 1
ATOM 2390 N N . ARG A 1 284 ? 4.389 7.050 16.785 1.00 95.31 284 ARG A N 1
ATOM 2391 C CA . ARG A 1 284 ? 3.443 8.169 16.845 1.00 95.31 284 ARG A CA 1
ATOM 2392 C C . ARG A 1 284 ? 2.063 7.819 16.274 1.00 95.31 284 ARG A C 1
ATOM 2394 O O . ARG A 1 284 ? 1.039 8.139 16.867 1.00 95.31 284 ARG A O 1
ATOM 2401 N N . SER A 1 285 ? 2.004 7.103 15.155 1.00 96.12 285 SER A N 1
ATOM 2402 C CA . SER A 1 285 ? 0.729 6.625 14.605 1.00 96.12 285 SER A CA 1
ATOM 2403 C C . SER A 1 285 ? 0.051 5.616 15.535 1.00 96.12 285 SER A C 1
ATOM 2405 O O . SER A 1 285 ? -1.170 5.550 15.604 1.00 96.12 285 SER A O 1
ATOM 2407 N N . THR A 1 286 ? 0.828 4.863 16.314 1.00 97.81 286 THR A N 1
ATOM 2408 C CA . THR A 1 286 ? 0.295 3.848 17.226 1.00 97.81 286 THR A CA 1
ATOM 2409 C C . THR A 1 286 ? -0.444 4.489 18.392 1.00 97.81 286 THR A C 1
ATOM 2411 O O . THR A 1 286 ? -1.540 4.044 18.723 1.00 97.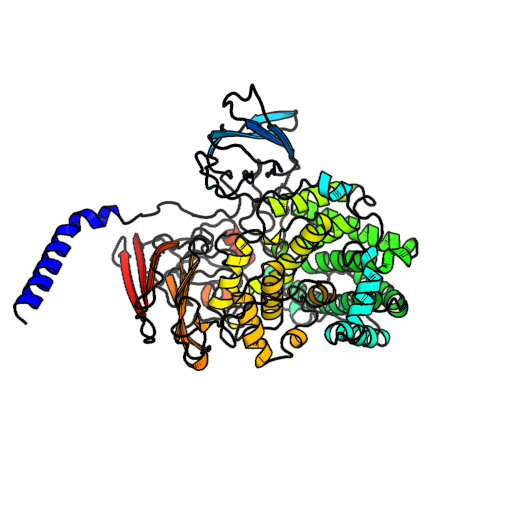81 286 THR A O 1
ATOM 2414 N N . ILE A 1 287 ? 0.088 5.575 18.965 1.00 97.75 287 ILE A N 1
ATOM 2415 C CA . ILE A 1 287 ? -0.631 6.323 20.006 1.00 97.75 287 ILE A CA 1
ATOM 2416 C C . ILE A 1 287 ? -1.915 6.963 19.461 1.00 97.75 287 ILE A C 1
ATOM 2418 O O . ILE A 1 287 ? -2.936 6.925 20.139 1.00 97.75 287 ILE A O 1
ATOM 2422 N N . LEU A 1 288 ? -1.920 7.444 18.210 1.00 98.69 288 LEU A N 1
ATOM 2423 C CA . LEU A 1 288 ? -3.145 7.910 17.549 1.00 98.69 288 LEU A CA 1
ATOM 2424 C C . LEU A 1 288 ? -4.163 6.769 17.373 1.00 98.69 288 LEU A C 1
ATOM 2426 O O . LEU A 1 288 ? -5.343 6.942 17.679 1.00 98.69 288 LEU A O 1
ATOM 2430 N N . SER A 1 289 ? -3.710 5.593 16.926 1.00 98.75 289 SER A N 1
ATOM 2431 C CA . SER A 1 289 ? -4.555 4.407 16.734 1.00 98.75 289 SER A CA 1
ATOM 2432 C C . SER A 1 289 ? -5.183 3.938 18.046 1.00 98.75 289 SER A C 1
ATOM 2434 O O . SER A 1 289 ? -6.401 3.811 18.124 1.00 98.75 289 SER A O 1
ATOM 2436 N N . MET A 1 290 ? -4.379 3.733 19.093 1.00 98.69 290 MET A N 1
ATOM 2437 C CA . MET A 1 290 ? -4.874 3.269 20.392 1.00 98.69 290 MET A CA 1
ATOM 2438 C C . MET A 1 290 ? -5.828 4.276 21.031 1.00 98.69 290 MET A C 1
ATOM 2440 O O . MET A 1 290 ? -6.868 3.872 21.547 1.00 98.69 290 MET A O 1
ATOM 2444 N N . SER A 1 291 ? -5.514 5.576 20.959 1.00 98.81 291 SER A N 1
ATOM 2445 C CA . SER A 1 291 ? -6.405 6.626 21.459 1.00 98.81 291 SER A CA 1
ATOM 2446 C C . SER A 1 291 ? -7.728 6.650 20.707 1.00 98.81 291 SER A C 1
ATOM 2448 O O . SER A 1 291 ? -8.769 6.776 21.337 1.00 98.81 291 SER A O 1
ATOM 2450 N N . THR A 1 292 ? -7.712 6.441 19.389 1.00 98.88 292 THR A N 1
ATOM 2451 C CA . THR A 1 292 ? -8.933 6.324 18.576 1.00 98.88 292 THR A CA 1
ATOM 2452 C C . THR A 1 292 ? -9.767 5.113 18.992 1.00 98.88 292 THR A C 1
ATOM 2454 O O . THR A 1 292 ? -10.966 5.242 19.232 1.00 98.88 292 THR A O 1
ATOM 2457 N N . SER A 1 293 ? -9.135 3.943 19.124 1.00 98.88 293 SER A N 1
ATOM 2458 C CA . SER A 1 293 ? -9.794 2.701 19.540 1.00 98.88 293 SER A CA 1
ATOM 2459 C C . SER A 1 293 ? -10.422 2.823 20.935 1.00 98.88 293 SER A C 1
ATOM 2461 O O . SER A 1 293 ? -11.578 2.448 21.131 1.00 98.88 293 SER A O 1
ATOM 2463 N N . ALA A 1 294 ? -9.679 3.374 21.899 1.00 98.88 294 ALA A N 1
ATOM 2464 C CA . ALA A 1 294 ? -10.144 3.617 23.262 1.00 98.88 294 ALA A CA 1
ATOM 2465 C C . ALA A 1 294 ? -11.267 4.661 23.313 1.00 98.88 294 ALA A C 1
ATOM 2467 O O . ALA A 1 294 ? -12.278 4.435 23.975 1.00 98.88 294 ALA A O 1
ATOM 2468 N N . TYR A 1 295 ? -11.112 5.772 22.586 1.00 98.88 295 TYR A N 1
ATOM 2469 C CA . TYR A 1 295 ? -12.102 6.844 22.524 1.00 98.88 295 TYR A CA 1
ATOM 2470 C C . TYR A 1 295 ? -13.435 6.342 21.977 1.00 98.88 295 TYR A C 1
ATOM 2472 O O . TYR A 1 295 ? -14.470 6.570 22.592 1.00 98.88 295 TYR A O 1
ATOM 2480 N N . ASP A 1 296 ? -13.409 5.612 20.858 1.00 98.81 296 ASP A N 1
ATOM 2481 C CA . ASP A 1 296 ? -14.619 5.097 20.221 1.00 98.81 296 ASP A CA 1
ATOM 2482 C C . ASP A 1 296 ? -15.300 4.006 21.058 1.00 98.81 296 ASP A C 1
ATOM 2484 O O . ASP A 1 296 ? -16.518 4.022 21.226 1.00 98.81 296 ASP A O 1
ATOM 2488 N N . ALA A 1 297 ? -14.528 3.063 21.609 1.00 98.69 297 ALA A N 1
ATOM 2489 C CA . ALA A 1 297 ? -15.087 1.940 22.355 1.00 98.69 297 ALA A CA 1
ATOM 2490 C C . ALA A 1 297 ? -15.576 2.328 23.754 1.00 98.69 297 ALA A C 1
ATOM 2492 O O . ALA A 1 297 ? -16.644 1.888 24.178 1.00 98.69 297 ALA A O 1
ATOM 2493 N N . TRP A 1 298 ? -14.797 3.122 24.489 1.00 98.69 298 TRP A N 1
ATOM 2494 C CA . TRP A 1 298 ? -15.078 3.459 25.887 1.00 98.69 298 TRP A CA 1
ATOM 2495 C C . TRP A 1 298 ? -15.799 4.793 26.051 1.00 98.69 298 TRP A C 1
ATOM 2497 O O . TRP A 1 298 ? -16.038 5.192 27.184 1.00 98.69 298 TRP A O 1
ATOM 2507 N N . TYR A 1 299 ? -16.191 5.451 24.955 1.00 98.75 299 TYR A N 1
ATOM 2508 C CA . TYR A 1 299 ? -16.785 6.792 24.918 1.00 98.75 299 TYR A CA 1
ATOM 2509 C C . TYR A 1 299 ? -17.759 7.096 26.067 1.00 98.75 299 TYR A C 1
ATOM 2511 O O . TYR A 1 299 ? -17.646 8.124 26.729 1.00 98.75 299 TYR A O 1
ATOM 2519 N N . ASN A 1 300 ? -18.702 6.181 26.324 1.00 98.12 300 ASN A N 1
ATOM 2520 C CA . ASN A 1 300 ? -19.771 6.356 27.313 1.00 98.12 300 ASN A CA 1
ATOM 2521 C C . ASN A 1 300 ? -19.335 6.105 28.774 1.00 98.12 300 ASN A C 1
ATOM 2523 O O . ASN A 1 300 ? -20.134 6.309 29.684 1.00 98.12 300 ASN A O 1
ATOM 2527 N N . LEU A 1 301 ? -18.104 5.640 29.000 1.00 98.62 301 LEU A N 1
ATOM 2528 C CA . LEU A 1 301 ? -17.516 5.373 30.319 1.00 98.62 301 LEU A CA 1
ATOM 2529 C C . LEU A 1 301 ? -16.459 6.406 30.724 1.00 98.62 301 LEU A C 1
ATOM 2531 O O . LEU A 1 301 ? -16.171 6.531 31.915 1.00 98.62 301 LEU A O 1
ATOM 2535 N N . LEU A 1 302 ? -15.875 7.113 29.749 1.00 98.69 302 LEU A N 1
ATOM 2536 C CA . LEU A 1 302 ? -14.783 8.055 29.979 1.00 98.69 302 LEU A CA 1
ATOM 2537 C C . LEU A 1 302 ? -15.217 9.168 30.934 1.00 98.69 302 LEU A C 1
ATOM 2539 O O . LEU A 1 302 ? -16.219 9.856 30.718 1.00 98.69 302 LEU A O 1
ATOM 2543 N N . THR A 1 303 ? -14.404 9.410 31.955 1.00 98.62 303 THR A N 1
ATOM 2544 C CA . THR A 1 303 ? -14.490 10.645 32.733 1.00 98.62 303 THR A CA 1
ATOM 2545 C C . THR A 1 303 ? -14.128 11.851 31.855 1.00 98.62 303 THR A C 1
ATOM 2547 O O . THR A 1 303 ? -13.449 11.698 30.834 1.00 98.62 303 THR A O 1
ATOM 2550 N N . PRO A 1 304 ? -14.507 13.084 32.246 1.00 98.50 304 PRO A N 1
ATOM 2551 C CA . PRO A 1 304 ? -14.119 14.280 31.499 1.00 98.50 304 PRO A CA 1
ATOM 2552 C C . PRO A 1 304 ? -12.605 14.399 31.265 1.00 98.50 304 PRO A C 1
ATOM 2554 O O . PRO A 1 304 ? -12.192 14.779 30.173 1.00 98.50 304 PRO A O 1
ATOM 2557 N N . ALA A 1 305 ? -11.783 14.020 32.251 1.00 98.44 305 ALA A N 1
ATOM 2558 C CA . ALA A 1 305 ? -10.325 14.070 32.149 1.00 98.44 305 ALA A CA 1
ATOM 2559 C C . ALA A 1 305 ? -9.769 13.027 31.166 1.00 98.44 305 ALA A C 1
ATOM 2561 O O . ALA A 1 305 ? -8.907 13.346 30.352 1.00 98.44 305 ALA A O 1
ATOM 2562 N N . GLU A 1 306 ? -10.285 11.795 31.192 1.00 98.69 306 GLU A N 1
ATOM 2563 C CA . GLU A 1 306 ? -9.873 10.752 30.243 1.00 98.69 306 GLU A CA 1
ATOM 2564 C C . GLU A 1 306 ? -10.322 11.096 28.820 1.00 98.69 306 GLU A C 1
ATOM 2566 O O . GLU A 1 306 ? -9.551 10.949 27.874 1.00 98.69 306 GLU A O 1
ATOM 2571 N N . LYS A 1 307 ? -11.545 11.620 28.658 1.00 98.69 307 LYS A N 1
ATOM 2572 C CA . LYS A 1 307 ? -12.043 12.085 27.360 1.00 98.69 307 LYS A CA 1
ATOM 2573 C C . LYS A 1 307 ? -11.167 13.204 26.799 1.00 98.69 307 LYS A C 1
ATOM 2575 O O . LYS A 1 307 ? -10.811 13.161 25.623 1.00 98.69 307 LYS A O 1
ATOM 2580 N N . GLN A 1 308 ? -10.798 14.172 27.638 1.00 98.31 308 GLN A N 1
ATOM 2581 C CA . GLN A 1 308 ? -9.902 15.261 27.262 1.00 98.31 308 GLN A CA 1
ATOM 2582 C C . GLN A 1 308 ? -8.516 14.742 26.856 1.00 98.31 308 GLN A C 1
ATOM 2584 O O . GLN A 1 308 ? -8.051 15.084 25.774 1.00 98.31 308 GLN A O 1
ATOM 2589 N N . LEU A 1 309 ? -7.905 13.854 27.649 1.00 98.38 309 LEU A N 1
ATOM 2590 C CA . LEU A 1 309 ? -6.605 13.245 27.339 1.00 98.38 309 LEU A CA 1
ATOM 2591 C C . LEU A 1 309 ? -6.596 12.572 25.957 1.00 98.38 309 LEU A C 1
ATOM 2593 O O . LEU A 1 309 ? -5.670 12.768 25.163 1.00 98.38 309 LEU A O 1
ATOM 2597 N N . LEU A 1 310 ? -7.627 11.775 25.657 1.00 98.75 310 LEU A N 1
ATOM 2598 C CA . LEU A 1 310 ? -7.732 11.077 24.376 1.00 98.75 310 LEU A CA 1
ATOM 2599 C C . LEU A 1 310 ? -7.974 12.051 23.217 1.00 98.75 310 LEU A C 1
ATOM 2601 O O . LEU A 1 310 ? -7.325 11.916 22.181 1.00 98.75 310 LEU A O 1
ATOM 2605 N N . LEU A 1 311 ? -8.848 13.049 23.386 1.00 98.56 311 LEU A N 1
ATOM 2606 C CA . LEU A 1 311 ? -9.120 14.055 22.355 1.00 98.56 311 LEU A CA 1
ATOM 2607 C C . LEU A 1 311 ? -7.908 14.938 22.054 1.00 98.56 311 LEU A C 1
ATOM 2609 O O . LEU A 1 311 ? -7.628 15.185 20.885 1.00 98.56 311 LEU A O 1
ATOM 2613 N N . GLU A 1 312 ? -7.166 15.377 23.070 1.00 98.12 312 GLU A N 1
ATOM 2614 C CA . GLU A 1 312 ? -5.927 16.144 22.891 1.00 98.12 312 GLU A CA 1
ATOM 2615 C C . GLU A 1 312 ? -4.878 15.312 22.151 1.00 98.12 312 GLU A C 1
ATOM 2617 O O . GLU A 1 312 ? -4.283 15.779 21.179 1.00 98.12 312 GLU A O 1
ATOM 2622 N N . THR A 1 313 ? -4.722 14.044 22.540 1.00 98.12 313 THR A N 1
ATOM 2623 C CA . THR A 1 313 ? -3.805 13.113 21.871 1.00 98.12 313 THR A CA 1
ATOM 2624 C C . THR A 1 313 ? -4.195 12.878 20.412 1.00 98.12 313 THR A C 1
ATOM 2626 O O . THR A 1 313 ? -3.324 12.880 19.536 1.00 98.12 313 THR A O 1
ATOM 2629 N N . ILE A 1 314 ? -5.487 12.672 20.132 1.00 98.75 314 ILE A N 1
ATOM 2630 C CA . ILE A 1 314 ? -5.990 12.516 18.764 1.00 98.75 314 ILE A CA 1
ATOM 2631 C C . ILE A 1 314 ? -5.741 13.801 17.979 1.00 98.75 314 ILE A C 1
ATOM 2633 O O . ILE A 1 314 ? -5.175 13.734 16.893 1.00 98.75 314 ILE A O 1
ATOM 2637 N N . SER A 1 315 ? -6.097 14.957 18.539 1.00 98.38 315 SER A N 1
ATOM 2638 C CA . SER A 1 315 ? -5.957 16.249 17.874 1.00 98.38 315 SER A CA 1
ATOM 2639 C C . SER A 1 315 ? -4.507 16.545 17.499 1.00 98.38 315 SER A C 1
ATOM 2641 O O . SER A 1 315 ? -4.236 16.852 16.343 1.00 98.38 315 SER A O 1
ATOM 2643 N N . GLU A 1 316 ? -3.571 16.411 18.442 1.00 97.44 316 GLU A N 1
ATOM 2644 C CA . GLU A 1 316 ? -2.141 16.666 18.227 1.00 97.44 316 GLU A CA 1
ATOM 2645 C C . GLU A 1 316 ? -1.581 15.794 17.091 1.00 97.44 316 GLU A C 1
ATOM 2647 O O . GLU A 1 316 ? -0.952 16.286 16.151 1.00 97.44 316 GLU A O 1
ATOM 2652 N N . ASN A 1 317 ? -1.833 14.483 17.152 1.00 97.88 317 ASN A N 1
ATOM 2653 C CA . ASN A 1 317 ? -1.208 13.538 16.231 1.00 97.88 317 ASN A CA 1
ATOM 2654 C C . ASN A 1 317 ? -1.915 13.484 14.872 1.00 97.88 317 ASN A C 1
ATOM 2656 O O . ASN A 1 317 ? -1.235 13.394 13.852 1.00 97.88 317 ASN A O 1
ATOM 2660 N N . ALA A 1 318 ? -3.248 13.576 14.828 1.00 98.19 318 ALA A N 1
ATOM 2661 C CA . ALA A 1 318 ? -3.989 13.637 13.570 1.00 98.19 318 ALA A CA 1
ATOM 2662 C C . ALA A 1 318 ? -3.651 14.912 12.788 1.00 98.19 318 ALA A C 1
ATOM 2664 O O . ALA A 1 318 ? -3.422 14.846 11.582 1.00 98.19 318 ALA A O 1
ATOM 2665 N N . HIS A 1 319 ? -3.532 16.049 13.483 1.00 97.56 319 HIS A N 1
ATOM 2666 C CA . HIS A 1 319 ? -3.080 17.301 12.887 1.00 97.56 319 HIS A CA 1
ATOM 2667 C C . HIS A 1 319 ? -1.685 17.158 12.273 1.00 97.56 319 HIS A C 1
ATOM 2669 O O . HIS A 1 319 ? -1.495 17.490 11.105 1.00 97.56 319 HIS A O 1
ATOM 2675 N N . LYS A 1 320 ? -0.730 16.589 13.021 1.00 95.94 320 LYS A N 1
ATOM 2676 C CA . LYS A 1 320 ? 0.631 16.358 12.526 1.00 95.94 320 LYS A CA 1
ATOM 2677 C C . LYS A 1 320 ? 0.658 15.473 11.276 1.00 95.94 320 LYS A C 1
ATOM 2679 O O . LYS A 1 320 ? 1.277 15.862 10.292 1.00 95.94 320 LYS A O 1
ATOM 2684 N N . PHE A 1 321 ? -0.039 14.334 11.278 1.00 97.69 321 PHE A N 1
ATOM 2685 C CA . PHE A 1 321 ? -0.086 13.454 10.103 1.00 97.69 321 PHE A CA 1
ATOM 2686 C C . PHE A 1 321 ? -0.771 14.110 8.904 1.00 97.69 321 PHE A C 1
ATOM 2688 O O . PHE A 1 321 ? -0.261 14.022 7.794 1.00 97.69 321 PHE A O 1
ATOM 2695 N N . TYR A 1 322 ? -1.882 14.822 9.107 1.00 98.12 322 TYR A N 1
ATOM 2696 C CA . TYR A 1 322 ? -2.519 15.575 8.026 1.00 98.12 322 TYR A CA 1
ATOM 2697 C C . TYR A 1 322 ? -1.554 16.594 7.401 1.00 98.12 322 TYR A C 1
ATOM 2699 O O . TYR A 1 322 ? -1.431 16.648 6.177 1.00 98.12 322 TYR A O 1
ATOM 2707 N N . HIS A 1 323 ? -0.825 17.351 8.229 1.00 96.00 323 HIS A N 1
ATOM 2708 C CA . HIS A 1 323 ? 0.181 18.299 7.751 1.00 96.00 323 HIS A CA 1
ATOM 2709 C C . HIS A 1 323 ? 1.373 17.626 7.077 1.00 96.00 323 HIS A C 1
ATOM 2711 O O . HIS A 1 323 ? 1.974 18.235 6.201 1.00 96.00 323 HIS A O 1
ATOM 2717 N N . GLU A 1 324 ? 1.719 16.387 7.427 1.00 95.50 324 GLU A N 1
ATOM 2718 C CA . GLU A 1 324 ? 2.707 15.597 6.687 1.00 95.50 324 GLU A CA 1
ATOM 2719 C C . GLU A 1 324 ? 2.168 15.181 5.311 1.00 95.50 324 GLU A C 1
ATOM 2721 O O . GLU A 1 324 ? 2.900 15.284 4.330 1.00 95.50 324 GLU A O 1
ATOM 2726 N N . TYR A 1 325 ? 0.886 14.816 5.206 1.00 98.06 325 TYR A N 1
ATOM 2727 C CA . TYR A 1 325 ? 0.299 14.269 3.978 1.00 98.06 325 TYR A CA 1
ATOM 2728 C C . TYR A 1 325 ? -0.036 15.320 2.928 1.00 98.06 325 TYR A C 1
ATOM 2730 O O . TYR A 1 325 ? 0.340 15.148 1.774 1.00 98.06 325 TYR A O 1
ATOM 2738 N N . VAL A 1 326 ? -0.740 16.388 3.306 1.00 98.12 326 VAL A N 1
ATOM 2739 C CA . VAL A 1 326 ? -1.277 17.364 2.347 1.00 98.12 326 VAL A CA 1
ATOM 2740 C C . VAL A 1 326 ? -0.156 17.988 1.506 1.00 98.12 326 VAL A C 1
ATOM 2742 O O . VAL A 1 326 ? 0.900 18.333 2.045 1.00 98.12 326 VAL A O 1
ATOM 2745 N N . ASN A 1 327 ? -0.361 18.092 0.189 1.00 97.75 327 ASN A N 1
ATOM 2746 C CA . ASN A 1 327 ? 0.622 18.575 -0.793 1.00 97.75 327 ASN A CA 1
ATOM 2747 C C . ASN A 1 327 ? 1.911 17.737 -0.830 1.00 97.75 327 ASN A C 1
ATOM 2749 O O . ASN A 1 327 ? 3.007 18.246 -1.074 1.00 97.75 327 ASN A O 1
ATOM 2753 N N . HIS A 1 328 ? 1.798 16.445 -0.512 1.00 97.56 328 HIS A N 1
ATOM 2754 C CA . HIS A 1 328 ? 2.916 15.506 -0.497 1.00 97.56 328 HIS A CA 1
ATOM 2755 C C . HIS A 1 328 ? 2.448 14.100 -0.877 1.00 97.56 328 HIS A C 1
ATOM 2757 O O . HIS A 1 328 ? 2.721 13.653 -1.992 1.00 97.56 328 HIS A O 1
ATOM 2763 N N . LEU A 1 329 ? 1.708 13.423 0.005 1.00 98.38 329 LEU A N 1
ATOM 2764 C CA . LEU A 1 329 ? 1.274 12.029 -0.139 1.00 98.38 329 LEU A CA 1
ATOM 2765 C C . LEU A 1 329 ? 0.601 11.766 -1.490 1.00 98.38 329 LEU A C 1
ATOM 2767 O O . LEU A 1 329 ? 0.979 10.822 -2.191 1.00 98.38 329 LEU A O 1
ATOM 2771 N N . GLU A 1 330 ? -0.363 12.611 -1.861 1.00 98.50 330 GLU A N 1
ATOM 2772 C CA . GLU A 1 330 ? -1.194 12.451 -3.057 1.00 98.50 330 GLU A CA 1
ATOM 2773 C C . GLU A 1 330 ? -0.379 12.423 -4.353 1.00 98.50 330 GLU A C 1
ATOM 2775 O O . GLU A 1 330 ? -0.818 11.856 -5.355 1.00 98.50 330 GLU A O 1
ATOM 2780 N N . ASN A 1 331 ? 0.836 12.974 -4.332 1.00 98.50 331 ASN A N 1
ATOM 2781 C CA . ASN A 1 331 ? 1.709 13.106 -5.490 1.00 98.50 331 ASN A CA 1
ATOM 2782 C C . ASN A 1 331 ? 3.018 12.326 -5.373 1.00 98.50 331 ASN A C 1
ATOM 2784 O O . ASN A 1 331 ? 3.771 12.275 -6.346 1.00 98.50 331 ASN A O 1
ATOM 2788 N N . ARG A 1 332 ? 3.267 11.638 -4.254 1.00 98.44 332 ARG A N 1
ATOM 2789 C CA . ARG A 1 332 ? 4.341 10.641 -4.164 1.00 98.44 332 ARG A CA 1
ATOM 2790 C C . ARG A 1 332 ? 3.998 9.406 -4.996 1.00 98.44 332 ARG A C 1
ATOM 2792 O O . ARG A 1 332 ? 2.838 8.991 -5.068 1.00 98.44 332 ARG A O 1
ATOM 2799 N N . ILE A 1 333 ? 5.012 8.766 -5.582 1.00 98.25 333 ILE A N 1
ATOM 2800 C CA . ILE A 1 333 ? 4.840 7.502 -6.317 1.00 98.25 333 ILE A CA 1
ATOM 2801 C C . ILE A 1 333 ? 4.115 6.460 -5.455 1.00 98.25 333 ILE A C 1
ATOM 2803 O O . ILE A 1 333 ? 3.127 5.881 -5.888 1.00 98.25 333 ILE A O 1
ATOM 2807 N N . ALA A 1 334 ? 4.572 6.295 -4.216 1.00 97.19 334 ALA A N 1
ATOM 2808 C CA . ALA A 1 334 ? 3.897 5.645 -3.102 1.00 97.19 334 ALA A CA 1
ATOM 2809 C C . ALA A 1 334 ? 4.661 6.023 -1.826 1.00 97.19 334 ALA A C 1
ATOM 2811 O O . ALA A 1 334 ? 5.889 5.891 -1.788 1.00 97.19 334 ALA A O 1
ATOM 2812 N N . ASP A 1 335 ? 3.957 6.477 -0.790 1.00 97.19 335 ASP A N 1
ATOM 2813 C CA . ASP A 1 335 ? 4.561 6.712 0.522 1.00 97.19 335 ASP A CA 1
ATOM 2814 C C . ASP A 1 335 ? 4.338 5.489 1.418 1.00 97.19 335 ASP A C 1
ATOM 2816 O O . ASP A 1 335 ? 3.213 5.143 1.785 1.00 97.19 335 ASP A O 1
ATOM 2820 N N . ASN A 1 336 ? 5.431 4.792 1.725 1.00 96.50 336 ASN A N 1
ATOM 2821 C CA . ASN A 1 336 ? 5.392 3.457 2.299 1.00 96.50 336 ASN A CA 1
ATOM 2822 C C . ASN A 1 336 ? 4.651 3.408 3.635 1.00 96.50 336 ASN A C 1
ATOM 2824 O O . ASN A 1 336 ? 3.731 2.606 3.776 1.00 96.50 336 ASN A O 1
ATOM 2828 N N . HIS A 1 337 ? 5.062 4.201 4.624 1.00 97.25 337 HIS A N 1
ATOM 2829 C CA . HIS A 1 337 ? 4.493 4.099 5.971 1.00 97.25 337 HIS A CA 1
ATOM 2830 C C . HIS A 1 337 ? 3.029 4.555 5.989 1.00 97.25 337 HIS A C 1
ATOM 2832 O O . HIS A 1 337 ? 2.188 3.943 6.664 1.00 97.25 337 HIS A O 1
ATOM 2838 N N . VAL A 1 338 ? 2.714 5.545 5.150 1.00 98.31 338 VAL A N 1
ATOM 2839 C CA . VAL A 1 338 ? 1.367 6.082 4.969 1.00 98.31 338 VAL A CA 1
ATOM 2840 C C . VAL A 1 338 ? 0.420 5.052 4.379 1.00 98.31 338 VAL A C 1
ATOM 2842 O O . VAL A 1 338 ? -0.593 4.732 5.003 1.00 98.31 338 VAL A O 1
ATOM 2845 N N . TRP A 1 339 ? 0.785 4.438 3.255 1.00 98.56 339 TRP A N 1
ATOM 2846 C CA . TRP A 1 339 ? -0.034 3.415 2.599 1.00 98.56 339 TRP A CA 1
ATOM 2847 C C . TRP A 1 339 ? -0.192 2.158 3.467 1.00 98.56 339 TRP A C 1
ATOM 2849 O O . TRP A 1 339 ? -1.264 1.555 3.521 1.00 98.56 339 TRP A O 1
ATOM 2859 N N . GLN A 1 340 ? 0.860 1.789 4.201 1.00 98.25 340 GLN A N 1
ATOM 2860 C CA . GLN A 1 340 ? 0.859 0.616 5.074 1.00 98.25 340 GLN A CA 1
ATOM 2861 C C . GLN A 1 340 ? -0.132 0.754 6.221 1.00 98.25 340 GLN A C 1
ATOM 2863 O O . GLN A 1 340 ? -0.967 -0.129 6.438 1.00 98.25 340 GLN A O 1
ATOM 2868 N N . MET A 1 341 ? -0.033 1.838 6.992 1.00 98.38 341 MET A N 1
ATOM 2869 C CA . MET A 1 341 ? -0.786 1.965 8.238 1.00 98.38 341 MET A CA 1
ATOM 2870 C C . MET A 1 341 ? -1.256 3.385 8.524 1.00 98.38 341 MET A C 1
ATOM 2872 O O . MET A 1 341 ? -2.405 3.537 8.940 1.00 98.38 341 MET A O 1
ATOM 2876 N N . THR A 1 342 ? -0.407 4.403 8.354 1.00 98.56 342 THR A N 1
ATOM 2877 C CA . THR A 1 342 ? -0.677 5.705 8.986 1.00 98.56 342 THR A CA 1
ATOM 2878 C C . THR A 1 342 ? -1.848 6.447 8.329 1.00 98.56 342 THR A C 1
ATOM 2880 O O . THR A 1 342 ? -2.643 7.044 9.053 1.00 98.56 342 THR A O 1
ATOM 2883 N N . PHE A 1 343 ? -2.101 6.248 7.025 1.00 98.81 343 PHE A N 1
ATOM 2884 C CA . PHE A 1 343 ? -3.314 6.741 6.355 1.00 98.81 343 PHE A CA 1
ATOM 2885 C C . PHE A 1 343 ? -4.594 6.168 6.968 1.00 98.81 343 PHE A C 1
ATOM 2887 O O . PHE A 1 343 ? -5.501 6.910 7.334 1.00 98.81 343 PHE A O 1
ATOM 2894 N N . ARG A 1 344 ? -4.674 4.837 7.122 1.00 98.88 344 ARG A N 1
ATOM 2895 C CA . ARG A 1 344 ? -5.841 4.187 7.741 1.00 98.88 344 ARG A CA 1
ATOM 2896 C C . ARG A 1 344 ? -6.047 4.694 9.164 1.00 98.88 344 ARG A C 1
ATOM 2898 O O . ARG A 1 344 ? -7.186 4.896 9.566 1.00 98.88 344 ARG A O 1
ATOM 2905 N N . ILE A 1 345 ? -4.967 4.877 9.921 1.00 98.88 345 ILE A N 1
ATOM 2906 C CA . ILE A 1 345 ? -5.034 5.372 11.298 1.00 98.88 345 ILE A CA 1
ATOM 2907 C C . ILE A 1 345 ? -5.607 6.795 11.330 1.00 98.88 345 ILE A C 1
ATOM 2909 O O . ILE A 1 345 ? -6.567 7.024 12.065 1.00 98.88 345 ILE A O 1
ATOM 2913 N N . LEU A 1 346 ? -5.087 7.716 10.507 1.00 98.88 346 LEU A N 1
ATOM 2914 C CA . LEU A 1 346 ? -5.634 9.072 10.399 1.00 98.88 346 LEU A CA 1
ATOM 2915 C C . LEU A 1 346 ? -7.102 9.039 9.969 1.00 98.88 346 LEU A C 1
ATOM 2917 O O . LEU A 1 346 ? -7.928 9.705 10.584 1.00 98.88 346 LEU A O 1
ATOM 2921 N N . ASN A 1 347 ? -7.440 8.225 8.967 1.00 98.88 347 ASN A N 1
ATOM 2922 C CA . ASN A 1 347 ? -8.809 8.077 8.494 1.00 98.88 347 ASN A CA 1
ATOM 2923 C C . ASN A 1 347 ? -9.762 7.667 9.629 1.00 98.88 347 ASN A C 1
ATOM 2925 O O . ASN A 1 347 ? -10.786 8.310 9.843 1.00 98.88 347 ASN A O 1
ATOM 2929 N N . MET A 1 348 ? -9.423 6.624 10.389 1.00 98.88 348 MET A N 1
ATOM 2930 C CA . MET A 1 348 ? -10.277 6.167 11.489 1.00 98.88 348 MET A CA 1
ATOM 2931 C C . MET A 1 348 ? -10.381 7.216 12.607 1.00 98.88 348 MET A C 1
ATOM 2933 O O . MET A 1 348 ? -11.474 7.429 13.127 1.00 98.88 348 MET A O 1
ATOM 2937 N N . ALA A 1 349 ? -9.288 7.911 12.936 1.00 98.88 349 ALA A N 1
ATOM 2938 C CA . ALA A 1 349 ? -9.279 8.987 13.931 1.00 98.88 349 ALA A CA 1
ATOM 2939 C C . ALA A 1 349 ? -10.141 10.190 13.512 1.00 98.88 349 ALA A C 1
ATOM 2941 O O . ALA A 1 349 ? -10.889 10.746 14.322 1.00 98.88 349 ALA A O 1
ATOM 2942 N N . ALA A 1 350 ? -10.075 10.557 12.230 1.00 98.75 350 ALA A N 1
ATOM 2943 C CA . ALA A 1 350 ? -10.849 11.640 11.644 1.00 98.75 350 ALA A CA 1
ATOM 2944 C C . ALA A 1 350 ? -12.354 11.361 11.743 1.00 98.75 350 ALA A C 1
ATOM 2946 O O . ALA A 1 350 ? -13.104 12.191 12.250 1.00 98.75 350 ALA A O 1
ATOM 2947 N N . PHE A 1 351 ? -12.799 10.164 11.347 1.00 98.81 351 PHE A N 1
ATOM 2948 C CA . PHE A 1 351 ? -14.207 9.786 11.478 1.00 98.81 351 PHE A CA 1
ATOM 2949 C C . PHE A 1 351 ? -14.637 9.588 12.940 1.00 98.81 351 PHE A C 1
ATOM 2951 O O . PHE A 1 351 ? -15.773 9.918 13.278 1.00 98.81 351 PHE A O 1
ATOM 2958 N N . ALA A 1 352 ? -13.758 9.099 13.826 1.00 98.75 352 ALA A N 1
ATOM 2959 C CA . ALA A 1 352 ? -14.074 8.943 15.251 1.00 98.75 352 ALA A CA 1
ATOM 2960 C C . ALA A 1 352 ? -14.423 10.279 15.919 1.00 98.75 352 ALA A C 1
ATOM 2962 O O . ALA A 1 352 ? -15.286 10.321 16.790 1.00 98.75 352 ALA A O 1
ATOM 2963 N N . THR A 1 353 ? -13.770 11.362 15.496 1.00 98.62 353 THR A N 1
ATOM 2964 C CA . THR A 1 353 ? -13.887 12.699 16.101 1.00 98.62 353 THR A CA 1
ATOM 2965 C C . THR A 1 353 ? -14.653 13.699 15.232 1.00 98.62 353 THR A C 1
ATOM 2967 O O . THR A 1 353 ? -14.741 14.885 15.567 1.00 98.62 353 THR A O 1
ATOM 2970 N N . TYR A 1 354 ? -15.251 13.238 14.128 1.00 98.19 354 TYR A N 1
ATOM 2971 C CA . TYR A 1 354 ? -16.076 14.073 13.261 1.00 98.19 354 TYR A CA 1
ATOM 2972 C C . TYR A 1 354 ? -17.282 14.631 14.032 1.00 98.19 354 TYR A C 1
ATOM 2974 O O . TYR A 1 354 ? -18.005 13.889 14.706 1.00 98.19 354 TYR A O 1
ATOM 2982 N N . GLY A 1 355 ? -17.478 15.949 13.928 1.00 96.06 355 GLY A N 1
ATOM 2983 C CA . GLY A 1 355 ? -18.487 16.705 14.677 1.00 96.06 355 GLY A CA 1
ATOM 2984 C C . GLY A 1 355 ? -18.055 17.144 16.081 1.00 96.06 355 GLY A C 1
ATOM 2985 O O . GLY A 1 355 ? -18.771 17.921 16.705 1.00 96.06 355 GLY A O 1
ATOM 2986 N N . GLU A 1 356 ? -16.891 16.701 16.567 1.00 95.94 356 GLU A N 1
ATOM 2987 C CA . GLU A 1 356 ? -16.398 17.010 17.917 1.00 95.94 356 GLU A CA 1
ATOM 2988 C C . GLU A 1 356 ? -15.106 17.834 17.889 1.00 95.94 356 GLU A C 1
ATOM 2990 O O . GLU A 1 356 ? -15.007 18.845 18.584 1.00 95.94 356 GLU A O 1
ATOM 2995 N N . LEU A 1 357 ? -14.134 17.450 17.053 1.00 97.06 357 LEU A N 1
ATOM 2996 C CA . LEU A 1 357 ? -12.938 18.252 16.795 1.00 97.06 357 LEU A CA 1
ATOM 2997 C C . LEU A 1 357 ? -13.145 19.109 15.535 1.00 97.06 357 LEU A C 1
ATOM 2999 O O . LEU A 1 357 ? -13.414 18.547 14.470 1.00 97.06 357 LEU A O 1
ATOM 3003 N N . PRO A 1 358 ? -12.959 20.445 15.587 1.00 93.81 358 PRO A N 1
ATOM 3004 C CA . PRO A 1 358 ? -13.166 21.315 14.423 1.00 93.81 358 PRO A CA 1
ATOM 3005 C C . PRO A 1 358 ? -12.348 20.904 13.190 1.00 93.81 358 PRO A C 1
ATOM 3007 O O . PRO A 1 358 ? -12.835 20.970 12.063 1.00 93.81 358 PRO A O 1
ATOM 3010 N N . MET A 1 359 ? -11.119 20.426 13.406 1.00 95.44 359 MET A N 1
ATOM 3011 C CA . MET A 1 359 ? -10.208 20.006 12.339 1.00 95.44 359 MET A CA 1
ATOM 3012 C C . MET A 1 359 ? -10.569 18.661 11.697 1.00 95.44 359 MET A C 1
ATOM 3014 O O . MET A 1 359 ? -10.133 18.390 10.577 1.00 95.44 359 MET A O 1
ATOM 3018 N N . ALA A 1 360 ? -11.389 17.835 12.357 1.00 97.88 360 ALA A N 1
ATOM 3019 C CA . ALA A 1 360 ? -11.765 16.522 11.839 1.00 97.88 360 ALA A CA 1
ATOM 3020 C C . ALA A 1 360 ? -12.512 16.616 10.504 1.00 97.88 360 ALA A C 1
ATOM 3022 O O . ALA A 1 360 ? -12.342 15.746 9.656 1.00 97.88 360 ALA A O 1
ATOM 3023 N N . SER A 1 361 ? -13.265 17.697 10.264 1.00 98.06 361 SER A N 1
ATOM 3024 C CA . SER A 1 361 ? -13.916 17.949 8.971 1.00 98.06 361 SER A CA 1
ATOM 3025 C C . SER A 1 361 ? -12.916 17.976 7.811 1.00 98.06 361 SER A C 1
ATOM 3027 O O . SER A 1 361 ? -13.166 17.364 6.775 1.00 98.06 361 SER A O 1
ATOM 3029 N N . THR A 1 362 ? -11.760 18.619 7.999 1.00 98.38 362 THR A N 1
ATOM 3030 C CA . THR A 1 362 ? -10.695 18.685 6.989 1.00 98.38 362 THR A CA 1
ATOM 3031 C C . THR A 1 362 ? -10.023 17.328 6.797 1.00 98.38 362 THR A C 1
ATOM 3033 O O . THR A 1 362 ? -9.775 16.915 5.667 1.00 98.38 362 THR A O 1
ATOM 3036 N N . TRP A 1 363 ? -9.753 16.605 7.887 1.00 98.75 363 TRP A N 1
ATOM 3037 C CA . TRP A 1 363 ? -9.104 15.292 7.815 1.00 98.75 363 TRP A CA 1
ATOM 3038 C C . TRP A 1 363 ? -9.986 14.249 7.126 1.00 98.75 363 TRP A C 1
ATOM 3040 O O . TRP A 1 363 ? -9.488 13.473 6.311 1.00 98.75 363 TRP A O 1
ATOM 3050 N N . VAL A 1 364 ? -11.289 14.251 7.424 1.00 98.75 364 VAL A N 1
ATOM 3051 C CA . VAL A 1 364 ? -12.277 13.391 6.764 1.00 98.75 364 VAL A CA 1
ATOM 3052 C C . VAL A 1 364 ? -12.366 13.726 5.271 1.00 98.75 364 VAL A C 1
ATOM 3054 O O . VAL A 1 364 ? -12.360 12.804 4.457 1.00 98.75 364 VAL A O 1
ATOM 3057 N N . ASP A 1 365 ? -12.398 15.016 4.905 1.00 98.81 365 ASP A N 1
ATOM 3058 C CA . ASP A 1 365 ? -12.417 15.460 3.501 1.00 98.81 365 ASP A CA 1
ATOM 3059 C C . ASP A 1 365 ? -11.192 14.957 2.732 1.00 98.81 365 ASP A C 1
ATOM 3061 O O . ASP A 1 365 ? -11.336 14.304 1.695 1.00 98.81 365 ASP A O 1
ATOM 3065 N N . TYR A 1 366 ? -9.997 15.167 3.290 1.00 98.88 366 TYR A N 1
ATOM 3066 C CA . TYR A 1 366 ? -8.749 14.709 2.689 1.00 98.88 366 TYR A CA 1
ATOM 3067 C C . TYR A 1 366 ? -8.703 13.184 2.548 1.00 98.88 366 TYR A C 1
ATOM 3069 O O . TYR A 1 366 ? -8.511 12.681 1.444 1.00 98.88 366 TYR A O 1
ATOM 3077 N N . CYS A 1 367 ? -8.929 12.433 3.634 1.00 98.94 367 CYS A N 1
ATOM 3078 C CA . CYS A 1 367 ? -8.800 10.973 3.614 1.00 98.94 367 CYS A CA 1
ATOM 3079 C C . CYS A 1 367 ? -9.816 10.320 2.668 1.00 98.94 367 CYS A C 1
ATOM 3081 O O . CYS A 1 367 ? -9.447 9.471 1.859 1.00 98.94 367 CYS A O 1
ATOM 3083 N N . TYR A 1 368 ? -11.089 10.724 2.723 1.00 98.94 368 TYR A N 1
ATOM 3084 C CA . TYR A 1 368 ? -12.109 10.132 1.857 1.00 98.94 368 TYR A CA 1
ATOM 3085 C C . TYR A 1 368 ? -11.819 10.404 0.377 1.00 98.94 368 TYR A C 1
ATOM 3087 O O . TYR A 1 368 ? -11.880 9.491 -0.449 1.00 98.94 368 TYR A O 1
ATOM 3095 N N . ASN A 1 369 ? -11.460 11.645 0.032 1.00 98.88 369 ASN A N 1
ATOM 3096 C CA . ASN A 1 369 ? -11.179 11.995 -1.355 1.00 98.88 369 ASN A CA 1
ATOM 3097 C C . ASN A 1 369 ? -9.863 11.404 -1.866 1.00 98.88 369 ASN A C 1
ATOM 3099 O O . ASN A 1 369 ? -9.827 10.981 -3.019 1.00 98.88 369 ASN A O 1
ATOM 3103 N N . GLU A 1 370 ? -8.812 11.333 -1.050 1.00 98.88 370 GLU A N 1
ATOM 3104 C CA . GLU A 1 370 ? -7.537 10.732 -1.461 1.00 98.88 370 GLU A CA 1
ATOM 3105 C C . GLU A 1 370 ? -7.697 9.232 -1.729 1.00 98.88 370 GLU A C 1
ATOM 3107 O O . GLU A 1 370 ? -7.201 8.718 -2.734 1.00 98.88 370 GLU A O 1
ATOM 3112 N N . TRP A 1 371 ? -8.481 8.530 -0.898 1.00 98.88 371 TRP A N 1
ATOM 3113 C CA . TRP A 1 371 ? -8.802 7.133 -1.174 1.00 98.88 371 TRP A CA 1
ATOM 3114 C C . TRP A 1 371 ? -9.494 6.980 -2.531 1.00 98.88 371 TRP A C 1
ATOM 3116 O O . TRP A 1 371 ? -9.036 6.212 -3.369 1.00 98.88 371 TRP A O 1
ATOM 3126 N N . VAL A 1 372 ? -10.558 7.751 -2.786 1.00 98.62 372 VAL A N 1
ATOM 3127 C CA . VAL A 1 372 ? -11.309 7.699 -4.058 1.00 98.62 372 VAL A CA 1
ATOM 3128 C C . VAL A 1 372 ? -10.464 8.131 -5.266 1.00 98.62 372 VAL A C 1
ATOM 3130 O O . VAL A 1 372 ? -10.725 7.673 -6.384 1.00 98.62 372 VAL A O 1
ATOM 3133 N N . SER A 1 373 ? -9.473 8.997 -5.038 1.00 98.62 373 SER A N 1
ATOM 3134 C CA . SER A 1 373 ? -8.580 9.554 -6.054 1.00 98.62 373 SER A CA 1
ATOM 3135 C C . SER A 1 373 ? -7.632 8.500 -6.624 1.00 98.62 373 SER A C 1
ATOM 3137 O O . SER A 1 373 ? -7.471 8.416 -7.843 1.00 98.62 373 SER A O 1
ATOM 3139 N N . ARG A 1 374 ? -7.007 7.675 -5.770 1.00 98.38 374 ARG A N 1
ATOM 3140 C CA . ARG A 1 374 ? -5.932 6.783 -6.240 1.00 98.38 374 ARG A CA 1
ATOM 3141 C C . ARG A 1 374 ? -5.715 5.477 -5.479 1.00 98.38 374 ARG A C 1
ATOM 3143 O O . ARG A 1 374 ? -4.783 4.760 -5.828 1.00 98.38 374 ARG A O 1
ATOM 3150 N N . LEU A 1 375 ? -6.499 5.171 -4.447 1.00 98.62 375 LEU A N 1
ATOM 3151 C CA . LEU A 1 375 ? -6.365 3.933 -3.672 1.00 98.62 375 LEU A CA 1
ATOM 3152 C C . LEU A 1 375 ? -7.533 2.982 -3.987 1.00 98.62 375 LEU A C 1
ATOM 3154 O O . LEU A 1 375 ? -8.632 3.439 -4.297 1.00 98.62 375 LEU A O 1
ATOM 3158 N N . PRO A 1 376 ? -7.344 1.657 -3.873 1.00 97.88 376 PRO A N 1
ATOM 3159 C CA . PRO A 1 376 ? -6.156 0.941 -3.397 1.00 97.88 376 PRO A CA 1
ATOM 3160 C C . PRO A 1 376 ? -5.076 0.705 -4.466 1.00 97.88 376 PRO A C 1
ATOM 3162 O O . PRO A 1 376 ? -5.345 0.617 -5.659 1.00 97.88 376 PRO A O 1
ATOM 3165 N N . GLY A 1 377 ? -3.847 0.466 -3.998 1.00 94.38 377 GLY A N 1
ATOM 3166 C CA . GLY A 1 377 ? -2.736 0.053 -4.855 1.00 94.38 377 GLY A CA 1
ATOM 3167 C C . GLY A 1 377 ? -2.152 1.184 -5.703 1.00 94.38 377 GLY A C 1
ATOM 3168 O O . GLY A 1 377 ? -2.583 2.325 -5.646 1.00 94.38 377 GLY A O 1
ATOM 3169 N N . LEU A 1 378 ? -1.080 0.862 -6.431 1.00 96.62 378 LEU A N 1
ATOM 3170 C CA . LEU A 1 378 ? -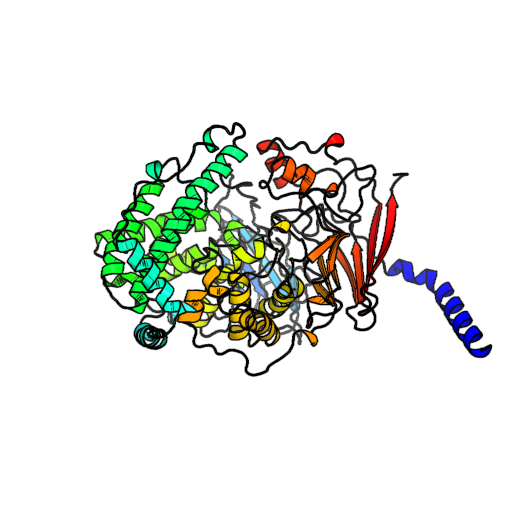0.416 1.803 -7.345 1.00 96.62 378 LEU A CA 1
ATOM 3171 C C . LEU A 1 378 ? -0.736 1.459 -8.800 1.00 96.62 378 LEU A C 1
ATOM 3173 O O . LEU A 1 378 ? -1.077 2.332 -9.588 1.00 96.62 378 LEU A O 1
ATOM 3177 N N . ASN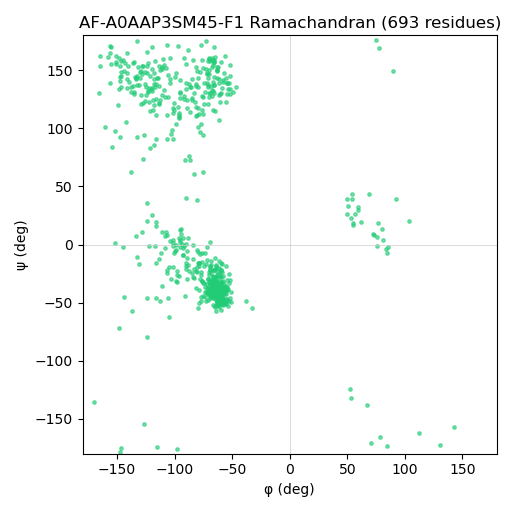 A 1 379 ? -0.631 0.171 -9.125 1.00 92.06 379 ASN A N 1
ATOM 3178 C CA . ASN A 1 379 ? -0.938 -0.374 -10.439 1.00 92.06 379 ASN A CA 1
ATOM 3179 C C . ASN A 1 379 ? -2.336 -0.988 -10.419 1.00 92.06 379 ASN A C 1
ATOM 3181 O O . ASN A 1 379 ? -2.727 -1.612 -9.427 1.00 92.06 379 ASN A O 1
ATOM 3185 N N . THR A 1 380 ? -3.065 -0.860 -11.522 1.00 93.62 380 THR A N 1
ATOM 3186 C CA . THR A 1 380 ? -4.454 -1.324 -11.645 1.00 93.62 380 THR A CA 1
ATOM 3187 C C . THR A 1 380 ? -4.550 -2.835 -11.876 1.00 93.62 380 THR A C 1
ATOM 3189 O O . THR A 1 380 ? -5.579 -3.459 -11.598 1.00 93.62 380 THR A O 1
ATOM 3192 N N . ASP A 1 381 ? -3.447 -3.456 -12.307 1.00 97.69 381 ASP A N 1
ATOM 3193 C CA . ASP A 1 381 ? -3.336 -4.899 -12.543 1.00 97.69 381 ASP A CA 1
ATOM 3194 C C . ASP A 1 381 ? -3.318 -5.756 -11.264 1.00 97.69 381 ASP A C 1
ATOM 3196 O O . ASP A 1 381 ? -3.299 -6.983 -11.354 1.00 97.69 381 ASP A O 1
ATOM 3200 N N . GLY A 1 382 ? -3.352 -5.137 -10.079 1.00 98.00 382 GLY A N 1
ATOM 3201 C CA . GLY A 1 382 ? -3.420 -5.816 -8.784 1.00 98.00 382 GLY A CA 1
ATOM 3202 C C . GLY A 1 382 ? -2.075 -6.294 -8.231 1.00 98.00 382 GLY A C 1
ATOM 3203 O O . GLY A 1 382 ? -2.036 -6.800 -7.110 1.00 98.00 382 GLY A O 1
ATOM 3204 N N . GLY A 1 383 ? -0.965 -6.142 -8.958 1.00 98.31 383 GLY A N 1
ATOM 3205 C CA . GLY A 1 383 ? 0.365 -6.479 -8.450 1.00 98.31 383 GLY A CA 1
ATOM 3206 C C . GLY A 1 383 ? 0.844 -5.514 -7.355 1.00 98.31 383 GLY A C 1
ATOM 3207 O O . GLY A 1 383 ? 0.484 -4.335 -7.328 1.00 98.31 383 GLY A O 1
ATOM 3208 N N . TRP A 1 384 ? 1.675 -6.001 -6.423 1.00 98.75 384 TRP A N 1
ATOM 3209 C CA . TRP A 1 384 ? 2.224 -5.153 -5.357 1.00 98.75 384 TRP A CA 1
ATOM 3210 C C . TRP A 1 384 ? 3.619 -4.618 -5.703 1.00 98.75 384 TRP A C 1
ATOM 3212 O O . TRP A 1 384 ? 4.599 -5.362 -5.728 1.00 98.75 384 TRP A O 1
ATOM 3222 N N . HIS A 1 385 ? 3.719 -3.303 -5.899 1.00 98.25 385 HIS A N 1
ATOM 3223 C CA . HIS A 1 385 ? 4.929 -2.585 -6.328 1.00 98.25 385 HIS A CA 1
ATOM 3224 C C . HIS A 1 385 ? 6.147 -2.788 -5.403 1.00 98.25 385 HIS A C 1
ATOM 3226 O O . HIS A 1 385 ? 7.280 -2.870 -5.871 1.00 98.25 385 HIS A O 1
ATOM 3232 N N . ASN A 1 386 ? 5.922 -2.938 -4.093 1.00 98.31 386 ASN A N 1
ATOM 3233 C CA . ASN A 1 386 ? 6.977 -3.137 -3.090 1.00 98.31 386 ASN A CA 1
ATOM 3234 C C . ASN A 1 386 ? 7.293 -4.619 -2.792 1.00 98.31 386 ASN A C 1
ATOM 3236 O O . ASN A 1 386 ? 8.083 -4.921 -1.894 1.00 98.31 386 ASN A O 1
ATOM 3240 N N . GLY A 1 387 ? 6.686 -5.549 -3.534 1.00 97.81 387 GLY A N 1
ATOM 3241 C CA . GLY A 1 387 ? 6.997 -6.975 -3.478 1.00 97.81 387 GLY A CA 1
ATOM 3242 C C . GLY A 1 387 ? 6.407 -7.749 -2.294 1.00 97.81 387 GLY A C 1
ATOM 3243 O O . GLY A 1 387 ? 5.492 -7.310 -1.590 1.00 97.81 387 GLY A O 1
ATOM 3244 N N . ASP A 1 388 ? 6.941 -8.952 -2.099 1.00 97.88 388 ASP A N 1
ATOM 3245 C CA . ASP A 1 388 ? 6.321 -10.049 -1.356 1.00 97.88 388 ASP A CA 1
ATOM 3246 C C . ASP A 1 388 ? 6.087 -9.702 0.114 1.00 97.88 388 ASP A C 1
ATOM 3248 O O . ASP A 1 388 ? 5.002 -9.915 0.664 1.00 97.88 388 ASP A O 1
ATOM 3252 N N . SER A 1 389 ? 7.117 -9.172 0.782 1.00 97.94 389 SER A N 1
ATOM 3253 C CA . SER A 1 389 ? 7.024 -8.880 2.210 1.00 97.94 389 SER A CA 1
ATOM 3254 C C . SER A 1 389 ? 6.156 -7.667 2.480 1.00 97.94 389 SER A C 1
ATOM 3256 O O . SER A 1 389 ? 5.296 -7.714 3.360 1.00 97.94 389 SER A O 1
ATOM 3258 N N . TYR A 1 390 ? 6.353 -6.607 1.701 1.00 98.19 390 TYR A N 1
ATOM 3259 C CA . TYR A 1 390 ? 5.706 -5.331 1.953 1.00 98.19 390 TYR A CA 1
ATOM 3260 C C . TYR A 1 390 ? 4.229 -5.302 1.554 1.00 98.19 390 TYR A C 1
ATOM 3262 O O . TYR A 1 390 ? 3.490 -4.464 2.053 1.00 98.19 390 TYR A O 1
ATOM 3270 N N . PHE A 1 391 ? 3.744 -6.265 0.772 1.00 98.69 391 PHE A N 1
ATOM 3271 C CA . PHE A 1 391 ? 2.302 -6.481 0.628 1.00 98.69 391 PHE A CA 1
ATOM 3272 C C . PHE A 1 391 ? 1.617 -6.758 1.981 1.00 98.69 391 PHE A C 1
ATOM 3274 O O . PHE A 1 391 ? 0.566 -6.201 2.288 1.00 98.69 391 PHE A O 1
ATOM 3281 N N . HIS A 1 392 ? 2.248 -7.560 2.848 1.00 97.81 392 HIS A N 1
ATOM 3282 C CA . HIS A 1 392 ? 1.636 -8.022 4.100 1.00 97.81 392 HIS A CA 1
ATOM 3283 C C . HIS A 1 392 ? 1.441 -6.916 5.145 1.00 97.81 392 HIS A C 1
ATOM 3285 O O . HIS A 1 392 ? 0.642 -7.083 6.064 1.00 97.81 392 HIS A O 1
ATOM 3291 N N . VAL A 1 393 ? 2.163 -5.802 5.022 1.00 97.69 393 VAL A N 1
ATOM 3292 C CA . VAL A 1 393 ? 2.030 -4.654 5.932 1.00 97.69 393 VAL A CA 1
ATOM 3293 C C . VAL A 1 393 ? 0.955 -3.657 5.490 1.00 97.69 393 VAL A C 1
ATOM 3295 O O . VAL A 1 393 ? 0.805 -2.623 6.124 1.00 97.69 393 VAL A O 1
ATOM 3298 N N . ASN A 1 394 ? 0.191 -3.972 4.439 1.00 98.75 394 ASN A N 1
ATOM 3299 C CA . ASN A 1 394 ? -0.926 -3.155 3.956 1.00 98.75 394 ASN A CA 1
ATOM 3300 C C . ASN A 1 394 ? -2.292 -3.829 4.167 1.00 98.75 394 ASN A C 1
ATOM 3302 O O . ASN A 1 394 ? -3.320 -3.205 3.927 1.00 98.75 394 ASN A O 1
ATOM 3306 N N . LEU A 1 395 ? -2.338 -5.094 4.602 1.00 98.75 395 LEU A N 1
ATOM 3307 C CA . LEU A 1 395 ? -3.555 -5.918 4.523 1.00 98.75 395 LEU A CA 1
ATOM 3308 C C . LEU A 1 395 ? -4.720 -5.341 5.335 1.00 98.75 395 LEU A C 1
ATOM 3310 O O . LEU A 1 395 ? -5.849 -5.353 4.856 1.00 98.75 395 LEU A O 1
ATOM 3314 N N . ARG A 1 396 ? -4.456 -4.782 6.526 1.00 98.81 396 ARG A N 1
ATOM 3315 C CA . ARG A 1 396 ? -5.496 -4.080 7.296 1.00 98.81 396 ARG A CA 1
ATOM 3316 C C . ARG A 1 396 ? -5.983 -2.826 6.583 1.00 98.81 396 ARG A C 1
ATOM 3318 O O . ARG A 1 396 ? -7.179 -2.601 6.529 1.00 98.81 396 ARG A O 1
ATOM 3325 N N . THR A 1 397 ? -5.093 -2.032 5.993 1.00 98.94 397 THR A N 1
ATOM 3326 C CA . THR A 1 397 ? -5.483 -0.835 5.224 1.00 98.94 397 THR A CA 1
ATOM 3327 C C . THR A 1 397 ? -6.338 -1.194 4.016 1.00 98.94 397 THR A C 1
ATOM 3329 O O . THR A 1 397 ? -7.389 -0.595 3.811 1.00 98.94 397 THR A O 1
ATOM 3332 N N . LEU A 1 398 ? -5.947 -2.237 3.289 1.00 98.88 398 LEU A N 1
ATOM 3333 C CA . LEU A 1 398 ? -6.635 -2.699 2.089 1.00 98.88 398 LEU A CA 1
ATOM 3334 C C . LEU A 1 398 ? -8.024 -3.302 2.352 1.00 98.88 398 LEU A C 1
ATOM 3336 O O . LEU A 1 398 ? -8.785 -3.410 1.398 1.00 98.88 398 LEU A O 1
ATOM 3340 N N . ILE A 1 399 ? -8.356 -3.690 3.591 1.00 98.88 399 ILE A N 1
ATOM 3341 C CA . ILE A 1 399 ? -9.667 -4.262 3.957 1.00 98.88 399 ILE A CA 1
ATOM 3342 C C . ILE A 1 399 ? -10.467 -3.338 4.880 1.00 98.88 399 ILE A C 1
ATOM 3344 O O . ILE A 1 399 ? -11.638 -3.088 4.627 1.00 98.88 399 ILE A O 1
ATOM 3348 N N . GLU A 1 400 ? -9.871 -2.814 5.951 1.00 98.88 400 GLU A N 1
ATOM 3349 C CA . GLU A 1 400 ? -10.606 -2.067 6.982 1.00 98.88 400 GLU A CA 1
ATOM 3350 C C . GLU A 1 400 ? -11.123 -0.718 6.466 1.00 98.88 400 GLU A C 1
ATOM 3352 O O . GLU A 1 400 ? -12.244 -0.346 6.803 1.00 98.88 400 GLU A O 1
ATOM 3357 N N . VAL A 1 401 ? -10.356 0.002 5.635 1.00 98.94 401 VAL A N 1
ATOM 3358 C CA . VAL A 1 401 ? -10.797 1.284 5.050 1.00 98.94 401 VAL A CA 1
ATOM 3359 C C . VAL A 1 401 ? -12.007 1.108 4.119 1.00 98.94 401 VAL A C 1
ATOM 3361 O O . VAL A 1 401 ? -13.046 1.706 4.402 1.00 98.94 401 VAL A O 1
ATOM 3364 N N . PRO A 1 402 ? -11.955 0.274 3.061 1.00 98.88 402 PRO A N 1
ATOM 3365 C CA . PRO A 1 402 ? -13.100 0.082 2.169 1.00 98.88 402 PRO A CA 1
ATOM 3366 C C . PRO A 1 402 ? -14.276 -0.620 2.857 1.00 98.88 402 PRO A C 1
ATOM 3368 O O . PRO A 1 402 ? -15.417 -0.301 2.537 1.00 98.88 402 PRO A O 1
ATOM 3371 N N . ALA A 1 403 ? -14.056 -1.524 3.823 1.00 98.75 403 ALA A N 1
ATOM 3372 C CA . ALA A 1 403 ? -15.151 -2.130 4.586 1.00 98.75 403 ALA A CA 1
ATOM 3373 C C . ALA A 1 403 ? -15.875 -1.083 5.444 1.00 98.75 403 ALA A C 1
ATOM 3375 O O . ALA A 1 403 ? -17.106 -1.050 5.480 1.00 98.75 403 ALA A O 1
ATOM 3376 N N . PHE A 1 404 ? -15.120 -0.185 6.086 1.00 98.81 404 PHE A N 1
ATOM 3377 C CA . PHE A 1 404 ? -15.682 0.941 6.824 1.00 98.81 404 PHE A CA 1
ATOM 3378 C C . PHE A 1 404 ? -16.462 1.880 5.900 1.00 98.81 404 PHE A C 1
ATOM 3380 O O . PHE A 1 404 ? -17.640 2.125 6.156 1.00 98.81 404 PHE A O 1
ATOM 3387 N N . TYR A 1 405 ? -15.857 2.336 4.798 1.00 98.81 405 TYR A N 1
ATOM 3388 C CA . TYR A 1 405 ? -16.531 3.198 3.824 1.00 98.81 405 TYR A CA 1
ATOM 3389 C C . TYR A 1 405 ? -17.776 2.545 3.236 1.00 98.81 405 TYR A C 1
ATOM 3391 O O . TYR A 1 405 ? -18.810 3.204 3.127 1.00 98.81 405 TYR A O 1
ATOM 3399 N N . SER A 1 406 ? -17.727 1.248 2.931 1.00 98.69 406 SER A N 1
ATOM 3400 C CA . SER A 1 406 ? -18.885 0.539 2.389 1.00 98.69 406 SER A CA 1
ATOM 3401 C C . SER A 1 406 ? -20.036 0.484 3.384 1.00 98.69 406 SER A C 1
ATOM 3403 O O . SER A 1 406 ? -21.180 0.762 3.027 1.00 98.69 406 SER A O 1
ATOM 3405 N N . ARG A 1 407 ? -19.732 0.221 4.660 1.00 97.50 407 ARG A N 1
ATOM 3406 C CA . ARG A 1 407 ? -20.727 0.202 5.736 1.00 97.50 407 ARG A CA 1
ATOM 3407 C C . ARG A 1 407 ? -21.404 1.559 5.930 1.00 97.50 407 ARG A C 1
ATOM 3409 O O . ARG A 1 407 ? -22.623 1.606 6.061 1.00 97.50 407 ARG A O 1
ATOM 3416 N N . ILE A 1 408 ? -20.637 2.650 5.979 1.00 97.75 408 ILE A N 1
ATOM 3417 C CA . ILE A 1 408 ? -21.187 3.980 6.303 1.00 97.75 408 ILE A CA 1
ATOM 3418 C C . ILE A 1 408 ? -21.852 4.671 5.108 1.00 97.75 408 ILE A C 1
ATOM 3420 O O . ILE A 1 408 ? -22.692 5.546 5.295 1.00 97.75 408 ILE A O 1
ATOM 3424 N N . SER A 1 409 ? -21.487 4.287 3.885 1.00 98.25 409 SER A N 1
ATOM 3425 C CA . SER A 1 409 ? -22.027 4.884 2.660 1.00 98.25 409 SER A CA 1
ATOM 3426 C C . SER A 1 409 ? -23.169 4.072 2.041 1.00 98.25 409 SER A C 1
ATOM 3428 O O . SER A 1 409 ? -24.012 4.635 1.341 1.00 98.25 409 SER A O 1
ATOM 3430 N N . GLY A 1 410 ? -23.198 2.756 2.282 1.00 97.56 410 GLY A N 1
ATOM 3431 C CA . GLY A 1 410 ? -24.052 1.811 1.561 1.00 97.56 410 GLY A CA 1
ATOM 3432 C C . GLY A 1 410 ? -23.591 1.521 0.125 1.00 97.56 410 GLY A C 1
ATOM 3433 O O . GLY A 1 410 ? -24.324 0.877 -0.621 1.00 97.56 410 GLY A O 1
ATOM 3434 N N . PHE A 1 411 ? -22.409 1.995 -0.278 1.00 98.56 411 PHE A N 1
ATOM 3435 C CA . PHE A 1 411 ? -21.801 1.743 -1.584 1.00 98.56 411 PHE A CA 1
ATOM 3436 C C . PHE A 1 411 ? -20.684 0.707 -1.463 1.00 98.56 411 PHE A C 1
ATOM 3438 O O . PHE A 1 411 ? -19.890 0.769 -0.537 1.00 98.56 411 PHE A O 1
ATOM 3445 N N . ASP A 1 412 ? -20.576 -0.229 -2.402 1.00 98.56 412 ASP A N 1
ATOM 3446 C CA . ASP A 1 412 ? -19.528 -1.250 -2.359 1.00 98.56 412 ASP A CA 1
ATOM 3447 C C . ASP A 1 412 ? -18.180 -0.715 -2.874 1.00 98.56 412 ASP A C 1
ATOM 3449 O O . ASP A 1 412 ? -17.942 -0.638 -4.080 1.00 98.56 412 ASP A O 1
ATOM 3453 N N . PHE A 1 413 ? -17.266 -0.369 -1.964 1.00 98.75 413 PHE A N 1
ATOM 3454 C CA . PHE A 1 413 ? -15.907 0.059 -2.322 1.00 98.75 413 PHE A CA 1
ATOM 3455 C C . PHE A 1 413 ? -15.022 -1.095 -2.815 1.00 98.75 413 PHE A C 1
ATOM 3457 O O . PHE A 1 413 ? -14.010 -0.839 -3.466 1.00 98.75 413 PHE A O 1
ATOM 3464 N N . PHE A 1 414 ? -15.400 -2.354 -2.570 1.00 98.75 414 PHE A N 1
ATOM 3465 C CA . PHE A 1 414 ? -14.707 -3.517 -3.131 1.00 98.75 414 PHE A CA 1
ATOM 3466 C C . PHE A 1 414 ? -15.109 -3.808 -4.578 1.00 98.75 414 PHE A C 1
ATOM 3468 O O . PHE A 1 414 ? -14.484 -4.645 -5.232 1.00 98.75 414 PHE A O 1
ATOM 3475 N N . ALA A 1 415 ? -16.086 -3.067 -5.113 1.00 98.25 415 ALA A N 1
ATOM 3476 C CA . ALA A 1 415 ? -16.403 -3.070 -6.531 1.00 98.25 415 ALA A CA 1
ATOM 3477 C C . ALA A 1 415 ? -15.313 -2.403 -7.389 1.00 98.25 415 ALA A C 1
ATOM 3479 O O . ALA A 1 415 ? -15.487 -2.322 -8.601 1.00 98.25 415 ALA A O 1
ATOM 3480 N N . ASP A 1 416 ? -14.202 -1.930 -6.820 1.00 98.25 416 ASP A N 1
ATOM 3481 C CA . ASP A 1 416 ? -13.004 -1.553 -7.574 1.00 98.25 416 ASP A CA 1
ATOM 3482 C C . ASP A 1 416 ? -12.355 -2.804 -8.232 1.00 98.25 416 ASP A C 1
ATOM 3484 O O . ASP A 1 416 ? -12.192 -3.833 -7.565 1.00 98.25 416 ASP A O 1
ATOM 3488 N N . PRO A 1 417 ? -11.985 -2.782 -9.537 1.00 96.81 417 PRO A N 1
ATOM 3489 C CA . PRO A 1 417 ? -11.357 -3.939 -10.202 1.00 96.81 417 PRO A CA 1
ATOM 3490 C C . PRO A 1 417 ? -10.107 -4.454 -9.501 1.00 96.81 417 PRO A C 1
ATOM 3492 O O . PRO A 1 417 ? -9.790 -5.643 -9.609 1.00 96.81 417 PRO A O 1
ATOM 3495 N N . TRP A 1 418 ? -9.384 -3.551 -8.843 1.00 98.62 418 TRP A N 1
ATOM 3496 C CA . TRP A 1 418 ? -8.092 -3.824 -8.257 1.00 98.62 418 TRP A CA 1
ATOM 3497 C C . TRP A 1 418 ? -8.146 -5.013 -7.300 1.00 98.62 418 TRP A C 1
ATOM 3499 O O . TRP A 1 418 ? -7.236 -5.835 -7.312 1.00 98.62 418 TRP A O 1
ATOM 3509 N N . TYR A 1 419 ? -9.230 -5.183 -6.537 1.00 98.88 419 TYR A N 1
ATOM 3510 C CA . TYR A 1 419 ? -9.360 -6.279 -5.572 1.00 98.88 419 TYR A CA 1
ATOM 3511 C C . TYR A 1 419 ? -9.408 -7.665 -6.220 1.00 98.88 419 TYR A C 1
ATOM 3513 O O . TYR A 1 419 ? -8.699 -8.577 -5.789 1.00 98.88 419 TYR A O 1
ATOM 3521 N N . ASN A 1 420 ? -10.189 -7.828 -7.290 1.00 98.44 420 ASN A N 1
ATOM 3522 C CA . ASN A 1 420 ? -10.247 -9.097 -8.021 1.00 98.44 420 ASN A CA 1
ATOM 3523 C C . ASN A 1 420 ? -8.929 -9.393 -8.745 1.00 98.44 420 ASN A C 1
ATOM 3525 O O . ASN A 1 420 ? -8.484 -10.540 -8.783 1.00 98.44 420 ASN A O 1
ATOM 3529 N N . ASN A 1 421 ? -8.264 -8.358 -9.256 1.00 98.62 421 ASN A N 1
ATOM 3530 C CA . ASN A 1 421 ? -6.930 -8.484 -9.829 1.00 98.62 421 ASN A CA 1
ATOM 3531 C C . ASN A 1 421 ? -5.881 -8.860 -8.761 1.00 98.62 421 ASN A C 1
ATOM 3533 O O . ASN A 1 421 ? -5.045 -9.742 -8.976 1.00 98.62 421 ASN A O 1
ATOM 3537 N N . ASN A 1 422 ? -5.954 -8.254 -7.574 1.00 98.88 422 ASN A N 1
ATOM 3538 C CA . ASN A 1 422 ? -5.051 -8.527 -6.462 1.00 98.88 422 ASN A CA 1
ATOM 3539 C C . ASN A 1 422 ? -5.258 -9.931 -5.875 1.00 98.88 422 ASN A C 1
ATOM 3541 O O . ASN A 1 422 ? -4.280 -10.554 -5.464 1.00 98.88 422 ASN A O 1
ATOM 3545 N N . ALA A 1 423 ? -6.472 -10.490 -5.921 1.00 98.81 423 ALA A N 1
ATOM 3546 C CA . ALA A 1 423 ? -6.709 -11.893 -5.569 1.00 98.81 423 ALA A CA 1
ATOM 3547 C C . ALA A 1 423 ? -5.807 -12.844 -6.380 1.00 98.81 423 ALA A C 1
ATOM 3549 O O . ALA A 1 423 ? -5.231 -13.781 -5.824 1.00 98.81 423 ALA A O 1
ATOM 3550 N N . LEU A 1 424 ? -5.594 -12.565 -7.672 1.00 98.75 424 LEU A N 1
ATOM 3551 C CA . LEU A 1 424 ? -4.650 -13.332 -8.488 1.00 98.75 424 LEU A CA 1
ATOM 3552 C C . LEU A 1 424 ? -3.209 -13.115 -8.010 1.00 98.75 424 LEU A C 1
ATOM 3554 O O . LEU A 1 424 ? -2.470 -14.084 -7.858 1.00 98.75 424 LEU A O 1
ATOM 3558 N N . TYR A 1 425 ? -2.798 -11.884 -7.695 1.00 98.88 425 TYR A N 1
ATOM 3559 C CA . TYR A 1 425 ? -1.469 -11.636 -7.118 1.00 98.88 425 TYR A CA 1
ATOM 3560 C C . TYR A 1 425 ? -1.259 -12.435 -5.818 1.00 98.88 425 TYR A C 1
ATOM 3562 O O . TYR A 1 425 ? -0.211 -13.059 -5.634 1.00 98.88 425 TYR A O 1
ATOM 3570 N N . VAL A 1 426 ? -2.268 -12.502 -4.943 1.00 98.81 426 VAL A N 1
ATOM 3571 C CA . VAL A 1 426 ? -2.221 -13.291 -3.701 1.00 98.81 426 VAL A CA 1
ATOM 3572 C C . VAL A 1 426 ? -1.918 -14.769 -3.976 1.00 98.81 426 VAL A C 1
ATOM 3574 O O . VAL A 1 426 ? -1.106 -15.375 -3.271 1.00 98.81 426 VAL A O 1
ATOM 3577 N N . ILE A 1 427 ? -2.515 -15.341 -5.015 1.00 98.75 427 ILE A N 1
ATOM 3578 C CA . ILE A 1 427 ? -2.368 -16.762 -5.342 1.00 98.75 427 ILE A CA 1
ATOM 3579 C C . ILE A 1 427 ? -1.041 -17.024 -6.059 1.00 98.75 427 ILE A C 1
ATOM 3581 O O . ILE A 1 427 ? -0.234 -17.831 -5.602 1.00 98.75 427 ILE A O 1
ATOM 3585 N N . TYR A 1 428 ? -0.792 -16.313 -7.157 1.00 98.69 428 TYR A N 1
ATOM 3586 C CA . TYR A 1 428 ? 0.322 -16.576 -8.068 1.00 98.69 428 TYR A CA 1
ATOM 3587 C C . TYR A 1 428 ? 1.691 -16.221 -7.471 1.00 98.69 428 TYR A C 1
ATOM 3589 O O . TYR A 1 428 ? 2.661 -16.953 -7.658 1.00 98.69 428 TYR A O 1
ATOM 3597 N N . HIS A 1 429 ? 1.796 -15.123 -6.711 1.00 98.06 429 HIS A N 1
ATOM 3598 C CA . HIS A 1 429 ? 3.088 -14.708 -6.141 1.00 98.06 429 HIS A CA 1
ATOM 3599 C C . HIS A 1 429 ? 3.500 -15.490 -4.894 1.00 98.06 429 HIS A C 1
ATOM 3601 O O . HIS A 1 429 ? 4.668 -15.445 -4.499 1.00 98.06 429 HIS A O 1
ATOM 3607 N N . GLN A 1 430 ? 2.569 -16.209 -4.265 1.00 98.69 430 GLN A N 1
ATOM 3608 C CA . GLN A 1 430 ? 2.895 -17.142 -3.195 1.00 98.69 430 GLN A CA 1
ATOM 3609 C C . GLN A 1 430 ? 1.825 -18.240 -3.101 1.00 98.69 430 GLN A C 1
ATOM 3611 O O . GLN A 1 430 ? 0.907 -18.128 -2.275 1.00 98.69 430 GLN A O 1
ATOM 3616 N N . PRO A 1 431 ? 1.940 -19.301 -3.922 1.00 98.56 431 PRO A N 1
ATOM 3617 C CA . PRO A 1 431 ? 1.011 -20.426 -3.891 1.00 98.56 431 PRO A CA 1
ATOM 3618 C C . PRO A 1 431 ? 0.927 -21.075 -2.497 1.00 98.56 431 PRO A C 1
ATOM 3620 O O . PRO A 1 431 ? 1.823 -20.869 -1.663 1.00 98.56 431 PRO A O 1
ATOM 3623 N N . PRO A 1 432 ? -0.121 -21.873 -2.211 1.00 98.38 432 PRO A N 1
ATOM 3624 C CA . PRO A 1 432 ? -0.226 -22.601 -0.950 1.00 98.38 432 PRO A CA 1
ATOM 3625 C C . PRO A 1 432 ? 1.080 -23.314 -0.591 1.00 98.38 432 PRO A C 1
ATOM 3627 O O . PRO A 1 432 ? 1.735 -23.899 -1.449 1.00 98.38 432 PRO A O 1
ATOM 3630 N N . PHE A 1 433 ? 1.488 -23.217 0.676 1.00 98.06 433 PHE A N 1
ATOM 3631 C CA . PHE A 1 433 ? 2.687 -23.876 1.221 1.00 98.06 433 PHE A CA 1
ATOM 3632 C C . PHE A 1 433 ? 4.011 -23.591 0.482 1.00 98.06 433 PHE A C 1
ATOM 3634 O O . PHE A 1 433 ? 4.982 -24.315 0.679 1.00 98.06 433 PHE A O 1
ATOM 3641 N N . SER A 1 434 ? 4.073 -22.524 -0.322 1.00 98.56 434 SER A N 1
ATOM 3642 C CA . SER A 1 434 ? 5.219 -22.222 -1.185 1.00 98.56 434 SER A CA 1
ATOM 3643 C C . SER A 1 434 ? 5.988 -20.968 -0.771 1.00 98.56 434 SER A C 1
ATOM 3645 O O . SER A 1 434 ? 5.428 -19.982 -0.275 1.00 98.56 434 SER A O 1
ATOM 3647 N N . LYS A 1 435 ? 7.289 -20.975 -1.059 1.00 98.69 435 LYS A N 1
ATOM 3648 C CA . LYS A 1 435 ? 8.151 -19.794 -1.081 1.00 98.69 435 LYS A CA 1
ATOM 3649 C C . LYS A 1 435 ? 7.546 -18.735 -2.008 1.00 98.69 435 LYS A C 1
ATOM 3651 O O . LYS A 1 435 ? 7.038 -19.055 -3.078 1.00 98.69 435 LYS A O 1
ATOM 3656 N N . SER A 1 436 ? 7.606 -17.470 -1.595 1.00 98.69 436 SER A N 1
ATOM 3657 C CA . SER A 1 436 ? 7.182 -16.350 -2.443 1.00 98.69 436 SER A CA 1
ATOM 3658 C C . SER A 1 436 ? 8.093 -16.145 -3.662 1.00 98.69 436 SER A C 1
ATOM 3660 O O . SER A 1 436 ? 9.272 -16.518 -3.631 1.00 98.69 436 SER A O 1
ATOM 3662 N N . ALA A 1 437 ? 7.559 -15.470 -4.682 1.00 98.38 437 ALA A N 1
ATOM 3663 C CA . ALA A 1 437 ? 8.178 -15.225 -5.986 1.00 98.38 437 ALA A CA 1
ATOM 3664 C C . ALA A 1 437 ? 9.562 -14.543 -5.957 1.00 98.38 437 ALA A C 1
ATOM 3666 O O . ALA A 1 437 ? 10.305 -14.653 -6.930 1.00 98.38 437 ALA A O 1
ATOM 3667 N N . GLY A 1 438 ? 9.963 -13.894 -4.864 1.00 98.56 438 GLY A N 1
ATOM 3668 C CA . GLY A 1 438 ? 11.309 -13.345 -4.693 1.00 98.56 438 GLY A CA 1
ATOM 3669 C C . GLY A 1 438 ? 11.460 -11.897 -5.117 1.00 98.56 438 GLY A C 1
ATOM 3670 O O . GLY A 1 438 ? 12.480 -11.533 -5.701 1.00 98.56 438 GLY A O 1
ATOM 3671 N N . HIS A 1 439 ? 10.450 -11.078 -4.823 1.00 98.75 439 HIS A N 1
ATOM 3672 C CA . HIS A 1 439 ? 10.436 -9.662 -5.169 1.00 98.75 439 HIS A CA 1
ATOM 3673 C C . HIS A 1 439 ? 10.377 -8.775 -3.919 1.00 98.75 439 HIS A C 1
ATOM 3675 O O . HIS A 1 439 ? 9.606 -9.032 -2.995 1.00 98.75 439 HIS A O 1
ATOM 3681 N N . GLY A 1 440 ? 11.160 -7.694 -3.934 1.00 98.62 440 GLY A N 1
ATOM 3682 C CA . GLY A 1 440 ? 11.177 -6.649 -2.908 1.00 98.62 440 GLY A CA 1
ATOM 3683 C C . GLY A 1 440 ? 11.923 -7.007 -1.616 1.00 98.62 440 GLY A C 1
ATOM 3684 O O . GLY A 1 440 ? 12.288 -8.154 -1.386 1.00 98.62 440 GLY A O 1
ATOM 3685 N N . ASN A 1 441 ? 12.163 -6.023 -0.750 1.00 98.75 441 ASN A N 1
ATOM 3686 C CA . ASN A 1 441 ? 12.872 -6.229 0.517 1.00 98.75 441 ASN A CA 1
ATOM 3687 C C . ASN A 1 441 ? 12.230 -7.317 1.397 1.00 98.75 441 ASN A C 1
ATOM 3689 O O . ASN A 1 441 ? 11.007 -7.414 1.519 1.00 98.75 441 ASN A O 1
ATOM 3693 N N . SER A 1 442 ? 13.082 -8.080 2.082 1.00 98.62 442 SER A N 1
ATOM 3694 C CA . SER A 1 442 ? 12.743 -9.220 2.941 1.00 98.62 442 SER A CA 1
ATOM 3695 C C . SER A 1 442 ? 12.060 -10.383 2.208 1.00 98.62 442 SER A C 1
ATOM 3697 O O . SER A 1 442 ? 11.409 -11.214 2.856 1.00 98.62 442 SER A O 1
ATOM 3699 N N . HIS A 1 443 ? 12.173 -10.463 0.875 1.00 98.62 443 HIS A N 1
ATOM 3700 C CA . HIS A 1 443 ? 11.584 -11.549 0.089 1.00 98.62 443 HIS A CA 1
ATOM 3701 C C . HIS A 1 443 ? 12.063 -12.928 0.556 1.00 98.62 443 HIS A C 1
ATOM 3703 O O . HIS A 1 443 ? 11.273 -13.870 0.603 1.00 98.62 443 HIS A O 1
ATOM 3709 N N . GLU A 1 444 ? 13.320 -13.059 0.979 1.00 98.38 444 GLU A N 1
ATOM 3710 C CA . GLU A 1 444 ? 13.936 -14.300 1.446 1.00 98.38 444 GLU A CA 1
ATOM 3711 C C . GLU A 1 444 ? 13.230 -14.882 2.678 1.00 98.38 444 GLU A C 1
ATOM 3713 O O . GLU A 1 444 ? 13.184 -16.095 2.848 1.00 98.38 444 GLU A O 1
ATOM 3718 N N . THR A 1 445 ? 12.585 -14.038 3.490 1.00 97.56 445 THR A N 1
ATOM 3719 C CA . THR A 1 445 ? 11.891 -14.459 4.720 1.00 97.56 445 THR A CA 1
ATOM 3720 C C . THR A 1 445 ? 10.519 -15.093 4.465 1.00 97.56 445 THR A C 1
ATOM 3722 O O . THR A 1 445 ? 9.949 -15.741 5.345 1.00 97.56 445 THR A O 1
ATOM 3725 N N . LYS A 1 446 ? 9.945 -14.916 3.268 1.00 98.19 446 LYS A N 1
ATOM 3726 C CA . LYS A 1 446 ? 8.592 -15.389 2.937 1.00 98.19 446 LYS A CA 1
ATOM 3727 C C . LYS A 1 446 ? 8.621 -16.827 2.435 1.00 98.19 446 LYS A C 1
ATOM 3729 O O . LYS A 1 446 ? 8.530 -17.083 1.234 1.00 98.19 446 LYS A O 1
ATOM 3734 N N . MET A 1 447 ? 8.787 -17.753 3.379 1.00 98.00 447 MET A N 1
ATOM 3735 C CA . MET A 1 447 ? 8.964 -19.193 3.130 1.00 98.00 447 MET A CA 1
ATOM 3736 C C . MET A 1 447 ? 7.672 -19.947 2.810 1.00 98.00 447 MET A C 1
ATOM 3738 O O . MET A 1 447 ? 7.714 -20.925 2.076 1.00 98.00 447 MET A O 1
ATOM 3742 N N . LYS A 1 448 ? 6.538 -19.494 3.346 1.00 97.19 448 LYS A N 1
ATOM 3743 C CA . LYS A 1 448 ? 5.188 -19.999 3.057 1.00 97.19 448 LYS A CA 1
ATOM 3744 C C . LYS A 1 448 ? 4.138 -18.930 3.390 1.00 97.19 448 LYS A C 1
ATOM 3746 O O . LYS A 1 448 ? 4.485 -17.997 4.126 1.00 97.19 448 LYS A O 1
ATOM 3751 N N . PRO A 1 449 ? 2.896 -19.021 2.874 1.00 98.19 449 PRO A N 1
ATOM 3752 C CA . PRO A 1 449 ? 1.806 -18.144 3.299 1.00 98.19 449 PRO A CA 1
ATOM 3753 C C . PRO A 1 449 ? 1.635 -18.162 4.822 1.00 98.19 449 PRO A C 1
ATOM 3755 O O . PRO A 1 449 ? 1.733 -19.218 5.447 1.00 98.19 449 PRO A O 1
ATOM 3758 N N . ASN A 1 450 ? 1.399 -16.997 5.426 1.00 97.62 450 ASN A N 1
ATOM 3759 C CA . ASN A 1 450 ? 1.121 -16.865 6.857 1.00 97.62 450 ASN A CA 1
ATOM 3760 C C . ASN A 1 450 ? -0.366 -16.561 7.104 1.00 97.62 450 ASN A C 1
ATOM 3762 O O . ASN A 1 450 ? -1.118 -16.275 6.172 1.00 97.62 450 ASN A O 1
ATOM 3766 N N . GLY A 1 451 ? -0.786 -16.584 8.370 1.00 97.94 451 GLY A N 1
ATOM 3767 C CA . GLY A 1 451 ? -2.187 -16.378 8.737 1.00 97.94 451 GLY A CA 1
ATOM 3768 C C . GLY A 1 451 ? -2.771 -15.035 8.291 1.00 97.94 451 GLY A C 1
ATOM 3769 O O . GLY A 1 451 ? -3.936 -14.999 7.909 1.00 97.94 451 GLY A O 1
ATOM 3770 N N . THR A 1 452 ? -1.978 -13.957 8.234 1.00 97.81 452 THR A N 1
ATOM 3771 C CA . THR A 1 452 ? -2.464 -12.654 7.744 1.00 97.81 452 THR A CA 1
ATOM 3772 C C . THR A 1 452 ? -2.761 -12.686 6.247 1.00 97.81 452 THR A C 1
ATOM 3774 O O . THR A 1 452 ? -3.786 -12.161 5.824 1.00 97.81 452 THR A O 1
ATOM 3777 N N . ARG A 1 453 ? -1.928 -13.356 5.436 1.00 98.62 453 ARG A N 1
ATOM 3778 C CA . ARG A 1 453 ? -2.196 -13.551 4.000 1.00 98.62 453 ARG A CA 1
ATOM 3779 C C . ARG A 1 453 ? -3.463 -14.369 3.766 1.00 98.62 453 ARG A C 1
ATOM 3781 O O . ARG A 1 453 ? -4.262 -14.012 2.908 1.00 98.62 453 ARG A O 1
ATOM 3788 N N . VAL A 1 454 ? -3.651 -15.444 4.536 1.00 98.62 454 VAL A N 1
ATOM 3789 C CA . VAL A 1 454 ? -4.866 -16.272 4.456 1.00 98.62 454 VAL A CA 1
ATOM 3790 C C . VAL A 1 454 ? -6.088 -15.465 4.901 1.00 98.62 454 VAL A C 1
ATOM 3792 O O . VAL A 1 454 ? -7.111 -15.513 4.232 1.00 98.62 454 VAL A O 1
ATOM 3795 N N . GLY A 1 455 ? -5.977 -14.673 5.972 1.00 98.56 455 GLY A N 1
ATOM 3796 C CA . GLY A 1 455 ? -7.045 -13.782 6.436 1.00 98.56 455 GLY A CA 1
ATOM 3797 C C . GLY A 1 455 ? -7.425 -12.714 5.409 1.00 98.56 455 GLY A C 1
ATOM 3798 O O . GLY A 1 455 ? -8.599 -12.394 5.267 1.00 98.56 455 GLY A O 1
ATOM 3799 N N . TYR A 1 456 ? -6.452 -12.199 4.656 1.00 98.88 456 TYR A N 1
ATOM 3800 C CA . TYR A 1 456 ? -6.712 -11.272 3.556 1.00 98.88 456 TYR A CA 1
ATOM 3801 C C . TYR A 1 456 ? -7.419 -11.954 2.378 1.00 98.88 456 TYR A C 1
ATOM 3803 O O . TYR A 1 456 ? -8.387 -11.413 1.856 1.00 98.88 456 TYR A O 1
ATOM 3811 N N . ALA A 1 457 ? -6.990 -13.161 1.991 1.00 98.88 457 ALA A N 1
ATOM 3812 C CA . ALA A 1 457 ? -7.684 -13.945 0.968 1.00 98.88 457 ALA A CA 1
ATOM 3813 C C . ALA A 1 457 ? -9.124 -14.298 1.386 1.00 98.88 457 ALA A C 1
ATOM 3815 O O . ALA A 1 457 ? -10.033 -14.208 0.568 1.00 98.88 457 ALA A O 1
ATOM 3816 N N . ASP A 1 458 ? -9.347 -14.641 2.660 1.00 98.75 458 ASP A N 1
ATOM 3817 C CA . ASP A 1 458 ? -10.686 -14.855 3.228 1.00 98.75 458 ASP A CA 1
ATOM 3818 C C . ASP A 1 458 ? -11.549 -13.584 3.144 1.00 98.75 458 ASP A C 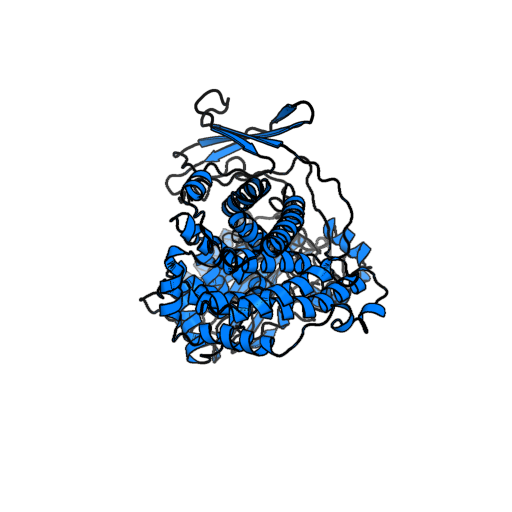1
ATOM 3820 O O . ASP A 1 458 ? -12.698 -13.657 2.716 1.00 98.75 458 ASP A O 1
ATOM 3824 N N . ALA A 1 459 ? -10.992 -12.409 3.456 1.00 98.81 459 ALA A N 1
ATOM 3825 C CA . ALA A 1 459 ? -11.704 -11.143 3.291 1.00 98.81 459 ALA A CA 1
ATOM 3826 C C . ALA A 1 459 ? -12.049 -10.867 1.817 1.00 98.81 459 ALA A C 1
ATOM 3828 O O . ALA A 1 459 ? -13.202 -10.577 1.520 1.00 98.81 459 ALA A O 1
ATOM 3829 N N . LEU A 1 460 ? -11.115 -11.040 0.872 1.00 98.81 460 LEU A N 1
ATOM 3830 C CA . LEU A 1 460 ? -11.415 -10.891 -0.562 1.00 98.81 460 LEU A CA 1
ATOM 3831 C C . LEU A 1 460 ? -12.482 -11.879 -1.050 1.00 98.81 460 LEU A C 1
ATOM 3833 O O . LEU A 1 460 ? -13.326 -11.523 -1.872 1.00 98.81 460 LEU A O 1
ATOM 3837 N N . ALA A 1 461 ? -12.468 -13.111 -0.540 1.00 98.69 461 ALA A N 1
ATOM 3838 C CA . ALA A 1 461 ? -13.487 -14.101 -0.857 1.00 98.69 461 ALA A CA 1
ATOM 3839 C C . ALA A 1 461 ? -14.885 -13.612 -0.450 1.00 98.69 461 ALA A C 1
ATOM 3841 O O . ALA A 1 461 ? -15.814 -13.715 -1.245 1.00 98.69 461 ALA A O 1
ATOM 3842 N N . ARG A 1 462 ? -15.029 -13.048 0.755 1.00 98.56 462 ARG A N 1
ATOM 3843 C CA . ARG A 1 462 ? -16.304 -12.525 1.280 1.00 98.56 462 ARG A CA 1
ATOM 3844 C C . ARG A 1 462 ? -16.734 -11.227 0.607 1.00 98.56 462 ARG A C 1
ATOM 3846 O O . ARG A 1 462 ? -17.887 -11.085 0.215 1.00 98.56 462 ARG A O 1
ATOM 3853 N N . GLU A 1 463 ? -15.817 -10.271 0.505 1.00 98.56 463 GLU A N 1
ATOM 3854 C CA . GLU A 1 463 ? -16.109 -8.914 0.046 1.00 98.56 463 GLU A CA 1
ATOM 3855 C C . GLU A 1 463 ? -16.391 -8.870 -1.455 1.00 98.56 463 GLU A C 1
ATOM 3857 O O . GLU A 1 463 ? -17.345 -8.221 -1.871 1.00 98.56 463 GLU A O 1
ATOM 3862 N N . CYS A 1 464 ? -15.615 -9.609 -2.254 1.00 98.19 464 CYS A N 1
ATOM 3863 C CA . CYS A 1 464 ? -15.717 -9.603 -3.714 1.00 98.19 464 CYS A CA 1
ATOM 3864 C C . CYS A 1 464 ? -16.476 -10.813 -4.278 1.00 98.19 464 CYS A C 1
ATOM 3866 O O . CYS A 1 464 ? -16.550 -10.962 -5.497 1.00 98.19 464 CYS A O 1
ATOM 3868 N N . ASN A 1 465 ? -16.974 -11.712 -3.419 1.00 97.62 465 ASN A N 1
ATOM 3869 C CA . ASN A 1 465 ? -17.490 -13.025 -3.814 1.00 97.62 465 ASN A CA 1
ATOM 3870 C C . ASN A 1 465 ? -16.502 -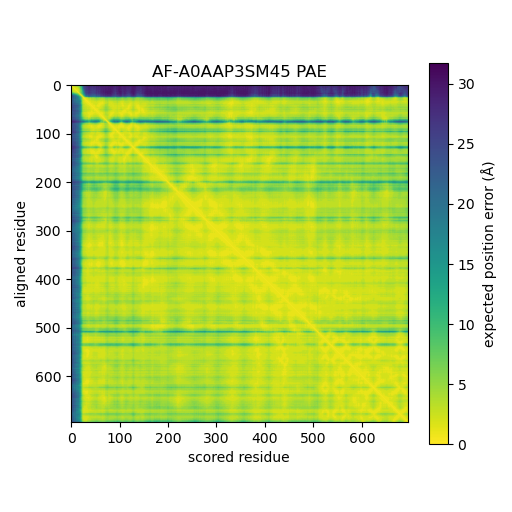13.786 -4.734 1.00 97.62 465 ASN A C 1
ATOM 3872 O O . ASN A 1 465 ? -16.897 -14.392 -5.729 1.00 97.62 465 ASN A O 1
ATOM 3876 N N . ASN A 1 466 ? -15.195 -13.696 -4.447 1.00 98.19 466 ASN A N 1
ATOM 3877 C CA . ASN A 1 466 ? -14.146 -14.203 -5.334 1.00 98.19 466 ASN A CA 1
ATOM 3878 C C . ASN A 1 466 ? -13.859 -15.699 -5.073 1.00 98.19 466 ASN A C 1
ATOM 3880 O O . ASN A 1 466 ? -13.322 -16.039 -4.009 1.00 98.19 466 ASN A O 1
ATOM 3884 N N . PRO A 1 467 ? -14.143 -16.602 -6.032 1.00 97.38 467 PRO A N 1
ATOM 3885 C CA . PRO A 1 467 ? -14.002 -18.041 -5.814 1.00 97.38 467 PRO A CA 1
ATOM 3886 C C . PRO A 1 467 ? -12.548 -18.508 -5.687 1.00 97.38 467 PRO A C 1
ATOM 3888 O O . PRO A 1 467 ? -12.264 -19.464 -4.966 1.00 97.38 467 PRO A O 1
ATOM 3891 N N . TRP A 1 468 ? -11.604 -17.832 -6.345 1.00 98.19 468 TRP A N 1
ATOM 3892 C CA . TRP A 1 468 ? -10.188 -18.202 -6.318 1.00 98.19 468 TRP A CA 1
ATOM 3893 C C . TRP A 1 468 ? -9.543 -17.864 -4.976 1.00 98.19 468 TRP A C 1
ATOM 3895 O O . TRP A 1 468 ? -8.792 -18.668 -4.423 1.00 98.19 468 TRP A O 1
ATOM 3905 N N . ALA A 1 469 ? -9.881 -16.702 -4.412 1.00 98.56 469 ALA A N 1
ATOM 3906 C CA . ALA A 1 469 ? -9.473 -16.328 -3.063 1.00 98.56 469 ALA A CA 1
ATOM 3907 C C . ALA A 1 469 ? -10.050 -17.307 -2.022 1.00 98.56 469 ALA A C 1
ATOM 3909 O O . ALA A 1 469 ? -9.329 -17.746 -1.121 1.00 98.56 469 ALA A O 1
ATOM 3910 N N . ALA A 1 470 ? -11.311 -17.728 -2.202 1.00 98.44 470 ALA A N 1
ATOM 3911 C CA . ALA A 1 470 ? -11.944 -18.745 -1.363 1.00 98.44 470 ALA A CA 1
ATOM 3912 C C . ALA A 1 470 ? -11.227 -20.101 -1.467 1.00 98.44 470 ALA A C 1
ATOM 3914 O O . ALA A 1 470 ? -10.913 -20.711 -0.446 1.00 98.44 470 ALA A O 1
ATOM 3915 N N . ALA A 1 471 ? -10.921 -20.561 -2.685 1.00 98.12 471 ALA A N 1
ATOM 3916 C CA . ALA A 1 471 ? -10.175 -21.795 -2.931 1.00 98.12 471 ALA A CA 1
ATOM 3917 C C . ALA A 1 471 ? -8.782 -21.765 -2.282 1.00 98.12 471 ALA A C 1
ATOM 3919 O O . ALA A 1 471 ? -8.367 -22.740 -1.654 1.00 98.12 471 ALA A O 1
ATOM 3920 N N . TYR A 1 472 ? -8.081 -20.631 -2.372 1.00 98.56 472 TYR A N 1
ATOM 3921 C CA . TYR A 1 472 ? -6.771 -20.433 -1.753 1.00 98.56 472 TYR A CA 1
ATOM 3922 C C . TYR A 1 472 ? -6.825 -20.540 -0.228 1.00 98.56 472 TYR A C 1
ATOM 3924 O O . TYR A 1 472 ? -6.057 -21.302 0.365 1.00 98.56 472 TYR A O 1
ATOM 3932 N N . ALA A 1 473 ? -7.747 -19.811 0.407 1.00 98.12 473 ALA A N 1
ATOM 3933 C CA . ALA A 1 473 ? -7.907 -19.850 1.854 1.00 98.12 473 ALA A CA 1
ATOM 3934 C C . ALA A 1 473 ? -8.307 -21.255 2.333 1.00 98.12 473 ALA A C 1
ATOM 3936 O O . ALA A 1 473 ? -7.673 -21.792 3.242 1.00 98.12 473 ALA A O 1
ATOM 3937 N N . ARG A 1 474 ? -9.289 -21.881 1.671 1.00 97.00 474 ARG A N 1
ATOM 3938 C CA . ARG A 1 474 ? -9.782 -23.230 1.988 1.00 97.00 474 ARG A CA 1
ATOM 3939 C C . ARG A 1 474 ? -8.677 -24.283 1.903 1.00 97.00 474 ARG A C 1
ATOM 3941 O O . ARG A 1 474 ? -8.436 -24.977 2.884 1.00 97.00 474 ARG A O 1
ATOM 3948 N N . THR A 1 475 ? -7.933 -24.312 0.794 1.00 96.44 475 THR A N 1
ATOM 3949 C CA . THR A 1 475 ? -6.817 -25.255 0.571 1.00 96.44 475 THR A CA 1
ATOM 3950 C C . THR A 1 475 ? -5.782 -25.192 1.697 1.00 96.44 475 THR A C 1
ATOM 3952 O O . THR A 1 475 ? -5.218 -26.210 2.103 1.00 96.44 475 THR A O 1
ATOM 3955 N N . ILE A 1 476 ? -5.497 -23.989 2.207 1.00 97.94 476 ILE A N 1
ATOM 3956 C CA . ILE A 1 476 ? -4.526 -23.814 3.290 1.00 97.94 476 ILE A CA 1
ATOM 3957 C C . ILE A 1 476 ? -5.130 -24.218 4.639 1.00 97.94 476 ILE A C 1
ATOM 3959 O O . ILE A 1 476 ? -4.478 -24.931 5.403 1.00 97.94 476 ILE A O 1
ATOM 3963 N N . LEU A 1 477 ? -6.362 -23.793 4.927 1.00 97.12 477 LEU A N 1
ATOM 3964 C CA . LEU A 1 477 ? -7.051 -24.067 6.191 1.00 97.12 477 LEU A CA 1
ATOM 3965 C C . LEU A 1 477 ? -7.369 -25.553 6.392 1.00 97.12 477 LEU A C 1
ATOM 3967 O O . LEU A 1 477 ? -7.349 -26.018 7.526 1.00 97.12 477 LEU A O 1
ATOM 3971 N N . GLU A 1 478 ? -7.590 -26.315 5.320 1.00 96.19 478 GLU A N 1
ATOM 3972 C CA . GLU A 1 478 ? -7.774 -27.771 5.394 1.00 96.19 478 GLU A CA 1
ATOM 3973 C C . GLU A 1 478 ? -6.547 -28.493 5.976 1.00 96.19 478 GLU A C 1
ATOM 3975 O O . GLU A 1 478 ? -6.699 -29.477 6.700 1.00 96.19 478 GLU A O 1
ATOM 3980 N N . LYS A 1 479 ? -5.326 -28.004 5.706 1.00 96.50 479 LYS A N 1
ATOM 3981 C CA . LYS A 1 479 ? -4.079 -28.597 6.233 1.00 96.50 479 LYS A CA 1
ATOM 3982 C C . LYS A 1 479 ? -3.530 -27.881 7.470 1.00 96.50 479 LYS A C 1
ATOM 3984 O O . LYS A 1 479 ? -2.894 -28.516 8.307 1.00 96.50 479 LYS A O 1
ATOM 3989 N N . GLU A 1 480 ? -3.735 -26.571 7.595 1.00 97.62 480 GLU A N 1
ATOM 3990 C CA . GLU A 1 480 ? -3.329 -25.766 8.755 1.00 97.62 480 GLU A CA 1
ATOM 3991 C C . GLU A 1 480 ? -4.520 -24.954 9.316 1.00 97.62 480 GLU A C 1
ATOM 3993 O O . GLU A 1 480 ? -4.546 -23.727 9.178 1.00 97.62 480 GLU A O 1
ATOM 3998 N N . PRO A 1 481 ? -5.489 -25.595 10.000 1.00 96.31 481 PRO A N 1
ATOM 3999 C CA . PRO A 1 481 ? -6.722 -24.935 10.457 1.00 96.31 481 PRO A CA 1
ATOM 4000 C C . PRO A 1 481 ? -6.486 -23.793 11.457 1.00 96.31 481 PRO A C 1
ATOM 4002 O O . PRO A 1 481 ? -7.273 -22.854 11.538 1.00 96.31 481 PRO A O 1
ATOM 4005 N N . ASP A 1 482 ? -5.371 -23.823 12.192 1.00 95.88 482 ASP A N 1
ATOM 4006 C CA . ASP A 1 482 ? -5.011 -22.787 13.166 1.00 95.88 482 ASP A CA 1
ATOM 4007 C C . ASP A 1 482 ? -4.093 -21.688 12.596 1.00 95.88 482 ASP A C 1
ATOM 4009 O O . ASP A 1 482 ? -3.569 -20.867 13.355 1.00 95.88 482 ASP A O 1
ATOM 4013 N N . ILE A 1 483 ? -3.847 -21.643 11.278 1.00 96.81 483 ILE A N 1
ATOM 4014 C CA . ILE A 1 483 ? -2.856 -20.723 10.692 1.00 96.81 483 ILE A CA 1
ATOM 4015 C C . ILE A 1 483 ? -3.152 -19.246 10.986 1.00 96.81 483 ILE A C 1
ATOM 4017 O O . ILE A 1 483 ? -2.221 -18.492 11.267 1.00 96.81 483 ILE A O 1
ATOM 4021 N N . MET A 1 484 ? -4.425 -18.836 10.981 1.00 94.88 484 MET A N 1
ATOM 4022 C CA . MET A 1 484 ? -4.826 -17.454 11.274 1.00 94.88 484 MET A CA 1
ATOM 4023 C C . MET A 1 484 ? -4.569 -17.079 12.741 1.00 94.88 484 MET A C 1
ATOM 4025 O O . MET A 1 484 ? -4.104 -15.973 13.018 1.00 94.88 484 MET A O 1
ATOM 4029 N N . LYS A 1 485 ? -4.754 -18.025 13.676 1.00 94.50 485 LYS A N 1
ATOM 4030 C CA . LYS A 1 485 ? -4.487 -17.817 15.110 1.00 94.50 485 LYS A CA 1
ATOM 4031 C C . LYS A 1 485 ? -3.007 -17.551 15.389 1.00 94.50 485 LYS A C 1
ATOM 4033 O O . LYS A 1 485 ? -2.684 -16.784 16.291 1.00 94.50 485 LYS A O 1
ATOM 4038 N N . LYS A 1 486 ? -2.096 -18.131 14.595 1.00 93.00 486 LYS A N 1
ATOM 4039 C CA . LYS A 1 486 ? -0.638 -17.918 14.724 1.00 93.00 486 LYS A CA 1
ATOM 4040 C C . LYS A 1 486 ? -0.211 -16.472 14.445 1.00 93.00 486 LYS A C 1
ATOM 4042 O O . LYS A 1 486 ? 0.893 -16.090 14.815 1.00 93.00 486 LYS A O 1
ATOM 4047 N N . SER A 1 487 ? -1.057 -15.684 13.781 1.00 91.56 487 SER A N 1
ATOM 4048 C CA . SER A 1 487 ? -0.814 -14.271 13.470 1.00 91.56 487 SER A CA 1
ATOM 4049 C C . SER A 1 487 ? -1.799 -13.315 14.144 1.00 91.56 487 SER A C 1
ATOM 4051 O O . SER A 1 487 ? -1.908 -12.162 13.727 1.00 91.56 487 SER A O 1
ATOM 4053 N N . PHE A 1 488 ? -2.526 -13.792 15.157 1.00 94.81 488 PHE A N 1
ATOM 4054 C CA . PHE A 1 488 ? -3.453 -12.982 15.938 1.00 94.81 488 PHE A CA 1
ATOM 4055 C C . PHE A 1 488 ? -2.758 -11.732 16.500 1.00 94.81 488 PHE A C 1
ATOM 4057 O O . PHE A 1 488 ? -1.647 -11.819 17.026 1.00 94.81 488 PHE A O 1
ATOM 4064 N N . LEU A 1 489 ? -3.414 -10.576 16.371 1.00 93.19 489 LEU A N 1
ATOM 4065 C CA . LEU A 1 489 ? -2.902 -9.243 16.704 1.00 93.19 489 LEU A CA 1
ATOM 4066 C C . LEU A 1 489 ? -1.601 -8.848 15.990 1.00 93.19 489 LEU A C 1
ATOM 4068 O O . LEU A 1 489 ? -0.848 -7.997 16.461 1.00 93.19 489 LEU A O 1
ATOM 4072 N N . GLY A 1 490 ? -1.340 -9.419 14.814 1.00 93.31 490 GLY A N 1
ATOM 4073 C CA . GLY A 1 490 ? -0.331 -8.899 13.900 1.00 93.31 490 GLY A CA 1
ATOM 4074 C C . GLY A 1 490 ? -0.674 -7.475 13.444 1.00 93.31 490 GLY A C 1
ATOM 4075 O O . GLY A 1 490 ? -1.550 -7.298 12.598 1.00 93.31 490 GLY A O 1
ATOM 4076 N N . LYS A 1 491 ? 0.064 -6.478 13.958 1.00 94.19 491 LYS A N 1
ATOM 4077 C CA . LYS A 1 491 ? -0.151 -5.023 13.792 1.00 94.19 491 LYS A CA 1
ATOM 4078 C C . LYS A 1 491 ? -0.751 -4.590 12.451 1.00 94.19 491 LYS A C 1
ATOM 4080 O O . LYS A 1 491 ? -1.763 -3.897 12.421 1.00 94.19 491 LYS A O 1
ATOM 4085 N N . ALA A 1 492 ? -0.124 -4.990 11.346 1.00 91.69 492 ALA A N 1
ATOM 4086 C CA . ALA A 1 492 ? -0.430 -4.472 10.012 1.00 91.69 492 ALA A CA 1
ATOM 4087 C C . ALA A 1 492 ? -1.329 -5.387 9.154 1.00 91.69 492 ALA A C 1
ATOM 4089 O O . ALA A 1 492 ? -1.754 -4.983 8.071 1.00 91.69 492 ALA A O 1
ATOM 4090 N N . GLY A 1 493 ? -1.622 -6.612 9.610 1.00 95.00 493 GLY A N 1
ATOM 4091 C CA . GLY A 1 493 ? -2.298 -7.603 8.766 1.00 95.00 493 GLY A CA 1
ATOM 4092 C C . GLY A 1 493 ? -3.276 -8.553 9.446 1.00 95.00 493 GLY A C 1
ATOM 4093 O O . GLY A 1 493 ? -3.876 -9.367 8.749 1.00 95.00 493 GLY A O 1
ATOM 4094 N N . ASP A 1 494 ? -3.452 -8.487 10.766 1.00 97.81 494 ASP A N 1
ATOM 4095 C CA . ASP A 1 494 ? -4.499 -9.260 11.431 1.00 97.81 494 ASP A CA 1
ATOM 4096 C C . ASP A 1 494 ? -5.892 -8.713 11.090 1.00 97.81 494 ASP A C 1
ATOM 4098 O O . ASP A 1 494 ? -6.169 -7.532 11.269 1.00 97.81 494 ASP A O 1
ATOM 4102 N N . LEU A 1 495 ? -6.767 -9.606 10.627 1.00 98.50 495 LEU A N 1
ATOM 4103 C CA . LEU A 1 495 ? -8.159 -9.332 10.257 1.00 98.50 495 LEU A CA 1
ATOM 4104 C C . LEU A 1 495 ? -9.152 -10.086 11.155 1.00 98.50 495 LEU A C 1
ATOM 4106 O O . LEU A 1 495 ? -10.310 -10.273 10.790 1.00 98.50 495 LEU A O 1
ATOM 4110 N N . THR A 1 496 ? -8.713 -10.534 12.335 1.00 98.50 496 THR A N 1
ATOM 4111 C CA . THR A 1 496 ? -9.578 -11.225 13.303 1.00 98.50 496 THR A CA 1
ATOM 4112 C C . THR A 1 496 ? -10.776 -10.366 13.704 1.00 98.50 496 THR A C 1
ATOM 4114 O O . THR A 1 496 ? -11.903 -10.850 13.701 1.00 98.50 496 THR A O 1
ATOM 4117 N N . TRP A 1 497 ? -10.577 -9.067 13.952 1.00 98.62 497 TRP A N 1
ATOM 4118 C CA . TRP A 1 497 ? -11.689 -8.173 14.282 1.00 98.62 497 TRP A CA 1
ATOM 4119 C C . TRP A 1 497 ? -12.691 -8.027 13.135 1.00 98.62 497 TRP A C 1
ATOM 4121 O O . TRP A 1 497 ? -13.891 -8.105 13.374 1.00 98.62 497 TRP A O 1
ATOM 4131 N N . TYR A 1 498 ? -12.204 -7.901 11.895 1.00 98.44 498 TYR A N 1
ATOM 4132 C CA . TYR A 1 498 ? -13.055 -7.901 10.703 1.00 98.44 498 TYR A CA 1
ATOM 4133 C C . TYR A 1 498 ? -13.932 -9.164 10.646 1.00 98.44 498 TYR A C 1
ATOM 4135 O O . TYR A 1 498 ? -15.144 -9.051 10.477 1.00 98.44 498 TYR A O 1
ATOM 4143 N N . ARG A 1 499 ? -13.357 -10.355 10.879 1.00 97.69 499 ARG A N 1
ATOM 4144 C CA . ARG A 1 499 ? -14.113 -11.621 10.903 1.00 97.69 499 ARG A CA 1
ATOM 4145 C C . ARG A 1 499 ? -15.125 -11.703 12.050 1.00 97.69 499 ARG A C 1
ATOM 4147 O O . ARG A 1 499 ? -16.175 -12.312 11.874 1.00 97.69 499 ARG A O 1
ATOM 4154 N N . CYS A 1 500 ? -14.846 -11.081 13.196 1.00 98.00 500 CYS A N 1
ATOM 4155 C CA . CYS A 1 500 ? -15.799 -11.013 14.307 1.00 98.00 500 CYS A CA 1
ATOM 4156 C C . CYS A 1 500 ? -17.033 -10.153 13.984 1.00 98.00 500 CYS A C 1
ATOM 4158 O O . CYS A 1 500 ? -18.110 -10.438 14.509 1.00 98.00 500 CYS A O 1
ATOM 4160 N N . ILE A 1 501 ? -16.897 -9.107 13.161 1.00 97.12 501 ILE A N 1
ATOM 4161 C CA . ILE A 1 501 ? -17.984 -8.140 12.914 1.00 97.12 501 ILE A CA 1
ATOM 4162 C C . ILE A 1 501 ? -18.692 -8.337 11.567 1.00 97.12 501 ILE A C 1
ATOM 4164 O O . ILE A 1 501 ? -19.887 -8.067 11.473 1.00 97.12 501 ILE A O 1
ATOM 4168 N N . THR A 1 502 ? -18.004 -8.838 10.538 1.00 96.31 502 THR A N 1
ATOM 4169 C CA . THR A 1 502 ? -18.599 -9.047 9.208 1.00 96.31 502 THR A CA 1
ATOM 4170 C C . THR A 1 502 ? -19.692 -10.111 9.249 1.00 96.31 502 THR A C 1
ATOM 4172 O O . THR A 1 502 ? -19.548 -11.150 9.892 1.00 96.31 502 THR A O 1
ATOM 4175 N N . ASP A 1 503 ? -20.811 -9.870 8.577 1.00 93.88 503 ASP A N 1
ATOM 4176 C CA . ASP A 1 503 ? -21.883 -10.839 8.328 1.00 93.88 503 ASP A CA 1
ATOM 4177 C C . ASP A 1 503 ? -21.793 -11.469 6.926 1.00 93.88 503 ASP A C 1
ATOM 4179 O O . ASP A 1 503 ? -22.589 -12.349 6.589 1.00 93.88 503 ASP A O 1
ATOM 4183 N N . LYS A 1 504 ? -20.792 -11.076 6.125 1.00 96.19 504 LYS A N 1
ATOM 4184 C CA . LYS A 1 504 ? -20.602 -11.597 4.772 1.00 96.19 504 LYS A CA 1
ATOM 4185 C C . LYS A 1 504 ? -20.205 -13.074 4.787 1.00 96.19 504 LYS A C 1
ATOM 4187 O O . LYS A 1 504 ? -19.238 -13.503 5.435 1.00 96.19 504 LYS A O 1
ATOM 4192 N N . ALA A 1 505 ? -20.961 -13.853 4.022 1.00 94.38 505 ALA A N 1
ATOM 4193 C CA . ALA A 1 505 ? -20.691 -15.260 3.779 1.00 94.38 505 ALA A CA 1
ATOM 4194 C C . ALA A 1 505 ? -19.542 -15.443 2.776 1.00 94.38 505 ALA A C 1
ATOM 4196 O O . ALA A 1 505 ? -19.233 -14.555 1.985 1.00 94.38 505 ALA A O 1
ATOM 4197 N N . LEU A 1 506 ? -18.925 -16.623 2.804 1.00 95.44 506 LEU A N 1
ATOM 4198 C CA . LEU A 1 506 ? -18.021 -17.055 1.741 1.00 95.44 506 LEU A CA 1
ATOM 4199 C C . LEU A 1 506 ? -18.811 -17.372 0.455 1.00 95.44 506 LEU A C 1
ATOM 4201 O O . LEU A 1 506 ? -20.006 -17.685 0.540 1.00 95.44 506 LEU A O 1
ATOM 4205 N N . PRO A 1 507 ? -18.157 -17.343 -0.722 1.00 94.06 507 PRO A N 1
ATOM 4206 C CA . PRO A 1 507 ? -18.764 -17.776 -1.976 1.00 94.06 507 PRO A CA 1
ATOM 4207 C C . PRO A 1 507 ? -19.324 -19.195 -1.873 1.00 94.06 507 PRO A C 1
ATOM 4209 O O . PRO A 1 507 ? -18.699 -20.075 -1.283 1.00 94.06 507 PRO A O 1
ATOM 4212 N N . LYS A 1 508 ? -20.504 -19.421 -2.463 1.00 89.25 508 LYS A N 1
ATOM 4213 C CA . LYS A 1 508 ? -21.129 -20.756 -2.523 1.00 89.25 508 LYS A CA 1
ATOM 4214 C C . LYS A 1 508 ? -20.481 -21.663 -3.564 1.00 89.25 508 LYS A C 1
ATOM 4216 O O . LYS A 1 508 ? -20.516 -22.878 -3.413 1.00 89.25 508 LYS A O 1
ATOM 4221 N N . GLU A 1 509 ? -19.979 -21.072 -4.643 1.00 86.94 509 GLU A N 1
ATOM 4222 C CA . GLU A 1 509 ? -19.335 -21.804 -5.726 1.00 86.94 509 GLU A CA 1
ATOM 4223 C C . GLU A 1 509 ? -17.935 -22.236 -5.296 1.00 86.94 509 GLU A C 1
ATOM 4225 O O . GLU A 1 509 ? -17.124 -21.432 -4.827 1.00 86.94 509 GLU A O 1
ATOM 4230 N N . GLU A 1 510 ? -17.658 -23.525 -5.449 1.00 90.50 510 GLU A N 1
ATOM 4231 C CA . GLU A 1 510 ? -16.371 -24.099 -5.109 1.00 90.50 510 GLU A CA 1
ATOM 4232 C C . GLU A 1 510 ? -15.541 -24.321 -6.368 1.00 90.50 510 GLU A C 1
ATOM 4234 O O . GLU A 1 510 ? -15.884 -25.147 -7.205 1.00 90.50 510 GLU A O 1
ATOM 4239 N N . HIS A 1 511 ? -14.406 -23.631 -6.446 1.00 94.75 511 HIS A N 1
ATOM 4240 C CA . HIS A 1 511 ? -13.383 -23.882 -7.456 1.00 94.75 511 HIS A CA 1
ATOM 4241 C C . HIS A 1 511 ? -12.123 -24.489 -6.846 1.00 94.75 511 HIS A C 1
ATOM 4243 O O . HIS A 1 511 ? -11.854 -24.344 -5.648 1.00 94.75 511 HIS A O 1
ATOM 4249 N N . SER A 1 512 ? -11.326 -25.125 -7.699 1.00 94.88 512 SER A N 1
ATOM 4250 C CA . SER A 1 512 ? -9.983 -25.606 -7.396 1.00 94.88 512 SER A CA 1
ATOM 4251 C C . SER A 1 512 ? -8.920 -24.704 -8.011 1.00 94.88 512 SER A C 1
ATOM 4253 O O . SER A 1 512 ? -9.021 -24.303 -9.166 1.00 94.88 512 SER A O 1
ATOM 4255 N N . LEU A 1 513 ? -7.809 -24.477 -7.302 1.00 96.69 513 LEU A N 1
ATOM 4256 C CA . LEU A 1 513 ? -6.654 -23.757 -7.862 1.00 96.69 513 LEU A CA 1
ATOM 4257 C C . LEU A 1 513 ? -6.058 -24.436 -9.112 1.00 96.69 513 LEU A C 1
ATOM 4259 O O . LEU A 1 513 ? -5.300 -23.800 -9.837 1.00 96.69 513 LEU A O 1
ATOM 4263 N N . ALA A 1 514 ? -6.392 -25.705 -9.378 1.00 96.12 514 ALA A N 1
ATOM 4264 C CA . ALA A 1 514 ? -6.007 -26.413 -10.599 1.00 96.12 514 ALA A CA 1
ATOM 4265 C C . ALA A 1 514 ? -6.629 -25.825 -11.880 1.00 96.12 514 ALA A C 1
ATOM 4267 O O . ALA A 1 514 ? -6.111 -26.073 -12.965 1.00 96.12 514 ALA A O 1
ATOM 4268 N N . GLU A 1 515 ? -7.728 -25.078 -11.761 1.00 97.00 515 GLU A N 1
ATOM 4269 C CA . GLU A 1 515 ? -8.443 -24.469 -12.890 1.00 97.00 515 GLU A CA 1
ATOM 4270 C C . GLU A 1 515 ? -7.835 -23.124 -13.323 1.00 97.00 515 GLU A C 1
ATOM 4272 O O . GLU A 1 515 ? -8.166 -22.604 -14.388 1.00 97.00 515 GLU A O 1
ATOM 4277 N N . LEU A 1 516 ? -6.944 -22.547 -12.510 1.00 97.25 516 LEU A N 1
ATOM 4278 C CA . LEU A 1 516 ? -6.277 -21.292 -12.839 1.00 97.25 516 LEU A CA 1
ATOM 4279 C C . LEU A 1 516 ? -5.257 -21.484 -13.977 1.00 97.25 516 LEU A C 1
ATOM 4281 O O . LEU A 1 516 ? -4.532 -22.484 -13.990 1.00 97.25 516 LEU A O 1
ATOM 4285 N N . PRO A 1 517 ? -5.118 -20.502 -14.891 1.00 97.31 517 PRO A N 1
ATOM 4286 C CA . PRO A 1 517 ? -4.087 -20.526 -15.921 1.00 97.31 517 PRO A CA 1
ATOM 4287 C C . PRO A 1 517 ? -2.685 -20.755 -15.347 1.00 97.31 517 PRO A C 1
ATOM 4289 O O . PRO A 1 517 ? -2.324 -20.240 -14.292 1.00 97.31 517 PRO A O 1
ATOM 4292 N N . MET A 1 518 ? -1.841 -21.478 -16.072 1.00 96.00 518 MET A N 1
ATOM 4293 C CA . MET A 1 518 ? -0.476 -21.772 -15.620 1.00 96.00 518 MET A CA 1
ATOM 4294 C C . MET A 1 518 ? 0.427 -20.541 -15.538 1.00 96.00 518 MET A C 1
ATOM 4296 O O . MET A 1 518 ? 1.426 -20.543 -14.822 1.00 96.00 518 MET A O 1
ATOM 4300 N N . THR A 1 519 ? 0.099 -19.481 -16.267 1.00 98.25 519 THR A N 1
ATOM 4301 C CA . THR A 1 519 ? 0.892 -18.257 -16.309 1.00 98.25 519 THR A CA 1
ATOM 4302 C C . THR A 1 519 ? 0.018 -17.073 -15.968 1.00 98.25 519 THR A C 1
ATOM 4304 O O . THR A 1 519 ? -1.106 -16.981 -16.457 1.00 98.25 519 THR A O 1
ATOM 4307 N N . LYS A 1 520 ? 0.564 -16.163 -15.161 1.00 98.56 520 LYS A N 1
ATOM 4308 C CA . LYS A 1 520 ? -0.027 -14.852 -14.932 1.00 98.56 520 LYS A CA 1
ATOM 4309 C C . LYS A 1 520 ? 1.004 -13.755 -15.148 1.00 98.56 520 LYS A C 1
ATOM 4311 O O . LYS A 1 520 ? 2.084 -13.801 -14.555 1.00 98.56 520 LYS A O 1
ATOM 4316 N N . VAL A 1 521 ? 0.651 -12.764 -15.962 1.00 98.81 521 VAL A N 1
ATOM 4317 C CA . VAL A 1 521 ? 1.416 -11.527 -16.157 1.00 98.81 521 VAL A CA 1
ATOM 4318 C C . VAL A 1 521 ? 0.656 -10.347 -15.552 1.00 98.81 521 VAL A C 1
ATOM 4320 O O . VAL A 1 521 ? -0.526 -10.134 -15.825 1.00 98.81 521 VAL A O 1
ATOM 4323 N N . PHE A 1 522 ? 1.361 -9.580 -14.727 1.00 98.75 522 PHE A N 1
ATOM 4324 C CA . PHE A 1 522 ? 0.946 -8.287 -14.189 1.00 98.75 522 PHE A CA 1
ATOM 4325 C C . PHE A 1 522 ? 1.775 -7.233 -14.924 1.00 98.75 522 PHE A C 1
ATOM 4327 O O . PHE A 1 522 ? 2.930 -6.985 -14.570 1.00 98.75 522 PHE A O 1
ATOM 4334 N N . ASN A 1 523 ? 1.244 -6.731 -16.042 1.00 98.12 523 ASN A N 1
ATOM 4335 C CA . ASN A 1 523 ? 2.022 -5.946 -16.998 1.00 98.12 523 ASN A CA 1
ATOM 4336 C C . ASN A 1 523 ? 2.436 -4.569 -16.458 1.00 98.12 523 ASN A C 1
ATOM 4338 O O . ASN A 1 523 ? 3.601 -4.205 -16.596 1.00 98.12 523 ASN A O 1
ATOM 4342 N N . GLU A 1 524 ? 1.520 -3.848 -15.809 1.00 97.94 524 GLU A N 1
ATOM 4343 C CA . GLU A 1 524 ? 1.794 -2.525 -15.231 1.00 97.94 524 GLU A CA 1
ATOM 4344 C C . GLU A 1 524 ? 2.793 -2.638 -14.079 1.00 97.94 524 GLU A C 1
ATOM 4346 O O . GLU A 1 524 ? 3.732 -1.851 -13.969 1.00 97.94 524 GLU A O 1
ATOM 4351 N N . THR A 1 525 ? 2.654 -3.681 -13.257 1.00 98.81 525 THR A N 1
ATOM 4352 C CA . THR A 1 525 ? 3.633 -3.985 -12.212 1.00 98.81 525 THR A CA 1
ATOM 4353 C C . THR A 1 525 ? 4.956 -4.499 -12.791 1.00 98.81 525 THR A C 1
ATOM 4355 O O . THR A 1 525 ? 6.015 -4.321 -12.181 1.00 98.81 525 THR A O 1
ATOM 4358 N N . GLY A 1 526 ? 4.925 -5.104 -13.978 1.00 98.75 526 GLY A N 1
ATOM 4359 C CA . GLY A 1 526 ? 6.073 -5.686 -14.666 1.00 98.75 526 GLY A CA 1
ATOM 4360 C C . GLY A 1 526 ? 6.620 -6.929 -13.970 1.00 98.75 526 GLY A C 1
ATOM 4361 O O . GLY A 1 526 ? 7.831 -7.081 -13.799 1.00 98.75 526 GLY A O 1
ATOM 4362 N N . ILE A 1 527 ? 5.720 -7.807 -13.533 1.00 98.81 527 ILE A N 1
ATOM 4363 C CA . ILE A 1 527 ? 6.038 -9.090 -12.895 1.00 98.81 527 ILE A CA 1
ATOM 4364 C C . ILE A 1 527 ? 5.221 -10.207 -13.534 1.00 98.81 527 ILE A C 1
ATOM 4366 O O . ILE A 1 527 ? 4.113 -9.995 -14.029 1.00 98.81 527 ILE A O 1
ATOM 4370 N N . ALA A 1 528 ? 5.756 -11.418 -13.492 1.00 98.62 528 ALA A N 1
ATOM 4371 C CA . ALA A 1 528 ? 5.071 -12.589 -14.008 1.00 98.62 528 ALA A CA 1
ATOM 4372 C C . ALA A 1 528 ? 5.483 -13.856 -13.269 1.00 98.62 528 ALA A C 1
ATOM 4374 O O . ALA A 1 528 ? 6.585 -13.957 -12.723 1.00 98.62 528 ALA A O 1
ATOM 4375 N N . THR A 1 529 ? 4.592 -14.838 -13.288 1.00 98.50 529 THR A N 1
ATOM 4376 C CA . THR A 1 529 ? 4.820 -16.162 -12.714 1.00 98.50 529 THR A CA 1
ATOM 4377 C C . THR A 1 529 ? 4.283 -17.232 -13.650 1.00 98.50 529 THR A C 1
ATOM 4379 O O . THR A 1 529 ? 3.176 -17.115 -14.174 1.00 98.50 529 THR A O 1
ATOM 4382 N N . MET A 1 530 ? 5.074 -18.276 -13.842 1.00 98.81 530 MET A N 1
ATOM 4383 C CA . MET A 1 530 ? 4.790 -19.451 -14.653 1.00 98.81 530 MET A CA 1
ATOM 4384 C C . MET A 1 530 ? 4.822 -20.678 -13.740 1.00 98.81 530 MET A C 1
ATOM 4386 O O . MET A 1 530 ? 5.749 -20.818 -12.946 1.00 98.81 530 MET A O 1
ATOM 4390 N N . HIS A 1 531 ? 3.815 -21.541 -13.825 1.00 98.69 531 HIS A N 1
ATOM 4391 C CA . HIS A 1 531 ? 3.615 -22.707 -12.964 1.00 98.69 531 HIS A CA 1
ATOM 4392 C C . HIS A 1 531 ? 3.259 -23.922 -13.812 1.00 98.69 531 HIS A C 1
ATOM 4394 O O . HIS A 1 531 ? 2.511 -23.795 -14.775 1.00 98.69 531 HIS A O 1
ATOM 4400 N N . THR A 1 532 ? 3.722 -25.112 -13.443 1.00 98.44 532 THR A N 1
ATOM 4401 C CA . THR A 1 532 ? 3.258 -26.357 -14.082 1.00 98.44 532 THR A CA 1
ATOM 4402 C C . THR A 1 532 ? 2.014 -26.935 -13.418 1.00 98.44 532 THR A C 1
ATOM 4404 O O . THR A 1 532 ? 1.300 -27.715 -14.044 1.00 98.44 532 THR A O 1
ATOM 4407 N N . SER A 1 533 ? 1.767 -26.595 -12.147 1.00 96.75 533 SER A N 1
ATOM 4408 C CA . SER A 1 533 ? 0.662 -27.148 -11.361 1.00 96.75 533 SER A CA 1
ATOM 4409 C C . SER A 1 533 ? 0.327 -26.264 -10.155 1.00 96.75 533 SER A C 1
ATOM 4411 O O . SER A 1 533 ? 0.995 -26.322 -9.126 1.00 96.75 533 SER A O 1
ATOM 4413 N N . LEU A 1 534 ? -0.731 -25.453 -10.243 1.00 93.69 534 LEU A N 1
ATOM 4414 C CA . LEU A 1 534 ? -1.219 -24.663 -9.099 1.00 93.69 534 LEU A CA 1
ATOM 4415 C C . LEU A 1 534 ? -2.081 -25.478 -8.119 1.00 93.69 534 LEU A C 1
ATOM 4417 O O . LEU A 1 534 ? -2.163 -25.122 -6.945 1.00 93.69 534 LEU A O 1
ATOM 4421 N N . GLY A 1 535 ? -2.690 -26.577 -8.579 1.00 90.25 535 GLY A N 1
ATOM 4422 C CA . GLY A 1 535 ? -3.519 -27.461 -7.750 1.00 90.25 535 GLY A CA 1
ATOM 4423 C C . GLY A 1 535 ? -2.744 -28.525 -6.963 1.00 90.25 535 GLY A C 1
ATOM 4424 O O . GLY A 1 535 ? -3.214 -28.974 -5.923 1.00 90.25 535 GLY A O 1
ATOM 4425 N N . ASP A 1 536 ? -1.553 -28.916 -7.425 1.00 95.00 536 ASP A N 1
ATOM 4426 C CA . ASP A 1 536 ? -0.669 -29.875 -6.746 1.00 95.00 536 ASP A CA 1
ATOM 4427 C C . ASP A 1 536 ? 0.724 -29.259 -6.576 1.00 95.00 536 ASP A C 1
ATOM 4429 O O . ASP A 1 536 ? 1.561 -29.295 -7.484 1.00 95.00 536 ASP A O 1
ATOM 4433 N N . ILE A 1 537 ? 0.934 -28.647 -5.408 1.00 91.44 537 ILE A N 1
ATOM 4434 C CA . ILE A 1 537 ? 2.113 -27.833 -5.091 1.00 91.44 537 ILE A CA 1
ATOM 4435 C C . ILE A 1 537 ? 3.402 -28.650 -5.068 1.00 91.44 537 ILE A C 1
ATOM 4437 O O . ILE A 1 537 ? 4.434 -28.148 -5.510 1.00 91.44 537 ILE A O 1
ATOM 4441 N N . GLU A 1 538 ? 3.355 -29.906 -4.621 1.00 95.81 538 GLU A N 1
ATOM 4442 C CA . GLU A 1 538 ? 4.538 -30.777 -4.531 1.00 95.81 538 GLU A CA 1
ATOM 4443 C C . GLU A 1 538 ? 5.118 -31.111 -5.916 1.00 95.81 538 GLU A C 1
ATOM 4445 O O . GLU A 1 538 ? 6.298 -31.437 -6.042 1.00 95.81 538 GLU A O 1
ATOM 4450 N N . LYS A 1 539 ? 4.299 -30.989 -6.969 1.00 97.31 539 LYS A N 1
ATOM 4451 C CA . LYS A 1 539 ? 4.691 -31.180 -8.375 1.00 97.31 539 LYS A CA 1
ATOM 4452 C C . LYS A 1 539 ? 4.859 -29.867 -9.141 1.00 97.31 539 LYS A C 1
ATOM 4454 O O . LYS A 1 539 ? 5.100 -29.889 -10.350 1.00 97.31 539 LYS A O 1
ATOM 4459 N N . ASN A 1 540 ? 4.702 -28.724 -8.476 1.00 98.56 540 ASN A N 1
ATOM 4460 C CA . ASN A 1 540 ? 4.769 -27.431 -9.137 1.00 98.56 540 ASN A CA 1
ATOM 4461 C C . ASN A 1 540 ? 6.225 -27.035 -9.393 1.00 98.56 540 ASN A C 1
ATOM 4463 O O . ASN A 1 540 ? 6.961 -26.735 -8.451 1.00 98.56 540 ASN A O 1
ATOM 4467 N N . ALA A 1 541 ? 6.619 -26.993 -10.662 1.00 98.75 541 ALA A N 1
ATOM 4468 C CA . ALA A 1 541 ? 7.801 -26.275 -11.107 1.00 98.75 541 ALA A CA 1
ATOM 4469 C C . ALA A 1 541 ? 7.371 -24.847 -11.446 1.00 98.75 541 ALA A C 1
ATOM 4471 O O . ALA A 1 541 ? 6.561 -24.639 -12.349 1.00 98.75 541 ALA A O 1
ATOM 4472 N N . MET A 1 542 ? 7.910 -23.867 -10.730 1.00 98.81 542 MET A N 1
ATOM 4473 C CA . MET A 1 542 ? 7.550 -22.460 -10.874 1.00 98.81 542 MET A CA 1
ATOM 4474 C C . MET A 1 542 ? 8.754 -21.637 -11.330 1.00 98.81 542 MET A C 1
ATOM 4476 O O . MET A 1 542 ? 9.870 -21.849 -10.854 1.00 98.81 542 MET A O 1
ATOM 4480 N N . LEU A 1 543 ? 8.509 -20.658 -12.197 1.00 98.88 543 LEU A N 1
ATOM 4481 C CA . LEU A 1 543 ? 9.435 -19.575 -12.513 1.00 98.88 543 LEU A CA 1
ATOM 4482 C C . LEU A 1 543 ? 8.750 -18.233 -12.245 1.00 98.88 543 LEU A C 1
ATOM 4484 O O . LEU A 1 543 ? 7.624 -18.015 -12.683 1.00 98.88 543 LEU A O 1
ATOM 4488 N N . SER A 1 544 ? 9.424 -17.326 -11.543 1.00 98.94 544 SER A N 1
ATOM 4489 C CA . SER A 1 544 ? 9.012 -15.922 -11.433 1.00 98.94 544 SER A CA 1
ATOM 4490 C C . SER A 1 544 ? 9.960 -15.018 -12.211 1.00 98.94 544 SER A C 1
ATOM 4492 O O . SER A 1 544 ? 11.121 -15.367 -12.426 1.00 98.94 544 SER A O 1
ATOM 4494 N N . PHE A 1 545 ? 9.459 -13.864 -12.642 1.00 98.94 545 PHE A N 1
ATOM 4495 C CA . PHE A 1 545 ? 10.198 -12.900 -13.448 1.00 98.94 545 PHE A CA 1
ATOM 4496 C C . PHE A 1 545 ? 9.788 -11.467 -13.118 1.00 98.94 545 PHE A C 1
ATOM 4498 O O . PHE A 1 545 ? 8.619 -11.210 -12.811 1.00 98.94 545 PHE A O 1
ATOM 4505 N N . ARG A 1 546 ? 10.735 -10.532 -13.250 1.00 98.94 546 ARG A N 1
ATOM 4506 C CA . ARG A 1 546 ? 10.490 -9.096 -13.094 1.00 98.94 546 ARG A CA 1
ATOM 4507 C C . ARG A 1 546 ? 11.201 -8.269 -14.161 1.00 98.94 546 ARG A C 1
ATOM 4509 O O . ARG A 1 546 ? 12.398 -8.417 -14.367 1.00 98.94 546 ARG A O 1
ATOM 4516 N N . SER A 1 547 ? 10.469 -7.351 -14.783 1.00 98.94 547 SER A N 1
ATOM 4517 C CA . SER A 1 547 ? 10.979 -6.241 -15.594 1.00 98.94 547 SER A CA 1
ATOM 4518 C C . SER A 1 547 ? 9.958 -5.106 -15.511 1.00 98.94 547 SER A C 1
ATOM 4520 O O . SER A 1 547 ? 8.904 -5.162 -16.141 1.00 98.94 547 SER A O 1
ATOM 4522 N N . SER A 1 548 ? 10.216 -4.142 -14.628 1.00 98.88 548 SER A N 1
ATOM 4523 C CA . SER A 1 548 ? 9.185 -3.315 -13.994 1.00 98.88 548 SER A CA 1
ATOM 4524 C C . SER A 1 548 ? 9.382 -1.815 -14.217 1.00 98.88 548 SER A C 1
ATOM 4526 O O . SER A 1 548 ? 10.476 -1.316 -13.918 1.00 98.88 548 SER A O 1
ATOM 4528 N N . PRO A 1 549 ? 8.325 -1.080 -14.633 1.00 98.81 549 PRO A N 1
ATOM 4529 C CA . PRO A 1 549 ? 8.369 0.378 -14.784 1.00 98.81 549 PRO A CA 1
ATOM 4530 C C . PRO A 1 549 ? 8.698 1.117 -13.482 1.00 98.81 549 PRO A C 1
ATOM 4532 O O . PRO A 1 549 ? 9.204 2.233 -13.513 1.00 98.81 549 PRO A O 1
ATOM 4535 N N . TYR A 1 550 ? 8.456 0.472 -12.335 1.00 98.81 550 TYR A N 1
ATOM 4536 C CA . TYR A 1 550 ? 8.742 1.005 -11.001 1.00 98.81 550 TYR A CA 1
ATOM 4537 C C . TYR A 1 550 ? 10.247 1.126 -10.699 1.00 98.81 550 TYR A C 1
ATOM 4539 O O . TYR A 1 550 ? 10.646 1.756 -9.719 1.00 98.81 550 TYR A O 1
ATOM 4547 N N . GLY A 1 551 ? 11.103 0.490 -11.503 1.00 98.75 551 GLY A N 1
ATOM 4548 C CA . GLY A 1 551 ? 12.544 0.526 -11.289 1.00 98.75 551 GLY A CA 1
ATOM 4549 C C . GLY A 1 551 ? 12.971 -0.198 -10.017 1.00 98.75 551 GLY A C 1
ATOM 4550 O O . GLY A 1 551 ? 12.494 -1.296 -9.711 1.00 98.75 551 GLY A O 1
ATOM 4551 N N . SER A 1 552 ? 13.904 0.399 -9.293 1.00 98.75 552 SER A N 1
ATOM 4552 C CA . SER A 1 552 ? 14.551 -0.153 -8.097 1.00 98.75 552 SER A CA 1
ATOM 4553 C C . SER A 1 552 ? 14.407 0.775 -6.887 1.00 98.75 552 SER A C 1
ATOM 4555 O O . SER A 1 552 ? 15.166 0.680 -5.921 1.00 98.75 552 SER A O 1
ATOM 4557 N N . THR A 1 553 ? 13.426 1.684 -6.933 1.00 98.69 553 THR A N 1
ATOM 4558 C CA . THR A 1 553 ? 13.128 2.579 -5.817 1.00 98.69 553 THR A CA 1
ATOM 4559 C C . THR A 1 553 ? 12.360 1.883 -4.688 1.00 98.69 553 THR A C 1
ATOM 4561 O O . THR A 1 553 ? 11.904 0.744 -4.802 1.00 98.69 553 THR A O 1
ATOM 4564 N N . SER A 1 554 ? 12.207 2.584 -3.564 1.00 98.25 554 SER A N 1
ATOM 4565 C CA . SER A 1 554 ? 11.476 2.121 -2.390 1.00 98.25 554 SER A CA 1
ATOM 4566 C C . SER A 1 554 ? 11.944 0.733 -1.905 1.00 98.25 554 SER A C 1
ATOM 4568 O O . SER A 1 554 ? 13.129 0.543 -1.605 1.00 98.25 554 SER A O 1
ATOM 4570 N N . HIS A 1 555 ? 11.049 -0.251 -1.790 1.00 98.62 555 HIS A N 1
ATOM 4571 C CA . HIS A 1 555 ? 11.390 -1.623 -1.419 1.00 98.62 555 HIS A CA 1
ATOM 4572 C C . HIS A 1 555 ? 11.637 -2.543 -2.612 1.00 98.62 555 HIS A C 1
ATOM 4574 O O . HIS A 1 555 ? 11.956 -3.706 -2.381 1.00 98.62 555 HIS A O 1
ATOM 4580 N N . ALA A 1 556 ? 11.538 -2.063 -3.853 1.00 98.81 556 ALA A N 1
ATOM 4581 C CA . ALA A 1 556 ? 11.919 -2.850 -5.018 1.00 98.81 556 ALA A CA 1
ATOM 4582 C C . ALA A 1 556 ? 13.444 -3.049 -5.098 1.00 98.81 556 ALA A C 1
ATOM 4584 O O . ALA A 1 556 ? 14.231 -2.327 -4.485 1.00 98.81 556 ALA A O 1
ATOM 4585 N N . LEU A 1 557 ? 13.860 -4.069 -5.847 1.00 98.94 557 LEU A N 1
ATOM 4586 C CA . LEU A 1 557 ? 15.266 -4.431 -6.047 1.00 98.94 557 LEU A CA 1
ATOM 4587 C C . LEU A 1 557 ? 15.720 -3.974 -7.445 1.00 98.94 557 LEU A C 1
ATOM 4589 O O . LEU A 1 557 ? 14.890 -3.772 -8.335 1.00 98.94 557 LEU A O 1
ATOM 4593 N N . ALA A 1 558 ? 17.027 -3.844 -7.665 1.00 98.88 558 ALA A N 1
ATOM 4594 C CA . ALA A 1 558 ? 17.628 -3.568 -8.973 1.00 98.88 558 ALA A CA 1
ATOM 4595 C C . ALA A 1 558 ? 17.790 -4.872 -9.769 1.00 98.88 558 ALA A C 1
ATOM 4597 O O . ALA A 1 558 ? 18.894 -5.317 -10.091 1.00 98.88 558 ALA A O 1
ATOM 4598 N N . ASN A 1 559 ? 16.647 -5.517 -10.017 1.00 98.88 559 ASN A N 1
ATOM 4599 C CA . ASN A 1 559 ? 16.528 -6.871 -10.547 1.00 98.88 559 ASN A CA 1
ATOM 4600 C C . ASN A 1 559 ? 15.691 -6.939 -11.835 1.00 98.88 559 ASN A C 1
ATOM 4602 O O . ASN A 1 559 ? 14.960 -7.907 -12.048 1.00 98.88 559 ASN A O 1
ATOM 4606 N N . GLN A 1 560 ? 15.783 -5.929 -12.703 1.00 98.94 560 GLN A N 1
ATOM 4607 C CA . GLN A 1 560 ? 15.124 -5.991 -14.007 1.00 98.94 560 GLN A CA 1
ATOM 4608 C C . GLN A 1 560 ? 15.675 -7.162 -14.825 1.00 98.94 560 GLN A C 1
ATOM 4610 O O . GLN A 1 560 ? 16.871 -7.474 -14.767 1.00 98.94 560 GLN A O 1
ATOM 4615 N N . ASN A 1 561 ? 14.784 -7.820 -15.561 1.00 98.94 561 ASN A N 1
ATOM 4616 C CA . ASN A 1 561 ? 14.997 -9.077 -16.271 1.00 98.94 561 ASN A CA 1
ATOM 4617 C C . ASN A 1 561 ? 15.512 -10.238 -15.392 1.00 98.94 561 ASN A C 1
ATOM 4619 O O . ASN A 1 561 ? 16.002 -11.237 -15.921 1.00 98.94 561 ASN A O 1
ATOM 4623 N N . ALA A 1 562 ? 15.406 -10.162 -14.063 1.00 98.94 562 ALA A N 1
ATOM 4624 C CA . ALA A 1 562 ? 15.767 -11.283 -13.200 1.00 98.94 562 ALA A CA 1
ATOM 4625 C C . ALA A 1 562 ? 14.669 -12.354 -13.188 1.00 98.94 562 ALA A C 1
ATOM 4627 O O . ALA A 1 562 ? 13.479 -12.039 -13.269 1.00 98.94 562 ALA A O 1
ATOM 4628 N N . PHE A 1 563 ? 15.076 -13.614 -13.030 1.00 98.94 563 PHE A N 1
ATOM 4629 C CA . PHE A 1 563 ? 14.166 -14.732 -12.782 1.00 98.94 563 PHE A CA 1
ATOM 4630 C C . PHE A 1 563 ? 14.513 -15.473 -11.485 1.00 98.94 563 PHE A C 1
ATOM 4632 O O . PHE A 1 563 ? 15.660 -15.465 -11.041 1.00 98.94 563 PHE A O 1
ATOM 4639 N N . ASN A 1 564 ? 13.538 -16.162 -10.899 1.00 98.94 564 ASN A N 1
ATOM 4640 C CA . ASN A 1 564 ? 13.764 -17.159 -9.851 1.00 98.94 564 ASN A CA 1
ATOM 4641 C C . ASN A 1 564 ? 13.052 -18.464 -10.217 1.00 98.94 564 ASN A C 1
ATOM 4643 O O . ASN A 1 564 ? 12.053 -18.439 -10.929 1.00 98.94 564 ASN A O 1
ATOM 4647 N N . THR A 1 565 ? 13.540 -19.599 -9.719 1.00 98.94 565 THR A N 1
ATOM 4648 C CA . THR A 1 565 ? 12.949 -20.923 -9.968 1.00 98.94 565 THR A CA 1
ATOM 4649 C C . THR A 1 565 ? 12.653 -21.655 -8.671 1.00 98.94 565 THR A C 1
ATOM 4651 O O . THR A 1 565 ? 13.356 -21.492 -7.670 1.00 98.94 565 THR A O 1
ATOM 4654 N N . PHE A 1 566 ? 11.609 -22.477 -8.701 1.00 98.88 566 PHE A N 1
ATOM 4655 C CA . PHE A 1 566 ? 11.126 -23.222 -7.551 1.00 98.88 566 PHE A CA 1
ATOM 4656 C C . PHE A 1 566 ? 10.621 -24.595 -7.987 1.00 98.88 566 PHE A C 1
ATOM 4658 O O . PHE A 1 566 ? 10.080 -24.745 -9.082 1.00 98.88 566 PHE A O 1
ATOM 4665 N N . TYR A 1 567 ? 10.741 -25.580 -7.103 1.00 98.75 567 TYR A N 1
ATOM 4666 C CA . TYR A 1 567 ? 10.083 -26.876 -7.241 1.00 98.75 567 TYR A CA 1
ATOM 4667 C C . TYR A 1 567 ? 9.495 -27.296 -5.896 1.00 98.75 567 TYR A C 1
ATOM 4669 O O . TYR A 1 567 ? 10.145 -27.120 -4.862 1.00 98.75 567 TYR A O 1
ATOM 4677 N N . GLY A 1 568 ? 8.266 -27.815 -5.881 1.00 98.19 568 GLY A N 1
ATOM 4678 C CA . GLY A 1 568 ? 7.627 -28.254 -4.633 1.00 98.19 568 GLY A CA 1
ATOM 4679 C C . GLY A 1 568 ? 7.484 -27.122 -3.608 1.00 98.19 568 GLY A C 1
ATOM 4680 O O . GLY A 1 568 ? 7.687 -27.321 -2.413 1.00 98.19 568 GLY A O 1
ATOM 4681 N N . GLY A 1 569 ? 7.285 -25.888 -4.083 1.00 97.94 569 GLY A N 1
ATOM 4682 C CA . GLY A 1 569 ? 7.225 -24.697 -3.235 1.00 97.94 569 GLY A CA 1
ATOM 4683 C C . GLY A 1 569 ? 8.561 -24.237 -2.630 1.00 97.94 569 GLY A C 1
ATOM 4684 O O . GLY A 1 569 ? 8.555 -23.341 -1.789 1.00 97.94 569 GLY A O 1
ATOM 4685 N N . LYS A 1 570 ? 9.715 -24.789 -3.031 1.00 98.69 570 LYS A N 1
ATOM 4686 C CA . LYS A 1 570 ? 11.046 -24.393 -2.527 1.00 98.69 570 LYS A CA 1
ATOM 4687 C C . LYS A 1 570 ? 11.902 -23.804 -3.643 1.00 98.69 570 LYS A C 1
ATOM 4689 O O . LYS A 1 570 ? 11.905 -24.326 -4.752 1.00 98.69 570 LYS A O 1
ATOM 4694 N N . ALA A 1 571 ? 12.621 -22.722 -3.350 1.00 98.62 571 ALA A N 1
ATOM 4695 C CA . ALA A 1 571 ? 13.474 -22.044 -4.327 1.00 98.62 571 ALA A CA 1
ATOM 4696 C C . ALA A 1 571 ? 14.753 -22.834 -4.651 1.00 98.62 571 ALA A C 1
ATOM 4698 O O . ALA A 1 571 ? 15.268 -23.547 -3.790 1.00 98.62 571 ALA A O 1
ATOM 4699 N N . ILE A 1 572 ? 15.264 -22.666 -5.876 1.00 98.56 572 ILE A N 1
ATOM 4700 C CA . ILE A 1 572 ? 16.510 -23.272 -6.376 1.00 98.56 572 ILE A CA 1
ATOM 4701 C C . ILE A 1 572 ? 17.443 -22.162 -6.878 1.00 98.56 572 ILE A C 1
ATOM 4703 O O . ILE A 1 572 ? 18.317 -21.722 -6.137 1.00 98.56 572 ILE A O 1
ATOM 4707 N N . PHE A 1 573 ? 17.223 -21.642 -8.093 1.00 98.88 573 PHE A N 1
ATOM 4708 C CA . PHE A 1 573 ? 17.842 -20.381 -8.519 1.00 98.88 573 PHE A CA 1
ATOM 4709 C C . PHE A 1 573 ? 17.050 -19.227 -7.921 1.00 98.88 573 PHE A C 1
ATOM 4711 O O . PHE A 1 573 ? 15.866 -19.072 -8.224 1.00 98.88 573 PHE A O 1
ATOM 4718 N N . TYR A 1 574 ? 17.684 -18.431 -7.066 1.00 98.88 574 TYR A N 1
ATOM 4719 C CA . TYR A 1 574 ? 16.998 -17.401 -6.296 1.00 98.88 574 TYR A CA 1
ATOM 4720 C C . TYR A 1 574 ? 17.906 -16.199 -6.057 1.00 98.88 574 TYR A C 1
ATOM 4722 O O . TYR A 1 574 ? 19.104 -16.375 -5.846 1.00 98.88 574 TYR A O 1
ATOM 4730 N N . SER A 1 575 ? 17.333 -14.996 -6.062 1.00 98.81 575 SER A N 1
ATOM 4731 C CA . SER A 1 575 ? 18.012 -13.778 -5.610 1.00 98.81 575 SER A CA 1
ATOM 4732 C C . SER A 1 575 ? 18.674 -13.986 -4.244 1.00 98.81 575 SER A C 1
ATOM 4734 O O . SER A 1 575 ? 18.045 -14.494 -3.315 1.00 98.81 575 SER A O 1
ATOM 4736 N N . SER A 1 576 ? 19.940 -13.599 -4.130 1.00 98.62 576 SER A N 1
ATOM 4737 C CA . SER A 1 576 ? 20.781 -13.826 -2.956 1.00 98.62 576 SER A CA 1
ATOM 4738 C C . SER A 1 576 ? 20.838 -12.605 -2.028 1.00 98.62 576 SER A C 1
ATOM 4740 O O . SER A 1 576 ? 20.142 -11.609 -2.228 1.00 98.62 576 SER A O 1
ATOM 4742 N N . GLY A 1 577 ? 21.656 -12.698 -0.977 1.00 98.25 577 GLY A N 1
ATOM 4743 C CA . GLY A 1 577 ? 21.795 -11.660 0.038 1.00 98.25 577 GLY A CA 1
ATOM 4744 C C . GLY A 1 577 ? 20.729 -11.740 1.135 1.00 98.25 577 GLY A C 1
ATOM 4745 O O . GLY A 1 577 ? 19.950 -12.687 1.226 1.00 98.25 577 GLY A O 1
ATOM 4746 N N . HIS A 1 578 ? 20.727 -10.732 2.003 1.00 98.50 578 HIS A N 1
ATOM 4747 C CA . HIS A 1 578 ? 19.852 -10.652 3.171 1.00 98.50 578 HIS A CA 1
ATOM 4748 C C . HIS A 1 578 ? 19.395 -9.214 3.353 1.00 98.50 578 HIS A C 1
ATOM 4750 O O . HIS A 1 578 ? 20.200 -8.294 3.203 1.00 98.50 578 HIS A O 1
ATOM 4756 N N . ARG A 1 579 ? 18.141 -9.012 3.759 1.00 98.25 579 ARG A N 1
ATOM 4757 C CA . ARG A 1 579 ? 17.678 -7.690 4.173 1.00 98.25 579 ARG A CA 1
ATOM 4758 C C . ARG A 1 579 ? 18.238 -7.370 5.562 1.00 98.25 579 ARG A C 1
ATOM 4760 O O . ARG A 1 579 ? 17.640 -7.713 6.582 1.00 98.25 579 ARG A O 1
ATOM 4767 N N . THR A 1 580 ? 19.370 -6.674 5.600 1.00 97.12 580 THR A N 1
ATOM 4768 C CA . THR A 1 580 ? 20.026 -6.175 6.826 1.00 97.12 580 THR A CA 1
ATOM 4769 C C . THR A 1 580 ? 19.454 -4.837 7.298 1.00 97.12 580 THR A C 1
ATOM 4771 O O . THR A 1 580 ? 19.380 -4.591 8.501 1.00 97.12 580 THR A O 1
ATOM 4774 N N . GLY A 1 581 ? 18.939 -4.028 6.371 1.00 95.50 581 GLY A N 1
ATOM 4775 C CA . GLY A 1 581 ? 18.392 -2.700 6.633 1.00 95.50 581 GLY A CA 1
ATOM 4776 C C . GLY A 1 581 ? 17.670 -2.126 5.412 1.00 95.50 581 GLY A C 1
ATOM 4777 O O . GLY A 1 581 ? 16.840 -2.804 4.796 1.00 95.50 581 GLY A O 1
ATOM 4778 N N . PHE A 1 582 ? 17.910 -0.853 5.096 1.00 97.31 582 PHE A N 1
ATOM 4779 C CA . PHE A 1 582 ? 17.279 -0.179 3.952 1.00 97.31 582 PHE A CA 1
ATOM 4780 C C . PHE A 1 582 ? 18.299 0.421 2.977 1.00 97.31 582 PHE A C 1
ATOM 4782 O O . PHE A 1 582 ? 18.159 0.189 1.771 1.00 97.31 582 PHE A O 1
ATOM 4789 N N . THR A 1 583 ? 19.307 1.128 3.503 1.00 97.94 583 THR A N 1
ATOM 4790 C CA . THR A 1 583 ? 20.366 1.841 2.758 1.00 97.94 583 THR A CA 1
ATOM 4791 C C . THR A 1 583 ? 21.786 1.494 3.227 1.00 97.94 583 THR A C 1
ATOM 4793 O O . THR A 1 583 ? 22.735 2.164 2.834 1.00 97.94 583 THR A O 1
ATOM 4796 N N . ASP A 1 584 ? 21.962 0.464 4.064 1.00 97.75 584 ASP A N 1
ATOM 4797 C CA . ASP A 1 584 ? 23.304 0.003 4.447 1.00 97.75 584 ASP A CA 1
ATOM 4798 C C . ASP A 1 584 ? 24.059 -0.626 3.263 1.00 97.75 584 ASP A C 1
ATOM 4800 O O . ASP A 1 584 ? 23.457 -1.048 2.275 1.00 97.75 584 ASP A O 1
ATOM 4804 N N . ASP A 1 585 ? 25.384 -0.715 3.372 1.00 98.50 585 ASP A N 1
ATOM 4805 C CA . ASP A 1 585 ? 26.255 -1.200 2.297 1.00 98.50 585 ASP A CA 1
ATOM 4806 C C . ASP A 1 585 ? 25.874 -2.592 1.777 1.00 98.50 585 ASP A C 1
ATOM 4808 O O . ASP A 1 585 ? 25.884 -2.825 0.568 1.00 98.50 585 ASP A O 1
ATOM 4812 N N . HIS A 1 586 ? 25.492 -3.525 2.655 1.00 98.62 586 HIS A N 1
ATOM 4813 C CA . HIS A 1 586 ? 25.071 -4.856 2.211 1.00 98.62 586 HIS A CA 1
ATOM 4814 C C . HIS A 1 586 ? 23.771 -4.775 1.411 1.00 98.62 586 HIS A C 1
ATOM 4816 O O . HIS A 1 586 ? 23.668 -5.385 0.345 1.00 98.62 586 HIS A O 1
ATOM 4822 N N . CYS A 1 587 ? 22.811 -3.958 1.858 1.00 98.56 587 CYS A N 1
ATOM 4823 C CA . CYS A 1 587 ? 21.610 -3.669 1.082 1.00 98.56 587 CYS A CA 1
ATOM 4824 C C . CYS A 1 587 ? 21.956 -3.104 -0.302 1.00 98.56 587 CYS A C 1
ATOM 4826 O O . CYS A 1 587 ? 21.448 -3.605 -1.307 1.00 98.56 587 CYS A O 1
ATOM 4828 N N . MET A 1 588 ? 22.820 -2.090 -0.366 1.00 98.75 588 MET A N 1
ATOM 4829 C CA . MET A 1 588 ? 23.107 -1.355 -1.601 1.00 98.75 588 MET A CA 1
ATOM 4830 C C . MET A 1 588 ? 23.993 -2.121 -2.580 1.00 98.75 588 MET A C 1
ATOM 4832 O O . MET A 1 588 ? 23.812 -1.981 -3.789 1.00 98.75 588 MET A O 1
ATOM 4836 N N . TYR A 1 589 ? 24.924 -2.942 -2.091 1.00 98.69 589 TYR A N 1
ATOM 4837 C CA . TYR A 1 589 ? 25.910 -3.619 -2.932 1.00 98.69 589 TYR A CA 1
ATOM 4838 C C . TYR A 1 589 ? 25.638 -5.115 -3.099 1.00 98.69 589 TYR A C 1
ATOM 4840 O O . TYR A 1 589 ? 26.032 -5.678 -4.112 1.00 98.69 589 TYR A O 1
ATOM 4848 N N . SER A 1 590 ? 24.942 -5.778 -2.180 1.00 98.44 590 SER A N 1
ATOM 4849 C CA . SER A 1 590 ? 24.907 -7.251 -2.150 1.00 98.44 590 SER A CA 1
ATOM 4850 C C . SER A 1 590 ? 23.511 -7.848 -1.982 1.00 98.44 590 SER A C 1
ATOM 4852 O O . SER A 1 590 ? 23.385 -9.060 -1.822 1.00 98.44 590 SER A O 1
ATOM 4854 N N . TYR A 1 591 ? 22.462 -7.022 -2.021 1.00 98.88 591 TYR A N 1
ATOM 4855 C CA . TYR A 1 591 ? 21.078 -7.484 -1.898 1.00 98.88 591 TYR A CA 1
ATOM 4856 C C . TYR A 1 591 ? 20.128 -6.815 -2.893 1.00 98.88 591 TYR A C 1
ATOM 4858 O O . TYR A 1 591 ? 19.514 -7.503 -3.696 1.00 98.88 591 TYR A O 1
ATOM 4866 N N . ARG A 1 592 ? 20.025 -5.477 -2.889 1.00 98.88 592 ARG A N 1
ATOM 4867 C CA . ARG A 1 592 ? 19.267 -4.738 -3.916 1.00 98.88 592 ARG A CA 1
ATOM 4868 C C . ARG A 1 592 ? 19.973 -4.760 -5.260 1.00 98.88 592 ARG A C 1
ATOM 4870 O O . ARG A 1 592 ? 19.323 -4.607 -6.282 1.00 98.88 592 ARG A O 1
ATOM 4877 N N . ASN A 1 593 ? 21.298 -4.834 -5.234 1.00 98.88 593 ASN A N 1
ATOM 4878 C CA . ASN A 1 593 ? 22.146 -4.681 -6.400 1.00 98.88 593 ASN A CA 1
ATOM 4879 C C . ASN A 1 593 ? 21.946 -5.820 -7.409 1.00 98.88 593 ASN A C 1
ATOM 4881 O O . ASN A 1 593 ? 21.838 -6.980 -7.018 1.00 98.88 593 ASN A O 1
ATOM 4885 N N . THR A 1 594 ? 22.027 -5.512 -8.706 1.00 98.94 594 THR A N 1
ATOM 4886 C CA . THR A 1 594 ? 21.875 -6.491 -9.798 1.00 98.94 594 THR A CA 1
ATOM 4887 C C . THR A 1 594 ? 22.768 -7.719 -9.659 1.00 98.94 594 THR A C 1
ATOM 4889 O O . THR A 1 594 ? 22.345 -8.809 -10.039 1.00 98.94 594 THR A O 1
ATOM 4892 N N . ARG A 1 595 ? 23.958 -7.591 -9.054 1.00 98.75 595 ARG A N 1
ATOM 4893 C CA . ARG A 1 595 ? 24.864 -8.729 -8.823 1.00 98.75 595 ARG A CA 1
ATOM 4894 C C . ARG A 1 595 ? 24.285 -9.824 -7.922 1.00 98.75 595 ARG A C 1
ATOM 4896 O O . ARG A 1 595 ? 24.779 -10.945 -7.946 1.00 98.75 595 ARG A O 1
ATOM 4903 N N . ALA A 1 596 ? 23.265 -9.511 -7.124 1.00 98.88 596 ALA A N 1
ATOM 4904 C CA . ALA A 1 596 ? 22.590 -10.464 -6.249 1.00 98.88 596 ALA A CA 1
ATOM 4905 C C . ALA A 1 596 ? 21.491 -11.266 -6.972 1.00 98.88 596 ALA A C 1
ATOM 4907 O O . ALA A 1 596 ? 20.825 -12.094 -6.353 1.00 98.88 596 ALA A O 1
ATOM 4908 N N . HIS A 1 597 ? 21.260 -11.027 -8.265 1.00 98.94 597 HIS A N 1
ATOM 4909 C CA . HIS A 1 597 ? 20.091 -11.531 -8.981 1.00 98.94 597 HIS A CA 1
ATOM 4910 C C . HIS A 1 597 ? 20.479 -12.352 -10.209 1.00 98.94 597 HIS A C 1
ATOM 4912 O O . HIS A 1 597 ? 21.513 -12.118 -10.830 1.00 98.94 597 HIS A O 1
ATOM 4918 N N . ASN A 1 598 ? 19.599 -13.274 -10.613 1.00 98.94 598 ASN A N 1
ATOM 4919 C CA . ASN A 1 598 ? 19.751 -14.052 -11.848 1.00 98.94 598 ASN A CA 1
ATOM 4920 C C . ASN A 1 598 ? 19.422 -13.180 -13.079 1.00 98.94 598 ASN A C 1
ATOM 4922 O O . ASN A 1 598 ? 18.452 -13.420 -13.800 1.00 98.94 598 ASN A O 1
ATOM 4926 N N . SER A 1 599 ? 20.197 -12.116 -13.283 1.00 98.88 599 SER A N 1
ATOM 4927 C CA . SER A 1 599 ? 20.112 -11.157 -14.391 1.00 98.88 599 SER A CA 1
ATOM 4928 C C . SER A 1 599 ? 21.485 -11.034 -15.074 1.00 98.88 599 SER A C 1
ATOM 4930 O O . SER A 1 599 ? 22.256 -11.991 -15.055 1.00 98.88 599 SER A O 1
ATOM 4932 N N . ILE A 1 600 ? 21.776 -9.906 -15.721 1.00 98.88 600 ILE A N 1
ATOM 4933 C CA . ILE A 1 600 ? 23.023 -9.656 -16.457 1.00 98.88 600 ILE A CA 1
ATOM 4934 C C . ILE A 1 600 ? 23.744 -8.432 -15.884 1.00 98.88 600 ILE A C 1
ATOM 4936 O O . ILE A 1 600 ? 23.112 -7.460 -15.469 1.00 98.88 600 ILE A O 1
ATOM 4940 N N . LEU A 1 601 ? 25.076 -8.478 -15.881 1.00 98.88 601 LEU A N 1
ATOM 4941 C CA . LEU A 1 601 ? 25.954 -7.334 -15.627 1.00 98.88 601 LEU A CA 1
ATOM 4942 C C . LEU A 1 601 ? 26.678 -6.957 -16.923 1.00 98.88 601 LEU A C 1
ATOM 4944 O O . LEU A 1 601 ? 26.925 -7.825 -17.757 1.00 98.88 601 LEU A O 1
ATOM 4948 N N . VAL A 1 602 ? 27.057 -5.688 -17.073 1.00 98.56 602 VAL A N 1
ATOM 4949 C CA . VAL A 1 602 ? 27.804 -5.185 -18.243 1.00 98.56 602 VAL A CA 1
ATOM 4950 C C . VAL A 1 602 ? 29.165 -4.695 -17.762 1.00 98.56 602 VAL A C 1
ATOM 4952 O O . VAL A 1 602 ? 29.206 -3.738 -16.995 1.00 98.56 602 VAL A O 1
ATOM 4955 N N . ASN A 1 603 ? 30.271 -5.360 -18.121 1.00 98.00 603 ASN A N 1
ATOM 4956 C CA . ASN A 1 603 ? 31.593 -5.127 -17.503 1.00 98.00 603 ASN A CA 1
ATOM 4957 C C . ASN A 1 603 ? 31.579 -5.177 -15.955 1.00 98.00 603 ASN A C 1
ATOM 4959 O O . ASN A 1 603 ? 32.283 -4.427 -15.282 1.00 98.00 603 ASN A O 1
ATOM 4963 N N . GLY A 1 604 ? 30.720 -6.013 -15.362 1.00 97.81 604 GLY A N 1
ATOM 4964 C CA . GLY A 1 604 ? 30.511 -6.053 -13.907 1.00 97.81 604 GLY A CA 1
ATOM 4965 C C . GLY A 1 604 ? 29.668 -4.899 -13.336 1.00 97.81 604 GLY A C 1
ATOM 4966 O O . GLY A 1 604 ? 29.392 -4.896 -12.135 1.00 97.81 604 GLY A O 1
ATOM 4967 N N . MET A 1 605 ? 29.215 -3.960 -14.175 1.00 98.69 605 MET A N 1
ATOM 4968 C CA . MET A 1 605 ? 28.326 -2.858 -13.798 1.00 98.69 605 MET A CA 1
ATOM 4969 C C . MET A 1 605 ? 26.864 -3.294 -13.749 1.00 98.69 605 MET A C 1
ATOM 4971 O O . MET A 1 605 ? 26.426 -4.235 -14.417 1.00 98.69 605 MET A O 1
ATOM 4975 N N . THR A 1 606 ? 26.112 -2.586 -12.918 1.00 98.56 606 THR A N 1
ATOM 4976 C CA . THR A 1 606 ? 24.807 -2.980 -12.394 1.00 98.56 606 THR A CA 1
ATOM 4977 C C . THR A 1 606 ? 23.743 -1.961 -12.801 1.00 98.56 606 THR A C 1
ATOM 4979 O O . THR A 1 606 ? 24.049 -0.900 -13.353 1.00 98.56 606 THR A O 1
ATOM 4982 N N . GLN A 1 607 ? 22.477 -2.299 -12.574 1.00 98.88 607 GLN A N 1
ATOM 4983 C CA . GLN A 1 607 ? 21.364 -1.392 -12.833 1.00 98.88 607 GLN A CA 1
ATOM 4984 C C . GLN A 1 607 ? 21.407 -0.203 -11.869 1.00 98.88 607 GLN A C 1
ATOM 4986 O O . GLN A 1 607 ? 21.906 -0.307 -10.743 1.00 98.88 607 GLN A O 1
ATOM 4991 N N . THR A 1 608 ? 20.865 0.933 -12.298 1.00 98.38 608 THR A N 1
ATOM 4992 C CA . THR A 1 608 ? 20.736 2.116 -11.454 1.00 98.38 608 THR A CA 1
ATOM 4993 C C . THR A 1 608 ? 19.757 1.860 -10.301 1.00 98.38 608 THR A C 1
ATOM 4995 O O . THR A 1 608 ? 18.917 0.954 -10.323 1.00 98.38 608 THR A O 1
ATOM 4998 N N . ILE A 1 609 ? 19.898 2.665 -9.254 1.00 98.62 609 ILE A N 1
ATOM 4999 C CA . ILE A 1 609 ? 19.017 2.720 -8.092 1.00 98.62 609 ILE A CA 1
ATOM 5000 C C . ILE A 1 609 ? 18.077 3.914 -8.263 1.00 98.62 609 ILE A C 1
ATOM 5002 O O . ILE A 1 609 ? 18.543 5.047 -8.378 1.00 98.62 609 ILE A O 1
ATOM 5006 N N . GLY A 1 610 ? 16.771 3.653 -8.260 1.00 98.56 610 GLY A N 1
ATOM 5007 C CA . GLY A 1 610 ? 15.734 4.659 -8.480 1.00 98.56 610 GLY A CA 1
ATOM 5008 C C . GLY A 1 610 ? 14.708 4.224 -9.519 1.00 98.56 610 GLY A C 1
ATOM 5009 O O . GLY A 1 610 ? 14.703 3.079 -9.978 1.00 98.56 610 GLY A O 1
ATOM 5010 N N . THR A 1 611 ? 13.820 5.143 -9.881 1.00 98.75 611 THR A N 1
ATOM 5011 C CA . THR A 1 611 ? 12.814 4.926 -10.932 1.00 98.75 611 THR A CA 1
ATOM 5012 C C . THR A 1 611 ? 13.444 4.807 -12.323 1.00 98.75 611 THR A C 1
ATOM 5014 O O . THR A 1 611 ? 12.909 4.138 -13.197 1.00 98.75 611 THR A O 1
ATOM 5017 N N . GLU A 1 612 ? 14.634 5.377 -12.509 1.00 98.62 612 GLU A N 1
ATOM 5018 C CA . GLU A 1 612 ? 15.414 5.357 -13.747 1.00 98.62 612 GLU A CA 1
ATOM 5019 C C . GLU A 1 612 ? 15.966 3.962 -14.069 1.00 98.62 612 GLU A C 1
ATOM 5021 O O . GLU A 1 612 ? 16.241 3.649 -15.222 1.00 98.62 612 GLU A O 1
ATOM 5026 N N . GLY A 1 613 ? 16.085 3.090 -13.063 1.00 98.56 613 GLY A N 1
ATOM 5027 C CA . GLY A 1 613 ? 16.512 1.695 -13.209 1.00 98.56 613 GLY A CA 1
ATOM 5028 C C . GLY A 1 613 ? 15.381 0.778 -13.665 1.00 98.56 613 GLY A C 1
ATOM 5029 O O . GLY A 1 613 ? 15.233 -0.324 -13.126 1.00 98.56 613 GLY A O 1
ATOM 5030 N N . TYR A 1 614 ? 14.521 1.254 -14.570 1.00 98.88 614 TYR A N 1
ATOM 5031 C CA . TYR A 1 614 ? 13.288 0.579 -14.965 1.00 98.88 614 TYR A CA 1
ATOM 5032 C C . TYR A 1 614 ? 13.507 -0.533 -15.988 1.00 98.88 614 TYR A C 1
ATOM 5034 O O . TYR A 1 614 ? 14.388 -0.485 -16.845 1.00 98.88 614 TYR A O 1
ATOM 5042 N N . GLY A 1 615 ? 12.644 -1.539 -15.898 1.00 98.88 615 GLY A N 1
ATOM 5043 C CA . GLY A 1 615 ? 12.358 -2.465 -16.984 1.00 98.88 615 GLY A CA 1
ATOM 5044 C C . GLY A 1 615 ? 10.906 -2.308 -17.427 1.00 98.88 615 GLY A C 1
ATOM 5045 O O . GLY A 1 615 ? 10.194 -1.434 -16.941 1.00 98.88 615 GLY A O 1
ATOM 5046 N N . TRP A 1 616 ? 10.443 -3.153 -18.336 1.00 98.88 616 TRP A N 1
ATOM 5047 C CA . TRP A 1 616 ? 9.027 -3.254 -18.702 1.00 98.88 616 TRP A CA 1
ATOM 5048 C C . TRP A 1 616 ? 8.773 -4.552 -19.472 1.00 98.88 616 TRP A C 1
ATOM 5050 O O . TRP A 1 616 ? 9.709 -5.162 -19.994 1.00 98.88 616 TRP A O 1
ATOM 5060 N N . ILE A 1 617 ? 7.510 -4.981 -19.560 1.00 98.75 617 ILE A N 1
ATOM 5061 C CA . ILE A 1 617 ? 7.103 -6.177 -20.314 1.00 98.75 617 ILE A CA 1
ATOM 5062 C C . ILE A 1 617 ? 6.459 -5.745 -21.646 1.00 98.75 617 ILE A C 1
ATOM 5064 O O . ILE A 1 617 ? 5.260 -5.462 -21.677 1.00 98.75 617 ILE A O 1
ATOM 5068 N N . PRO A 1 618 ? 7.208 -5.688 -22.769 1.00 98.00 618 PRO A N 1
ATOM 5069 C CA . PRO A 1 618 ? 6.670 -5.240 -24.057 1.00 98.00 618 PRO A CA 1
ATOM 5070 C C . PRO A 1 618 ? 5.599 -6.136 -24.677 1.00 98.00 618 PRO A C 1
ATOM 5072 O O . PRO A 1 618 ? 4.823 -5.669 -25.507 1.00 98.00 618 PRO A O 1
ATOM 5075 N N . ARG A 1 619 ? 5.614 -7.439 -24.380 1.00 97.62 619 ARG A N 1
ATOM 5076 C CA . ARG A 1 619 ? 4.636 -8.409 -24.894 1.00 97.62 619 ARG A CA 1
ATOM 5077 C C . ARG A 1 619 ? 4.682 -9.705 -24.094 1.00 97.62 619 ARG A C 1
ATOM 5079 O O . ARG A 1 619 ? 5.730 -10.079 -23.564 1.00 97.62 619 ARG A O 1
ATOM 5086 N N . TRP A 1 620 ? 3.559 -10.409 -24.071 1.00 98.38 620 TRP A N 1
ATOM 5087 C CA . TRP A 1 620 ? 3.415 -11.703 -23.419 1.00 98.38 620 TRP A CA 1
ATOM 5088 C C . TRP A 1 620 ? 2.274 -12.514 -24.045 1.00 98.38 620 TRP A C 1
ATOM 5090 O O . TRP A 1 620 ? 1.519 -12.009 -24.874 1.00 98.38 620 TRP A O 1
ATOM 5100 N N . TYR A 1 621 ? 2.192 -13.784 -23.666 1.00 98.44 621 TYR A N 1
ATOM 5101 C CA . TYR A 1 621 ? 1.147 -14.729 -24.034 1.00 98.44 621 TYR A CA 1
ATOM 5102 C C . TYR A 1 621 ? 0.965 -15.741 -22.894 1.00 98.44 621 TYR A C 1
ATOM 5104 O O . TYR A 1 621 ? 1.906 -16.451 -22.532 1.00 98.44 621 TYR A O 1
ATOM 5112 N N . GLU A 1 622 ? -0.240 -15.793 -22.331 1.00 98.38 622 GLU A N 1
ATOM 5113 C CA . GLU A 1 622 ? -0.644 -16.727 -21.274 1.00 98.38 622 GLU A CA 1
ATOM 5114 C C . GLU A 1 622 ? -1.409 -17.890 -21.922 1.00 98.38 622 GLU A C 1
ATOM 5116 O O . GLU A 1 622 ? -2.553 -17.722 -22.340 1.00 98.38 622 GLU A O 1
ATOM 5121 N N . GLY A 1 623 ? -0.769 -19.055 -22.060 1.00 97.00 623 GLY A N 1
ATOM 5122 C CA . GLY A 1 623 ? -1.346 -20.211 -22.746 1.00 97.00 623 GLY A CA 1
ATOM 5123 C C . GLY A 1 623 ? -1.205 -21.518 -21.969 1.00 97.00 623 GLY A C 1
ATOM 5124 O O . GLY A 1 623 ? -0.572 -21.592 -20.920 1.00 97.00 623 GLY A O 1
ATOM 5125 N N . GLU A 1 624 ? -1.808 -22.584 -22.497 1.00 95.38 624 GLU A N 1
ATOM 5126 C CA . GLU A 1 624 ? -1.783 -23.905 -21.850 1.00 95.38 624 GLU A CA 1
ATOM 5127 C C . GLU A 1 624 ? -0.607 -24.777 -22.310 1.00 95.38 624 GLU A C 1
ATOM 5129 O O . GLU A 1 624 ? 0.056 -25.429 -21.515 1.00 95.38 624 GLU A O 1
ATOM 5134 N N . LYS A 1 625 ? -0.319 -24.828 -23.615 1.00 97.56 625 LYS A N 1
ATOM 5135 C CA . LYS A 1 625 ? 0.771 -25.676 -24.152 1.00 97.56 625 LYS A CA 1
ATOM 5136 C C . LYS A 1 625 ? 2.115 -24.960 -24.205 1.00 97.56 625 LYS A C 1
ATOM 5138 O O . LYS A 1 625 ? 3.158 -25.601 -24.286 1.00 97.56 625 LYS A O 1
ATOM 5143 N N . ILE A 1 626 ? 2.067 -23.637 -24.206 1.00 98.44 626 ILE A N 1
ATOM 5144 C CA . ILE A 1 626 ? 3.212 -22.743 -24.230 1.00 98.44 626 ILE A CA 1
ATOM 5145 C C . ILE A 1 626 ? 2.768 -21.413 -23.633 1.00 98.44 626 ILE A C 1
ATOM 5147 O O . ILE A 1 626 ? 1.676 -20.941 -23.948 1.00 98.44 626 ILE A O 1
ATOM 5151 N N . SER A 1 627 ? 3.628 -20.812 -22.825 1.00 98.69 627 SER A N 1
ATOM 5152 C CA . SER A 1 627 ? 3.480 -19.427 -22.381 1.00 98.69 627 SER A CA 1
ATOM 5153 C C . SER A 1 627 ? 4.758 -18.669 -22.664 1.00 98.69 627 SER A C 1
ATOM 5155 O O . SER A 1 627 ? 5.839 -19.255 -22.745 1.00 98.69 627 SER A O 1
ATOM 5157 N N . TYR A 1 628 ? 4.635 -17.361 -22.832 1.00 98.69 628 TYR A N 1
ATOM 5158 C CA . TYR A 1 628 ? 5.735 -16.521 -23.260 1.00 98.69 628 TYR A CA 1
ATOM 5159 C C . TYR A 1 628 ? 5.646 -15.134 -22.641 1.00 98.69 628 TYR A C 1
ATOM 5161 O O . TYR A 1 628 ? 4.568 -14.568 -22.492 1.00 98.69 628 TYR A O 1
ATOM 5169 N N . MET A 1 629 ? 6.799 -14.556 -22.342 1.00 98.06 629 MET A N 1
ATOM 5170 C CA . MET A 1 629 ? 6.938 -13.136 -22.055 1.00 98.06 629 MET A CA 1
ATOM 5171 C C . MET A 1 629 ? 8.324 -12.655 -22.457 1.00 98.06 629 MET A C 1
ATOM 5173 O O . MET A 1 629 ? 9.259 -13.444 -22.600 1.00 98.06 629 MET A O 1
ATOM 5177 N N . VAL A 1 630 ? 8.462 -11.344 -22.590 1.00 98.81 630 VAL A N 1
ATOM 5178 C CA . VAL A 1 630 ? 9.760 -10.687 -22.708 1.00 98.81 630 VAL A CA 1
ATOM 5179 C C . VAL A 1 630 ? 9.806 -9.500 -21.767 1.00 98.81 630 VAL A C 1
ATOM 5181 O O . VAL A 1 630 ? 8.829 -8.761 -21.670 1.00 98.81 630 VAL A O 1
ATOM 5184 N N . GLY A 1 631 ? 10.931 -9.330 -21.082 1.00 98.88 631 GLY A N 1
ATOM 5185 C CA . GLY A 1 631 ? 11.262 -8.095 -20.383 1.00 98.88 631 GLY A CA 1
ATOM 5186 C C . GLY A 1 631 ? 12.327 -7.312 -21.139 1.00 98.88 631 GLY A C 1
ATOM 5187 O O . GLY A 1 631 ? 13.217 -7.900 -21.756 1.00 98.88 631 GLY A O 1
ATOM 5188 N N . ASP A 1 632 ? 12.243 -5.990 -21.085 1.00 98.88 632 ASP A N 1
ATOM 5189 C CA . ASP A 1 632 ? 13.203 -5.071 -21.687 1.00 98.88 632 ASP A CA 1
ATOM 5190 C C . ASP A 1 632 ? 13.784 -4.172 -20.591 1.00 98.88 632 ASP A C 1
ATOM 5192 O O . ASP A 1 632 ? 13.064 -3.405 -19.955 1.00 98.88 632 ASP A O 1
ATOM 5196 N N . ALA A 1 633 ? 15.088 -4.313 -20.350 1.00 98.81 633 ALA A N 1
ATOM 5197 C CA . ALA A 1 633 ? 15.844 -3.585 -19.330 1.00 98.81 633 ALA A CA 1
ATOM 5198 C C . ALA A 1 633 ? 16.968 -2.749 -19.963 1.00 98.81 633 ALA A C 1
ATOM 5200 O O . ALA A 1 633 ? 17.980 -2.458 -19.324 1.00 98.81 633 ALA A O 1
ATOM 5201 N N . SER A 1 634 ? 16.803 -2.374 -21.237 1.00 98.69 634 SER A N 1
ATOM 5202 C CA . SER A 1 634 ? 17.833 -1.693 -22.034 1.00 98.69 634 SER A CA 1
ATOM 5203 C C . SER A 1 634 ? 18.304 -0.372 -21.412 1.00 98.69 634 SER A C 1
ATOM 5205 O O . SER A 1 634 ? 19.472 -0.013 -21.546 1.00 98.69 634 SER A O 1
ATOM 5207 N N . ASN A 1 635 ? 17.411 0.323 -20.699 1.00 98.50 635 ASN A N 1
ATOM 5208 C CA . ASN A 1 635 ? 17.671 1.630 -20.089 1.00 98.50 635 ASN A CA 1
ATOM 5209 C C . ASN A 1 635 ? 17.946 1.560 -18.578 1.00 98.50 635 ASN A C 1
ATOM 5211 O O . ASN A 1 635 ? 18.139 2.595 -17.953 1.00 98.50 635 ASN A O 1
ATOM 5215 N N . ALA A 1 636 ? 18.002 0.361 -17.989 1.00 98.75 636 ALA A N 1
ATOM 5216 C CA . ALA A 1 636 ? 18.095 0.200 -16.539 1.00 98.75 636 ALA A CA 1
ATOM 5217 C C . ALA A 1 636 ? 19.501 0.452 -15.960 1.00 98.75 636 ALA A C 1
ATOM 5219 O O . ALA A 1 636 ? 19.658 0.429 -14.745 1.00 98.75 636 ALA A O 1
ATOM 5220 N N . TYR A 1 637 ? 20.535 0.621 -16.791 1.00 98.81 637 TYR A N 1
ATOM 5221 C CA . TYR A 1 637 ? 21.948 0.649 -16.383 1.00 98.81 637 TYR A CA 1
ATOM 5222 C C . TYR A 1 637 ? 22.552 2.044 -16.536 1.00 98.81 637 TYR A C 1
ATOM 5224 O O . TYR A 1 637 ? 22.166 2.809 -17.420 1.00 98.81 637 TYR A O 1
ATOM 5232 N N . GLY A 1 638 ? 23.549 2.358 -15.707 1.00 98.06 638 GLY A N 1
ATOM 5233 C CA . GLY A 1 638 ? 24.286 3.615 -15.779 1.00 98.06 638 GLY A CA 1
ATOM 5234 C C . GLY A 1 638 ? 24.672 4.176 -14.414 1.00 98.06 638 GLY A C 1
ATOM 5235 O O . GLY A 1 638 ? 24.733 3.462 -13.411 1.00 98.06 638 GLY A O 1
ATOM 5236 N N . LYS A 1 639 ? 24.905 5.491 -14.389 1.00 98.12 639 LYS A N 1
ATOM 5237 C CA . LYS A 1 639 ? 25.158 6.254 -13.165 1.00 98.12 639 LYS A CA 1
ATOM 5238 C C . LYS A 1 639 ? 23.861 6.479 -12.392 1.00 98.12 639 LYS A C 1
ATOM 5240 O O . LYS A 1 639 ? 22.786 6.575 -12.977 1.00 98.12 639 LYS A O 1
ATOM 5245 N N . ILE A 1 640 ? 23.977 6.610 -11.075 1.00 98.12 640 ILE A N 1
ATOM 5246 C CA . ILE A 1 640 ? 22.846 6.953 -10.210 1.00 98.12 640 ILE A CA 1
ATOM 5247 C C . ILE A 1 640 ? 22.505 8.432 -10.384 1.00 98.12 640 ILE A C 1
ATOM 5249 O O . ILE A 1 640 ? 23.349 9.289 -10.133 1.00 98.12 640 ILE A O 1
ATOM 5253 N N . THR A 1 641 ? 21.273 8.722 -10.805 1.00 97.25 641 THR A N 1
ATOM 5254 C CA . THR A 1 641 ? 20.776 10.096 -11.005 1.00 97.25 641 THR A CA 1
ATOM 5255 C C . THR A 1 641 ? 19.629 10.474 -10.078 1.00 97.25 641 THR A C 1
ATOM 5257 O O . THR A 1 641 ? 19.348 11.659 -9.937 1.00 97.25 641 THR A O 1
ATOM 5260 N N . ALA A 1 642 ? 18.988 9.495 -9.434 1.00 97.31 642 ALA A N 1
ATOM 5261 C CA . ALA A 1 642 ? 17.783 9.711 -8.646 1.00 97.31 642 ALA A CA 1
ATOM 5262 C C . ALA A 1 642 ? 18.074 10.599 -7.422 1.00 97.31 642 ALA A C 1
ATOM 5264 O O . ALA A 1 642 ? 18.781 10.143 -6.513 1.00 97.31 642 ALA A O 1
ATOM 5265 N N . PRO A 1 643 ? 17.506 11.821 -7.328 1.00 95.81 643 PRO A N 1
ATOM 5266 C CA . PRO A 1 643 ? 17.833 12.760 -6.251 1.00 95.81 643 PRO A CA 1
ATOM 5267 C C . PRO A 1 643 ? 17.619 12.171 -4.850 1.00 95.81 643 PRO A C 1
ATOM 5269 O O . PRO A 1 643 ? 18.491 12.275 -3.987 1.00 95.81 643 PRO A O 1
ATOM 5272 N N . ILE A 1 644 ? 16.509 11.449 -4.652 1.00 95.88 644 ILE A N 1
ATOM 5273 C CA . ILE A 1 644 ? 16.196 10.777 -3.384 1.00 95.88 644 ILE A CA 1
ATOM 5274 C C . ILE A 1 644 ? 17.269 9.750 -2.983 1.00 95.88 644 ILE A C 1
ATOM 5276 O O . ILE A 1 644 ? 17.622 9.642 -1.809 1.00 95.88 644 ILE A O 1
ATOM 5280 N N . TRP A 1 645 ? 17.819 8.994 -3.938 1.00 98.19 645 TRP A N 1
ATOM 5281 C CA . TRP A 1 645 ? 18.807 7.948 -3.659 1.00 98.19 645 TRP A CA 1
ATOM 5282 C C . TRP A 1 645 ? 20.226 8.484 -3.528 1.00 98.19 645 TRP A C 1
ATOM 5284 O O . TRP A 1 645 ? 21.007 7.914 -2.764 1.00 98.19 645 TRP A O 1
ATOM 5294 N N . LEU A 1 646 ? 20.543 9.590 -4.204 1.00 98.06 646 LEU A N 1
ATOM 5295 C CA . LEU A 1 646 ? 21.776 10.340 -3.975 1.00 98.06 646 LEU A CA 1
ATOM 5296 C C . LEU A 1 646 ? 21.811 10.883 -2.544 1.00 98.06 646 LEU A C 1
ATOM 5298 O O . LEU A 1 646 ? 22.766 10.600 -1.824 1.00 98.06 646 LEU A O 1
ATOM 5302 N N . LYS A 1 647 ? 20.732 11.534 -2.088 1.00 96.38 647 LYS A N 1
ATOM 5303 C CA . LYS A 1 647 ? 20.632 12.039 -0.711 1.00 96.38 647 LYS A CA 1
ATOM 5304 C C . LYS A 1 647 ? 20.670 10.917 0.331 1.00 96.38 647 LYS A C 1
ATOM 5306 O O . LYS A 1 647 ? 21.390 11.003 1.321 1.00 96.38 647 LYS A O 1
ATOM 5311 N N . ARG A 1 648 ? 19.953 9.810 0.100 1.00 97.25 648 ARG A N 1
ATOM 5312 C CA . ARG A 1 648 ? 20.040 8.618 0.969 1.00 97.25 648 ARG A CA 1
ATOM 5313 C C . ARG A 1 648 ? 21.453 8.046 1.031 1.00 97.25 648 ARG A C 1
ATOM 5315 O O . ARG A 1 648 ? 21.880 7.624 2.104 1.00 97.25 648 ARG A O 1
ATOM 5322 N N . GLY A 1 649 ? 22.150 8.018 -0.104 1.00 97.31 649 GLY A N 1
ATOM 5323 C CA . GLY A 1 649 ? 23.527 7.549 -0.193 1.00 97.31 649 GLY A CA 1
ATOM 5324 C C . GLY A 1 649 ? 24.484 8.439 0.593 1.00 97.31 649 GLY A C 1
ATOM 5325 O O . GLY A 1 649 ? 25.256 7.921 1.390 1.00 97.31 649 GLY A O 1
ATOM 5326 N N . GLU A 1 650 ? 24.357 9.760 0.461 1.00 96.44 650 GLU A N 1
ATOM 5327 C CA . GLU A 1 650 ? 25.107 10.749 1.248 1.00 96.44 650 GLU A CA 1
ATOM 5328 C C . GLU A 1 650 ? 24.947 10.505 2.757 1.00 96.44 650 GLU A C 1
ATOM 5330 O O . GLU A 1 650 ? 25.937 10.321 3.464 1.00 96.44 650 GLU A O 1
ATOM 5335 N N . LEU A 1 651 ? 23.704 10.403 3.242 1.00 95.31 651 LEU A N 1
ATOM 5336 C CA . LEU A 1 651 ? 23.404 10.180 4.663 1.00 95.31 651 LEU A CA 1
ATOM 5337 C C . LEU A 1 651 ? 23.892 8.811 5.174 1.00 95.31 651 LEU A C 1
ATOM 5339 O O . LEU A 1 651 ? 24.268 8.663 6.340 1.00 95.31 651 LEU A O 1
ATOM 5343 N N . SER A 1 652 ? 23.873 7.793 4.310 1.00 95.81 652 SER A N 1
ATOM 5344 C CA . SER A 1 652 ? 24.216 6.410 4.675 1.00 95.81 652 SER A CA 1
ATOM 5345 C C . SER A 1 652 ? 25.693 6.069 4.450 1.00 95.81 652 SER A C 1
ATOM 5347 O O . SER A 1 652 ? 26.133 5.008 4.882 1.00 95.81 652 SER A O 1
ATOM 5349 N N . GLY A 1 653 ? 26.463 6.946 3.796 1.00 96.81 653 GLY A N 1
ATOM 5350 C CA . GLY A 1 653 ? 27.848 6.681 3.395 1.00 96.81 653 GLY A CA 1
ATOM 5351 C C . GLY A 1 653 ? 27.990 5.778 2.161 1.00 96.81 653 GLY A C 1
ATOM 5352 O O . GLY A 1 653 ? 29.061 5.217 1.933 1.00 96.81 653 GLY A O 1
ATOM 5353 N N . THR A 1 654 ? 26.930 5.622 1.362 1.00 97.88 654 THR A N 1
ATOM 5354 C CA . THR A 1 654 ? 26.940 4.794 0.151 1.00 97.88 654 THR A CA 1
ATOM 5355 C C . THR A 1 654 ? 27.784 5.438 -0.949 1.00 97.88 654 THR A C 1
ATOM 5357 O O . THR A 1 654 ? 27.653 6.625 -1.242 1.00 97.88 654 THR A O 1
ATOM 5360 N N . GLN A 1 655 ? 28.609 4.639 -1.619 1.00 98.12 655 GLN A N 1
ATOM 5361 C CA . GLN A 1 655 ? 29.454 5.064 -2.729 1.00 98.12 655 GLN A CA 1
ATOM 5362 C C . GLN A 1 655 ? 28.899 4.530 -4.050 1.00 98.12 655 GLN A C 1
ATOM 5364 O O . GLN A 1 655 ? 28.957 3.333 -4.332 1.00 98.12 655 GLN A O 1
ATOM 5369 N N . TYR A 1 656 ? 28.391 5.429 -4.889 1.00 98.12 656 TYR A N 1
ATOM 5370 C CA . TYR A 1 656 ? 27.918 5.099 -6.234 1.00 98.12 656 TYR A CA 1
ATOM 5371 C C . TYR A 1 656 ? 29.049 5.252 -7.256 1.00 98.12 656 TYR A C 1
ATOM 5373 O O . TYR A 1 656 ? 29.100 6.218 -8.014 1.00 98.12 656 TYR A O 1
ATOM 5381 N N . THR A 1 657 ? 29.994 4.313 -7.227 1.00 98.44 657 THR A N 1
ATOM 5382 C CA . THR A 1 657 ? 31.224 4.341 -8.035 1.00 98.44 657 THR A CA 1
ATOM 5383 C C . THR A 1 657 ? 31.371 3.081 -8.897 1.00 98.44 657 THR A C 1
ATOM 5385 O O . THR A 1 657 ? 30.714 2.070 -8.612 1.00 98.44 657 THR A O 1
ATOM 5388 N N . PRO A 1 658 ? 32.273 3.082 -9.901 1.00 98.56 658 PRO A N 1
ATOM 5389 C CA . PRO A 1 658 ? 32.541 1.891 -10.709 1.00 98.56 658 PRO A CA 1
ATOM 5390 C C . PRO A 1 658 ? 32.992 0.693 -9.868 1.00 98.56 658 PRO A C 1
ATOM 5392 O O . PRO A 1 658 ? 32.529 -0.421 -10.087 1.00 98.56 658 PRO A O 1
ATOM 5395 N N . GLU A 1 659 ? 33.800 0.920 -8.825 1.00 98.31 659 GLU A N 1
ATOM 5396 C CA . GLU A 1 659 ? 34.225 -0.132 -7.888 1.00 98.31 659 GLU A CA 1
ATOM 5397 C C . GLU A 1 659 ? 33.031 -0.820 -7.206 1.00 98.31 659 GLU A C 1
ATOM 5399 O O . GLU A 1 659 ? 33.041 -2.031 -6.984 1.00 98.31 659 GLU A O 1
ATOM 5404 N N . LYS A 1 660 ? 31.971 -0.063 -6.896 1.00 98.06 660 LYS A N 1
ATOM 5405 C CA . LYS A 1 660 ? 30.740 -0.598 -6.297 1.00 98.06 660 LYS A CA 1
ATOM 5406 C C . LYS A 1 660 ? 29.702 -1.038 -7.332 1.00 98.06 660 LYS A C 1
ATOM 5408 O O . LYS A 1 660 ? 28.674 -1.600 -6.946 1.00 98.06 660 LYS A O 1
ATOM 5413 N N . GLY A 1 661 ? 29.997 -0.910 -8.628 1.00 97.94 661 GLY A N 1
ATOM 5414 C CA . GLY A 1 661 ? 29.217 -1.456 -9.742 1.00 97.94 661 GLY A CA 1
ATOM 5415 C C . GLY A 1 661 ? 28.356 -0.455 -10.509 1.00 97.94 661 GLY A C 1
ATOM 5416 O O . GLY A 1 661 ? 27.411 -0.893 -11.163 1.00 97.94 661 GLY A O 1
ATOM 5417 N N . TRP A 1 662 ? 28.628 0.850 -10.441 1.00 98.69 662 TRP A N 1
ATOM 5418 C CA . TRP A 1 662 ? 27.924 1.855 -11.250 1.00 98.69 662 TRP A CA 1
ATOM 5419 C C . TRP A 1 662 ? 28.896 2.721 -12.039 1.00 98.69 662 TRP A C 1
ATOM 5421 O O . TRP A 1 662 ? 29.752 3.388 -11.463 1.00 98.69 662 TRP A O 1
ATOM 5431 N N . ASP A 1 663 ? 28.723 2.755 -13.356 1.00 98.44 663 ASP A N 1
ATOM 5432 C CA . ASP A 1 663 ? 29.542 3.549 -14.271 1.00 98.44 663 ASP A CA 1
ATOM 5433 C C . ASP A 1 663 ? 28.695 4.047 -15.457 1.00 98.44 663 ASP A C 1
ATOM 5435 O O . ASP A 1 663 ? 27.475 3.876 -15.491 1.00 98.44 663 ASP A O 1
ATOM 5439 N N . GLU A 1 664 ? 29.317 4.708 -16.430 1.00 97.94 664 GLU A N 1
ATOM 5440 C CA . GLU A 1 664 ? 28.682 5.125 -17.674 1.00 97.94 664 GLU A CA 1
ATOM 5441 C C . GLU A 1 664 ? 27.957 3.960 -18.372 1.00 97.94 664 GLU A C 1
ATOM 5443 O O . GLU A 1 664 ? 28.493 2.866 -18.547 1.00 97.94 664 GLU A O 1
ATOM 5448 N N . ASN A 1 665 ? 26.722 4.208 -18.817 1.00 97.69 665 ASN A N 1
ATOM 5449 C CA . ASN A 1 665 ? 25.921 3.189 -19.480 1.00 97.69 665 ASN A CA 1
ATOM 5450 C C . ASN A 1 665 ? 26.526 2.789 -20.837 1.00 97.69 665 ASN A C 1
ATOM 5452 O O . ASN A 1 665 ? 26.507 3.580 -21.788 1.00 97.69 665 ASN A O 1
ATOM 5456 N N . LYS A 1 666 ? 26.956 1.531 -20.954 1.00 97.88 666 LYS A N 1
ATOM 5457 C CA . LYS A 1 666 ? 27.436 0.922 -22.205 1.00 97.88 666 LYS A CA 1
ATOM 5458 C C . LYS A 1 666 ? 26.391 0.049 -22.906 1.00 97.88 666 LYS A C 1
ATOM 5460 O O . LYS A 1 666 ? 26.631 -0.405 -24.020 1.00 97.88 666 LYS A O 1
ATOM 5465 N N . LEU A 1 667 ? 25.229 -0.169 -22.293 1.00 97.75 667 LEU A N 1
ATOM 5466 C CA . LEU A 1 667 ? 24.153 -0.986 -22.840 1.00 97.75 667 LEU A CA 1
ATOM 5467 C C . LEU A 1 667 ? 23.316 -0.186 -23.847 1.00 97.75 667 LEU A C 1
ATOM 5469 O O . LEU A 1 667 ? 22.975 0.977 -23.616 1.00 97.75 667 LEU A O 1
ATOM 5473 N N . LYS A 1 668 ? 22.990 -0.816 -24.976 1.00 96.81 668 LYS A N 1
ATOM 5474 C CA . LYS A 1 668 ? 22.075 -0.293 -26.000 1.00 96.81 668 LYS A CA 1
ATOM 5475 C C . LYS A 1 668 ? 20.775 -1.092 -26.063 1.00 96.81 668 LYS A C 1
ATOM 5477 O O . LYS A 1 668 ? 19.724 -0.505 -26.303 1.00 96.81 668 LYS A O 1
ATOM 5482 N N . MET A 1 669 ? 20.838 -2.405 -25.851 1.00 97.75 669 MET A N 1
ATOM 5483 C CA . MET A 1 669 ? 19.660 -3.268 -25.804 1.00 97.75 669 MET A CA 1
ATOM 5484 C C . MET A 1 669 ? 19.867 -4.413 -24.818 1.00 97.75 669 MET A C 1
ATOM 5486 O O . MET A 1 669 ? 20.914 -5.055 -24.839 1.00 97.75 669 MET A O 1
ATOM 5490 N N . PHE A 1 670 ? 18.851 -4.690 -24.004 1.00 98.62 670 PHE A N 1
ATOM 5491 C CA . PHE A 1 670 ? 18.734 -5.928 -23.242 1.00 98.62 670 PHE A CA 1
ATOM 5492 C C . PHE A 1 670 ? 17.280 -6.384 -23.202 1.00 98.62 670 PHE A C 1
ATOM 5494 O O . PHE A 1 670 ? 16.465 -5.851 -22.441 1.00 98.62 670 PHE A O 1
ATOM 5501 N N . ARG A 1 671 ? 16.975 -7.420 -23.985 1.00 98.75 671 ARG A N 1
ATOM 5502 C CA . ARG A 1 671 ? 15.712 -8.154 -23.898 1.00 98.75 671 ARG A CA 1
ATOM 5503 C C . ARG A 1 671 ? 15.943 -9.569 -23.424 1.00 98.75 671 ARG A C 1
ATOM 5505 O O . ARG A 1 671 ? 16.846 -10.239 -23.906 1.00 98.75 671 ARG A O 1
ATOM 5512 N N . ARG A 1 672 ? 15.094 -10.022 -22.507 1.00 98.88 672 ARG A N 1
ATOM 5513 C CA . ARG A 1 672 ? 15.075 -11.401 -22.026 1.00 98.88 672 ARG A CA 1
ATOM 5514 C C . ARG A 1 672 ? 13.739 -12.034 -22.347 1.00 98.88 672 ARG A C 1
ATOM 5516 O O . ARG A 1 672 ? 12.716 -11.618 -21.811 1.00 98.88 672 ARG A O 1
ATOM 5523 N N . HIS A 1 673 ? 13.766 -13.051 -23.191 1.00 98.88 673 HIS A N 1
ATOM 5524 C CA . HIS A 1 673 ? 12.623 -13.863 -23.571 1.00 98.88 673 HIS A CA 1
ATOM 5525 C C . HIS A 1 673 ? 12.535 -15.064 -22.637 1.00 98.88 673 HIS A C 1
ATOM 5527 O O . HIS A 1 673 ? 13.511 -15.796 -22.484 1.00 98.88 673 HIS A O 1
ATOM 5533 N N . ILE A 1 674 ? 11.365 -15.283 -22.042 1.00 98.75 674 ILE A N 1
ATOM 5534 C CA . ILE A 1 674 ? 11.079 -16.437 -21.190 1.00 98.75 674 ILE A CA 1
ATOM 5535 C C . ILE A 1 674 ? 9.946 -17.233 -21.826 1.00 98.75 674 ILE A C 1
ATOM 5537 O O . ILE A 1 674 ? 8.868 -16.691 -22.076 1.00 98.75 674 ILE A O 1
ATOM 5541 N N . ILE A 1 675 ? 10.185 -18.519 -22.078 1.00 98.81 675 ILE A N 1
ATOM 5542 C CA . ILE A 1 675 ? 9.207 -19.442 -22.659 1.00 98.81 675 ILE A CA 1
ATOM 5543 C C . ILE A 1 675 ? 9.008 -20.613 -21.698 1.00 98.81 675 ILE A C 1
ATOM 5545 O O . ILE A 1 675 ? 9.960 -21.330 -21.391 1.00 98.81 675 ILE A O 1
ATOM 5549 N N . GLN A 1 676 ? 7.771 -20.841 -21.263 1.00 98.69 676 GLN A N 1
ATOM 5550 C CA . GLN A 1 676 ? 7.375 -22.050 -20.541 1.00 98.69 676 GLN A CA 1
ATOM 5551 C C . GLN A 1 676 ? 6.864 -23.090 -21.539 1.00 98.69 676 GLN A C 1
ATOM 5553 O O . GLN A 1 676 ? 5.920 -22.822 -22.284 1.00 98.69 676 GLN A O 1
ATOM 5558 N N . LEU A 1 677 ? 7.439 -24.294 -21.527 1.00 98.38 677 LEU A N 1
ATOM 5559 C CA . LEU A 1 677 ? 6.985 -25.410 -22.362 1.00 98.38 677 LEU A CA 1
ATOM 5560 C C . LEU A 1 677 ? 5.870 -26.194 -21.659 1.00 98.38 677 LEU A C 1
ATOM 5562 O O . LEU A 1 677 ? 6.081 -27.301 -21.155 1.00 98.38 677 LEU A O 1
ATOM 5566 N N . GLY A 1 678 ? 4.683 -25.588 -21.598 1.00 96.25 678 GLY A N 1
ATOM 5567 C CA . GLY A 1 678 ? 3.498 -26.160 -20.960 1.00 96.25 678 GLY A CA 1
ATOM 5568 C C . GLY A 1 678 ? 3.775 -26.591 -19.517 1.00 96.25 678 GLY A C 1
ATOM 5569 O O . GLY A 1 678 ? 4.391 -25.864 -18.739 1.00 96.25 678 GLY A O 1
ATOM 5570 N N . ASN A 1 679 ? 3.371 -27.807 -19.160 1.00 96.62 679 ASN A N 1
ATOM 5571 C CA . ASN A 1 679 ? 3.544 -28.360 -17.815 1.00 96.62 679 ASN A CA 1
ATOM 5572 C C . ASN A 1 679 ? 4.803 -29.238 -17.645 1.00 96.62 679 ASN A C 1
ATOM 5574 O O . ASN A 1 679 ? 4.929 -29.937 -16.643 1.00 96.62 679 ASN A O 1
ATOM 5578 N N . THR A 1 680 ? 5.740 -29.214 -18.599 1.00 97.69 680 THR A N 1
ATOM 5579 C CA . THR A 1 680 ? 6.926 -30.099 -18.599 1.00 97.69 680 THR A CA 1
ATOM 5580 C C . THR A 1 680 ? 7.939 -29.787 -17.493 1.00 97.69 680 THR A C 1
ATOM 5582 O O . THR A 1 680 ? 8.804 -30.609 -17.206 1.00 97.69 680 THR A O 1
ATOM 5585 N N . GLY A 1 681 ? 7.871 -28.587 -16.906 1.00 96.56 681 GLY A N 1
ATOM 5586 C CA . GLY A 1 681 ? 8.890 -28.054 -15.997 1.00 96.56 681 GLY A CA 1
ATOM 5587 C C . GLY A 1 681 ? 10.107 -27.458 -16.710 1.00 96.56 681 GLY A C 1
ATOM 5588 O O . GLY A 1 681 ? 11.049 -27.034 -16.045 1.00 96.56 681 GLY A O 1
ATOM 5589 N N . VAL A 1 682 ? 10.093 -27.403 -18.048 1.00 98.38 682 VAL A N 1
ATOM 5590 C CA . VAL A 1 682 ? 11.173 -26.831 -18.858 1.00 98.38 682 VAL A CA 1
ATOM 5591 C C . VAL A 1 682 ? 10.868 -25.377 -19.217 1.00 98.38 682 VAL A C 1
ATOM 5593 O O . VAL A 1 682 ? 9.802 -25.058 -19.753 1.00 98.38 682 VAL A O 1
ATOM 5596 N N . TYR A 1 683 ? 11.856 -24.515 -18.972 1.00 98.50 683 TYR A N 1
ATOM 5597 C CA . TYR A 1 683 ? 11.845 -23.096 -19.312 1.00 98.50 683 TYR A CA 1
ATOM 5598 C C . TYR A 1 683 ? 13.003 -22.781 -20.261 1.00 98.50 683 TYR A C 1
ATOM 5600 O O . TYR A 1 683 ? 14.131 -23.209 -20.020 1.00 98.50 683 TYR A O 1
ATOM 5608 N N . VAL A 1 684 ? 12.738 -22.024 -21.326 1.00 98.75 684 VAL A N 1
ATOM 5609 C CA . VAL A 1 684 ? 13.773 -21.501 -22.229 1.00 98.75 684 VAL A CA 1
ATOM 5610 C C . VAL A 1 684 ? 13.951 -20.015 -21.952 1.00 98.75 684 VAL A C 1
ATOM 5612 O O . VAL A 1 684 ? 12.979 -19.261 -21.980 1.00 98.75 684 VAL A O 1
ATOM 5615 N N . ILE A 1 685 ? 15.195 -19.614 -21.696 1.00 98.81 685 ILE A N 1
ATOM 5616 C CA . ILE A 1 685 ? 15.599 -18.221 -21.496 1.00 98.81 685 ILE A CA 1
ATOM 5617 C C . ILE A 1 685 ? 16.510 -17.837 -22.658 1.00 98.81 685 ILE A C 1
ATOM 5619 O O . ILE A 1 685 ? 17.526 -18.493 -22.883 1.00 98.81 685 ILE A O 1
ATOM 5623 N N . TYR A 1 686 ? 16.127 -16.809 -23.411 1.00 98.75 686 TYR A N 1
ATOM 5624 C CA . TYR A 1 686 ? 16.884 -16.303 -24.556 1.00 98.75 686 TYR A CA 1
ATOM 5625 C C . TYR A 1 686 ? 17.105 -14.798 -24.410 1.00 98.75 686 TYR A C 1
ATOM 5627 O O . TYR A 1 686 ? 16.142 -14.042 -24.287 1.00 98.75 686 TYR A O 1
ATOM 5635 N N . ASP A 1 687 ? 18.369 -14.377 -24.410 1.00 98.81 687 ASP A N 1
ATOM 5636 C CA . ASP A 1 687 ? 18.769 -12.988 -24.188 1.00 98.81 687 ASP A CA 1
ATOM 5637 C C . ASP A 1 687 ? 19.271 -12.340 -25.483 1.00 98.81 687 ASP A C 1
ATOM 5639 O O . ASP A 1 687 ? 20.185 -12.849 -26.133 1.00 98.81 687 ASP A O 1
ATOM 5643 N N . GLU A 1 688 ? 18.702 -11.186 -25.828 1.00 98.31 688 GLU A N 1
ATOM 5644 C CA . GLU A 1 688 ? 19.218 -10.283 -26.855 1.00 98.31 688 GLU A CA 1
ATOM 5645 C C . GLU A 1 688 ? 19.974 -9.139 -26.165 1.00 98.31 688 GLU A C 1
ATOM 5647 O O . GLU A 1 688 ? 19.370 -8.339 -25.443 1.00 98.31 688 GLU A O 1
ATOM 5652 N N . LEU A 1 689 ? 21.286 -9.049 -26.389 1.00 98.25 689 LEU A N 1
ATOM 5653 C CA . LEU A 1 689 ? 22.161 -8.036 -25.795 1.00 98.25 689 LEU A CA 1
ATOM 5654 C C . LEU A 1 689 ? 22.910 -7.270 -26.891 1.00 98.25 689 LEU A C 1
ATOM 5656 O O . LEU A 1 689 ? 23.540 -7.871 -27.759 1.00 98.25 689 LEU A O 1
ATOM 5660 N N . GLU A 1 690 ? 22.857 -5.940 -26.839 1.00 97.88 690 GLU A N 1
ATOM 5661 C CA . GLU A 1 690 ? 23.610 -5.043 -27.724 1.00 97.88 690 GLU A CA 1
ATOM 5662 C C . GLU A 1 690 ? 24.349 -4.005 -26.869 1.00 97.88 690 GLU A C 1
ATOM 5664 O O . GLU A 1 690 ? 23.721 -3.259 -26.113 1.00 97.88 690 GLU A O 1
ATOM 5669 N N . GLY A 1 691 ? 25.678 -3.952 -26.982 1.00 97.56 691 GLY A N 1
ATOM 5670 C CA . GLY A 1 691 ? 26.518 -2.911 -26.387 1.00 97.56 691 GLY A CA 1
ATOM 5671 C C . GLY A 1 691 ? 26.724 -1.729 -27.340 1.00 97.56 691 GLY A C 1
ATOM 5672 O O . GLY A 1 691 ? 26.642 -1.872 -28.559 1.00 97.56 691 GLY A O 1
ATOM 5673 N N . LYS A 1 692 ? 27.004 -0.544 -26.792 1.00 97.06 692 LYS A N 1
ATOM 5674 C CA . LYS A 1 692 ? 27.480 0.623 -27.562 1.00 97.06 692 LYS A CA 1
ATOM 5675 C C . LYS A 1 692 ? 28.913 0.418 -28.074 1.00 97.06 692 LYS A C 1
ATOM 5677 O O . LYS A 1 692 ? 29.309 1.035 -29.056 1.00 97.06 692 LYS A O 1
ATOM 5682 N N . GLU A 1 693 ? 29.649 -0.457 -27.399 1.00 95.75 693 GLU A N 1
ATOM 5683 C CA . GLU A 1 693 ? 31.010 -0.910 -27.678 1.00 95.75 693 GLU A CA 1
ATOM 5684 C C . GLU A 1 693 ? 31.156 -2.377 -27.222 1.00 95.75 693 GLU A C 1
ATOM 5686 O O . GLU A 1 693 ? 30.176 -2.978 -26.774 1.00 95.75 693 GLU A O 1
ATOM 5691 N N . ALA A 1 694 ? 32.346 -2.972 -27.363 1.00 95.69 694 ALA A N 1
ATOM 5692 C CA . ALA A 1 694 ? 32.623 -4.304 -26.818 1.00 95.69 694 ALA A CA 1
ATOM 5693 C C . ALA A 1 694 ? 32.659 -4.251 -25.279 1.00 95.69 694 ALA A C 1
ATOM 5695 O O . ALA A 1 694 ? 33.319 -3.379 -24.713 1.00 95.69 694 ALA A O 1
ATOM 5696 N N . VAL A 1 695 ? 31.933 -5.162 -24.623 1.00 92.56 695 VAL A N 1
ATOM 5697 C CA . VAL A 1 695 ? 31.653 -5.173 -23.173 1.00 92.56 695 VAL A CA 1
ATOM 5698 C C . VAL A 1 695 ? 31.615 -6.580 -22.592 1.00 92.56 695 VAL A C 1
ATOM 5700 O O . VAL A 1 695 ? 31.589 -7.538 -23.400 1.00 92.56 695 VAL A O 1
#

Secondary structure (DSSP, 8-state):
-HHHHHHHHHHHHHHHTTTTTGGGG------S-SS-SB--S-BSPTTEE-SEES--EE---SS-----SSTT----------EEEEEEESSTTS-SS-EEEEESSSEE---SPPPSEEEEEEEEEE-TTS-EEEPP-EEEEE-TTPEE--PPPHHHHHTT---SSP-SSS-GGGHHHHHHHHTT-HHHHHHHHHHHHHTTSPPPPHHHH---TTGGG--SHHHHHHHHHHHHHHHHHHHHHHHHHHHHHHHHH--HHHHHHHHHHHHHHHHGGGSTT--SHHHHHHHHHHHHHHHHHHTTT--HHHHHHHHHHHHHHHHHHHHHHTTTGGGBS--HHIIIIIHHHHHHHHHHTTTTSTTHHHHHHHHHHHHHHH-S-SSTT---TTHHHHHTTSHHHHHHHHHHHHHHHSS-GGGSHHHHHHHHHHHHSS-TT------STTGGG--S--HHHHHHHHHHHHHS--HHHHHHHHHHHHH-TTTTGGGTT-TTT--HHHHHH--PPPPSS---GGGS-SEEEETTTTEEEEES-SS-GGG-EEEEEE--TTTT-TT--S-TTEEEEEETTEESS---S----SSSHHHHHHTSSGGGSSS--BTTB-BPSSTTS--EEEEEE--SS-EEEEEE-TTSBSS---HHHHHHHHHHT---SGGGT--S--EEEEEEEEEE-TTSS-EEEEEEEEESS--

Radius of gyration: 26.58 Å; Cα contacts (8 Å, |Δi|>4): 1373; chains: 1; bounding box: 61×76×86 Å

InterPro domains:
  IPR008929 Chondroitin AC/alginate lyase [G3DSA:1.50.10.100] (156-509)
  IPR008929 Chondroitin AC/alginate lyase [SSF48230] (243-426)
  IPR012480 Heparinase II/III-like, C-terminal [PF07940] (518-692)
  IPR013783 Immunoglobulin-like fold [G3DSA:2.60.40.10] (23-152)
  IPR032518 Dermatan-sulfate epimerase-like, N-terminal [PF16332] (165-498)